Protein 4XWI (pdb70)

Secondary structure (DSSP, 8-state):
---EEEEEE-S--SSSTTGGGSEETTEEHHHHHHHHHHTSS-SEEEEEES-HHHHHHHHHTT-EEEE--TT-SSHHHHHHHHHHHHT--TT-EEEE--TT-TT--HHHHHHHHHHHHH-TT-SEEEEEEE---HHHHT-TTSPEEEE-TTSBEEEEESS--S--HHHHHH-SSSPPTT---EEEEEEEEEEHHHHHHHHHH---HHHHHHT-THHHHHHTT--EEEEE-SS-------SHHHHHHHHHHTT-/---EEEEEEE----S--SSSS-HHHHHHHHHHTSS-SEEEEEES-HHHHHHHHHTT--EEEPPTT--SHHHHHHHHHHHTT--TT-EEEEE-TT-TT--HHHHHHHHHHHHH-TT-SEEEEEEE---HHHHT-TTSPEEEE-TTSBEEEEESS-SS--HHHHHH-TTSPPTT---EEEEEEEEEEHHHHHHHHHH---HHHHHHT-TTHHHHHTT--EEEEE-SS--

Solvent-accessible surface area: 19171 Å² total; per-residue (Å²): 148,70,9,12,0,0,0,8,2,124,53,86,31,139,144,5,98,6,25,4,56,48,74,0,38,63,52,30,0,0,28,43,0,28,24,27,0,136,134,14,66,23,77,93,20,1,0,0,0,35,25,112,134,0,30,63,31,0,105,69,42,58,4,79,14,25,59,15,139,65,120,29,102,22,29,3,26,6,0,40,15,0,2,70,126,41,61,42,62,76,111,31,4,0,0,5,0,67,5,33,39,4,25,2,14,32,30,0,0,46,12,0,2,53,25,0,41,71,40,109,88,2,20,3,0,0,0,1,35,62,12,144,111,22,80,25,0,63,53,35,105,22,22,0,5,8,32,5,89,87,11,13,6,11,3,1,0,17,0,11,3,4,14,4,86,89,19,5,92,178,56,123,127,52,54,13,103,80,28,48,3,56,78,12,3,40,5,19,0,6,48,16,23,11,2,59,67,2,69,86,84,18,96,12,77,4,14,96,13,1,56,12,46,13,0,7,0,6,39,41,30,30,53,0,13,9,23,73,22,158,87,103,16,74,83,19,2,67,26,64,125,30,2,72,79,0,48,128,84,69,71,53,159,95,79,11,8,0,0,0,15,3,61,79,103,10,78,24,94,71,94,72,58,24,53,0,28,70,0,32,32,56,0,117,136,14,71,20,84,101,17,0,0,0,0,45,19,122,174,5,34,62,29,0,105,67,38,58,4,73,9,22,62,8,146,83,96,32,72,11,13,2,18,19,0,35,14,0,0,74,120,31,65,47,62,79,95,28,5,0,0,0,1,44,10,90,11,40,117,0,17,35,48,0,0,52,32,0,5,58,24,8,39,71,47,120,90,9,29,2,1,0,0,1,35,60,14,140,116,26,80,22,0,74,53,38,108,27,23,0,3,6,32,5,91,89,15,16,3,10,4,1,0,19,0,8,3,4,12,4,79,102,22,4,89,186,62,113,123,56,61,10,102,74,24,57,3,53,50,8,0,7,0,5,0,2,72,18,27,23,0,46,79,2,44,86,75,17,77,12,75,3,8,95,14,1,43,9,28,8,1,1,0,6,40,46,30,40,52,0,15,11,20,73,22,80,84,91,58

B-factor: mean 42.78, std 15.5, range [21.03, 141.09]

Sequence (479 aa):
QAFTVVIPARYASTRLPGKPLQDIAGQPMIQRVWNQARKSAASRVVVATDDERILAACQGFGAEALLTRRAEHNSGTDRLEEVASRLGLASDAIVVVNVQGDEPLIPPALIDQVAANLAAHPEAAIATLAEPIHEVSALFNPNVVKVATDIDGLALTFSRAPLPWARRDAFARDRDSLPEGVPYRRHIGIYAYRRVGFLADFVAWGPCWLENAESLEQLRALWHGVRRIHVADARENMLPGVDTPEDLERVRRVLGGTQAFTVVIPARYKPLQDIAGQPMIQRVWNQARKSAASRVVVATDDERILAACQGFGAEALLTRAEHNSGTDRLEEVASSRLGLASDAIVVNVQGDEPLIPPALIDQVAANLAAHPEAAIATLAEPIHEVSALFNPNVVKVATDIDGLALTFSRAPLPWARRDAFARDRDSLPEGVPYRRHIGIYAYRVGFLADFVAWGPCWLENAESSLEQLRALWHGVRIHVADARENM

Structure (mmCIF, N/CA/C/O backbone):
data_4XWI
#
_entry.id   4XWI
#
_cell.length_a   71.370
_cell.length_b   71.370
_cell.length_c   231.470
_cell.angle_alpha   90.000
_cell.angle_beta   90.000
_cell.angle_gamma   120.000
#
_symmetry.space_group_name_H-M   'P 31 2 1'
#
loop_
_entity.id
_entity.type
_entity.pdbx_description
1 polymer '3-deoxy-manno-octulosonate cytidylyltransferase'
2 non-polymer 'SULFATE ION'
3 non-polymer 'SODIUM ION'
4 water water
#
loop_
_atom_site.group_PDB
_atom_site.id
_atom_site.type_symbol
_atom_site.label_atom_id
_atom_site.label_alt_id
_atom_site.label_comp_id
_atom_site.label_asym_id
_atom_site.label_entity_id
_atom_site.label_seq_id
_atom_site.pdbx_PDB_ins_code
_atom_site.Cartn_x
_atom_site.Cartn_y
_atom_site.Cartn_z
_atom_site.occupancy
_atom_site.B_iso_or_equiv
_atom_site.auth_seq_id
_atom_site.auth_comp_id
_atom_site.auth_asym_id
_atom_site.auth_atom_id
_atom_site.pdbx_PDB_model_num
ATOM 1 N N . GLN A 1 11 ? 8.415 35.177 8.841 1.00 80.48 3 GLN A N 1
ATOM 2 C CA . GLN A 1 11 ? 6.999 35.408 9.111 1.00 83.23 3 GLN A CA 1
ATOM 3 C C . GLN A 1 11 ? 6.400 36.409 8.124 1.00 70.35 3 GLN A C 1
ATOM 4 O O . GLN A 1 11 ? 6.921 37.512 7.935 1.00 73.41 3 GLN A O 1
ATOM 10 N N . ALA A 1 12 ? 5.298 36.024 7.494 1.00 49.90 4 ALA A N 1
ATOM 11 C CA . ALA A 1 12 ? 4.660 36.899 6.531 1.00 44.15 4 ALA A CA 1
ATOM 12 C C . ALA A 1 12 ? 3.788 37.948 7.222 1.00 44.58 4 ALA A C 1
ATOM 13 O O . ALA A 1 12 ? 3.170 37.674 8.254 1.00 43.53 4 ALA A O 1
ATOM 15 N N . PHE A 1 13 ? 3.762 39.149 6.655 1.00 38.92 5 PHE A N 1
ATOM 16 C CA . PHE A 1 13 ? 2.803 40.166 7.069 1.00 36.50 5 PHE A CA 1
ATOM 17 C C . PHE A 1 13 ? 2.540 41.173 5.982 1.00 33.57 5 PHE A C 1
ATOM 18 O O . PHE A 1 13 ? 3.361 41.364 5.072 1.00 32.76 5 PHE A O 1
ATOM 26 N N . THR A 1 14 ? 1.386 41.828 6.076 1.00 28.21 6 THR A N 1
ATOM 27 C CA . THR A 1 14 ? 0.996 42.828 5.081 1.00 30.26 6 THR A CA 1
ATOM 28 C C . THR A 1 14 ? 1.033 44.202 5.714 1.00 30.56 6 THR A C 1
ATOM 29 O O . THR A 1 14 ? 0.603 44.361 6.852 1.00 31.08 6 THR A O 1
ATOM 33 N N . VAL A 1 15 ? 1.564 45.183 4.991 1.00 24.76 7 VAL A N 1
ATOM 34 C CA . VAL A 1 15 ? 1.526 46.566 5.443 1.00 25.84 7 VAL A CA 1
ATOM 35 C C . VAL A 1 15 ? 0.381 47.294 4.768 1.00 30.12 7 VAL A C 1
ATOM 36 O O . VAL A 1 15 ? 0.218 47.228 3.536 1.00 25.22 7 VAL A O 1
ATOM 40 N N . VAL A 1 16 ? -0.434 47.963 5.581 1.00 27.46 8 VAL A N 1
ATOM 41 C CA . VAL A 1 16 ? -1.454 48.859 5.048 1.00 26.60 8 VAL A CA 1
ATOM 42 C C . VAL A 1 16 ? -1.101 50.297 5.404 1.00 29.97 8 VAL A C 1
ATOM 43 O O . VAL A 1 16 ? -0.801 50.611 6.562 1.00 30.60 8 VAL A O 1
ATOM 47 N N . ILE A 1 17 ? -1.108 51.174 4.408 1.00 23.79 9 ILE A N 1
ATOM 48 C CA . ILE A 1 17 ? -0.793 52.582 4.655 1.00 26.32 9 ILE A CA 1
ATOM 49 C C . ILE A 1 17 ? -2.018 53.456 4.443 1.00 31.00 9 ILE A C 1
ATOM 50 O O . ILE A 1 17 ? -2.373 53.745 3.296 1.00 29.79 9 ILE A O 1
ATOM 55 N N . PRO A 1 18 ? -2.661 53.886 5.533 1.00 27.99 10 PRO A N 1
ATOM 56 C CA . PRO A 1 18 ? -3.830 54.767 5.429 1.00 25.78 10 PRO A CA 1
ATOM 57 C C . PRO A 1 18 ? -3.393 56.138 4.943 1.00 32.76 10 PRO A C 1
ATOM 58 O O . PRO A 1 18 ? -2.413 56.676 5.467 1.00 33.18 10 PRO A O 1
ATOM 62 N N . ALA A 1 19 ? -4.089 56.697 3.956 1.00 30.49 11 ALA A N 1
ATOM 63 C CA . ALA A 1 19 ? -3.729 58.011 3.441 1.00 25.67 11 ALA A CA 1
ATOM 64 C C . ALA A 1 19 ? -4.978 58.823 3.174 1.00 29.27 11 ALA A C 1
ATOM 65 O O . ALA A 1 19 ? -5.627 58.652 2.143 1.00 32.29 11 ALA A O 1
ATOM 67 N N . ARG A 1 20 ? -5.297 59.727 4.084 1.00 30.34 12 ARG A N 1
ATOM 68 C CA . ARG A 1 20 ? -6.526 60.482 4.000 1.00 32.46 12 ARG A CA 1
ATOM 69 C C . ARG A 1 20 ? -6.205 61.824 3.404 1.00 31.69 12 ARG A C 1
ATOM 70 O O . ARG A 1 20 ? -5.209 62.437 3.773 1.00 29.83 12 ARG A O 1
ATOM 78 N N . TYR A 1 21 ? -7.068 62.295 2.514 1.00 35.32 13 TYR A N 1
ATOM 79 C CA . TYR A 1 21 ? -6.827 63.541 1.794 1.00 36.29 13 TYR A CA 1
ATOM 80 C C . TYR A 1 21 ? -6.934 64.781 2.684 1.00 38.46 13 TYR A C 1
ATOM 81 O O . TYR A 1 21 ? -6.049 65.648 2.695 1.00 37.47 13 TYR A O 1
ATOM 90 N N . ALA A 1 22 ? -8.027 64.879 3.428 1.00 35.30 14 ALA A N 1
ATOM 91 C CA . ALA A 1 22 ? -8.326 66.113 4.126 1.00 42.59 14 ALA A CA 1
ATOM 92 C C . ALA A 1 22 ? -7.533 66.219 5.421 1.00 39.24 14 ALA A C 1
ATOM 93 O O . ALA A 1 22 ? -7.342 65.243 6.140 1.00 42.39 14 ALA A O 1
ATOM 95 N N . SER A 1 23 ? -7.045 67.417 5.679 1.00 40.15 15 SER A N 1
ATOM 96 C CA . SER A 1 23 ? -6.408 67.743 6.944 1.00 46.40 15 SER A CA 1
ATOM 97 C C . SER A 1 23 ? -6.581 69.227 7.159 1.00 50.61 15 SER A C 1
ATOM 98 O O . SER A 1 23 ? -6.450 70.018 6.219 1.00 49.02 15 SER A O 1
ATOM 101 N N . THR A 1 24 ? -6.897 69.597 8.395 1.00 55.23 16 THR A N 1
ATOM 102 C CA . THR A 1 24 ? -7.148 70.983 8.736 1.00 61.60 16 THR A CA 1
ATOM 103 C C . THR A 1 24 ? -5.995 71.892 8.297 1.00 53.53 16 THR A C 1
ATOM 104 O O . THR A 1 24 ? -6.212 72.882 7.595 1.00 56.15 16 THR A O 1
ATOM 108 N N . ARG A 1 25 ? -4.768 71.533 8.665 1.00 45.49 17 ARG A N 1
ATOM 109 C CA . ARG A 1 25 ? -3.639 72.437 8.449 1.00 46.14 17 ARG A CA 1
ATOM 110 C C . ARG A 1 25 ? -2.761 72.059 7.240 1.00 49.61 17 ARG A C 1
ATOM 111 O O . ARG A 1 25 ? -1.820 72.778 6.910 1.00 52.92 17 ARG A O 1
ATOM 119 N N . LEU A 1 26 ? -3.089 70.953 6.565 1.00 44.06 18 LEU A N 1
ATOM 120 C CA . LEU A 1 26 ? -2.400 70.561 5.329 1.00 43.18 18 LEU A CA 1
ATOM 121 C C . LEU A 1 26 ? -3.362 69.948 4.316 1.00 41.61 18 LEU A C 1
ATOM 122 O O . LEU A 1 26 ? -3.589 68.740 4.341 1.00 39.76 18 LEU A O 1
ATOM 127 N N . PRO A 1 27 ? -3.918 70.767 3.409 1.00 40.27 19 PRO A N 1
ATOM 128 C CA . PRO A 1 27 ? -4.852 70.254 2.400 1.00 38.69 19 PRO A CA 1
ATOM 129 C C . PRO A 1 27 ? -4.165 69.260 1.456 1.00 37.16 19 PRO A C 1
ATOM 130 O O . PRO A 1 27 ? -3.016 69.491 1.085 1.00 44.80 19 PRO A O 1
ATOM 134 N N . GLY A 1 28 ? -4.851 68.184 1.079 1.00 33.37 20 GLY A N 1
ATOM 135 C CA . GLY A 1 28 ? -4.257 67.147 0.247 1.00 35.45 20 GLY A CA 1
ATOM 136 C C . GLY A 1 28 ? -2.967 66.620 0.842 1.00 39.11 20 GLY A C 1
ATOM 137 O O . GLY A 1 28 ? -1.976 66.390 0.151 1.00 29.72 20 GLY A O 1
ATOM 138 N N . LYS A 1 29 ? -2.986 66.451 2.158 1.00 35.03 21 LYS A N 1
ATOM 139 C CA . LYS A 1 29 ? -1.805 66.113 2.939 1.00 30.49 21 LYS A CA 1
ATOM 140 C C . LYS A 1 29 ? -0.861 65.028 2.356 1.00 25.37 21 LYS A C 1
ATOM 141 O O . LYS A 1 29 ? 0.342 65.247 2.287 1.00 30.09 21 LYS A O 1
ATOM 147 N N . PRO A 1 30 ? -1.392 63.857 1.956 1.00 29.04 22 PRO A N 1
ATOM 148 C CA . PRO A 1 30 ? -0.504 62.810 1.428 1.00 29.78 22 PRO A CA 1
ATOM 149 C C . PRO A 1 30 ? 0.215 63.198 0.135 1.00 27.85 22 PRO A C 1
ATOM 150 O O . PRO A 1 30 ? 1.249 62.595 -0.188 1.00 25.70 22 PRO A O 1
ATOM 154 N N . LEU A 1 31 ? -0.306 64.195 -0.576 1.00 26.18 23 LEU A N 1
ATOM 155 C CA . LEU A 1 31 ? 0.287 64.595 -1.852 1.00 26.73 23 LEU A CA 1
ATOM 156 C C . LEU A 1 31 ? 1.225 65.797 -1.708 1.00 29.32 23 LEU A C 1
ATOM 157 O O . LEU A 1 31 ? 1.799 66.255 -2.695 1.00 24.85 23 LEU A O 1
ATOM 162 N N . GLN A 1 32 ? 1.405 66.299 -0.484 1.00 25.32 24 GLN A N 1
ATOM 163 C CA . GLN A 1 32 ? 2.360 67.381 -0.261 1.00 27.54 24 GLN A CA 1
ATOM 164 C C . GLN A 1 32 ? 3.753 66.860 -0.610 1.00 28.68 24 GLN A C 1
ATOM 165 O O . GLN A 1 32 ? 4.078 65.698 -0.330 1.00 27.82 24 GLN A O 1
ATOM 171 N N . ASP A 1 33 ? 4.557 67.720 -1.223 1.00 25.15 25 ASP A N 1
ATOM 172 C CA . ASP A 1 33 ? 5.866 67.346 -1.759 1.00 31.68 25 ASP A CA 1
ATOM 173 C C . ASP A 1 33 ? 6.946 67.275 -0.686 1.00 29.94 25 ASP A C 1
ATOM 174 O O . ASP A 1 33 ? 7.086 68.191 0.111 1.00 30.34 25 ASP A O 1
ATOM 179 N N . ILE A 1 34 ? 7.727 66.200 -0.695 1.00 26.47 26 ILE A N 1
ATOM 180 C CA . ILE A 1 34 ? 8.927 66.113 0.137 1.00 33.34 26 ILE A CA 1
ATOM 181 C C . ILE A 1 34 ? 10.153 65.798 -0.747 1.00 29.39 26 ILE A C 1
ATOM 182 O O . ILE A 1 34 ? 10.395 64.642 -1.095 1.00 30.05 26 ILE A O 1
ATOM 187 N N . ALA A 1 35 ? 10.898 66.836 -1.101 1.00 29.09 27 ALA A N 1
ATOM 188 C CA . ALA A 1 35 ? 12.128 66.708 -1.873 1.00 40.90 27 ALA A CA 1
ATOM 189 C C . ALA A 1 35 ? 11.893 65.931 -3.158 1.00 38.30 27 ALA A C 1
ATOM 190 O O . ALA A 1 35 ? 12.700 65.075 -3.521 1.00 35.52 27 ALA A O 1
ATOM 192 N N . GLY A 1 36 ? 10.768 66.201 -3.813 1.00 33.68 28 GLY A N 1
ATOM 193 C CA . GLY A 1 36 ? 10.559 65.736 -5.179 1.00 35.07 28 GLY A CA 1
ATOM 194 C C . GLY A 1 36 ? 9.557 64.603 -5.293 1.00 36.28 28 GLY A C 1
ATOM 195 O O . GLY A 1 36 ? 9.151 64.266 -6.393 1.00 35.41 28 GLY A O 1
ATOM 196 N N . GLN A 1 37 ? 9.172 64.009 -4.163 1.00 28.91 29 GLN A N 1
ATOM 197 C CA . GLN A 1 37 ? 8.152 62.957 -4.133 1.00 28.98 29 GLN A CA 1
ATOM 198 C C . GLN A 1 37 ? 7.055 63.311 -3.144 1.00 31.95 29 GLN A C 1
ATOM 199 O O . GLN A 1 37 ? 7.348 63.930 -2.129 1.00 30.91 29 GLN A O 1
ATOM 205 N N . PRO A 1 38 ? 5.795 62.921 -3.426 1.00 29.61 30 PRO A N 1
ATOM 206 C CA . PRO A 1 38 ? 4.731 63.180 -2.442 1.00 25.07 30 PRO A CA 1
ATOM 207 C C . PRO A 1 38 ? 4.968 62.407 -1.164 1.00 25.90 30 PRO A C 1
ATOM 208 O O . PRO A 1 38 ? 5.568 61.323 -1.209 1.00 27.35 30 PRO A O 1
ATOM 212 N N . MET A 1 39 ? 4.510 62.952 -0.038 1.00 24.16 31 MET A N 1
ATOM 213 C CA . MET A 1 39 ? 4.745 62.309 1.255 1.00 23.20 31 MET A CA 1
ATOM 214 C C . MET A 1 39 ? 4.348 60.823 1.238 1.00 25.05 31 MET A C 1
ATOM 215 O O . MET A 1 39 ? 5.094 59.978 1.721 1.00 29.53 31 MET A O 1
ATOM 220 N N . ILE A 1 40 ? 3.201 60.502 0.655 1.00 24.57 32 ILE A N 1
ATOM 221 C CA . ILE A 1 40 ? 2.745 59.111 0.609 1.00 24.02 32 ILE A CA 1
ATOM 222 C C . ILE A 1 40 ? 3.777 58.195 -0.085 1.00 25.90 32 ILE A C 1
ATOM 223 O O . ILE A 1 40 ? 3.942 57.039 0.320 1.00 25.15 32 ILE A O 1
ATOM 228 N N . GLN A 1 41 ? 4.461 58.700 -1.123 1.00 26.88 33 GLN A N 1
ATOM 229 C CA . GLN A 1 41 ? 5.514 57.924 -1.775 1.00 27.97 33 GLN A CA 1
ATOM 230 C C . GLN A 1 41 ? 6.703 57.681 -0.832 1.00 28.76 33 GLN A C 1
ATOM 231 O O . GLN A 1 41 ? 7.289 56.590 -0.823 1.00 23.54 33 GLN A O 1
ATOM 237 N N . ARG A 1 42 ? 7.076 58.702 -0.067 1.00 26.20 34 ARG A N 1
ATOM 238 C CA . ARG A 1 42 ? 8.120 58.532 0.944 1.00 29.04 34 ARG A CA 1
ATOM 239 C C . ARG A 1 42 ? 7.744 57.425 1.954 1.00 28.15 34 ARG A C 1
ATOM 240 O O . ARG A 1 42 ? 8.581 56.602 2.314 1.00 27.49 34 ARG A O 1
ATOM 248 N N . VAL A 1 43 ? 6.493 57.398 2.409 1.00 26.97 35 VAL A N 1
ATOM 249 C CA . VAL A 1 43 ? 6.073 56.380 3.384 1.00 29.13 35 VAL A CA 1
ATOM 250 C C . VAL A 1 43 ? 6.131 54.992 2.741 1.00 26.92 35 VAL A C 1
ATOM 251 O O . VAL A 1 43 ? 6.624 54.022 3.323 1.00 26.13 35 VAL A O 1
ATOM 255 N N . TRP A 1 44 ? 5.617 54.904 1.524 1.00 25.20 36 TRP A N 1
ATOM 256 C CA . TRP A 1 44 ? 5.614 53.651 0.781 1.00 25.31 36 TRP A CA 1
ATOM 257 C C . TRP A 1 44 ? 7.039 53.136 0.561 1.00 25.75 36 TRP A C 1
ATOM 258 O O . TRP A 1 44 ? 7.284 51.950 0.725 1.00 28.43 36 TRP A O 1
ATOM 269 N N . ASN A 1 45 ? 7.975 54.031 0.222 1.00 26.82 37 ASN A N 1
ATOM 270 C CA . ASN A 1 45 ? 9.398 53.667 0.105 1.00 26.17 37 ASN A CA 1
ATOM 271 C C . ASN A 1 45 ? 9.943 53.048 1.408 1.00 27.49 37 ASN A C 1
ATOM 272 O O . ASN A 1 45 ? 10.731 52.092 1.377 1.00 28.32 37 ASN A O 1
ATOM 277 N N . GLN A 1 46 ? 9.567 53.621 2.546 1.00 28.52 38 GLN A N 1
ATOM 278 C CA . GLN A 1 46 ? 10.029 53.075 3.823 1.00 27.21 38 GLN A CA 1
ATOM 279 C C . GLN A 1 46 ? 9.442 51.694 4.028 1.00 29.83 38 GLN A C 1
ATOM 280 O O . GLN A 1 46 ? 10.127 50.768 4.446 1.00 32.92 38 GLN A O 1
ATOM 286 N N . ALA A 1 47 ? 8.158 51.559 3.733 1.00 26.19 39 ALA A N 1
ATOM 287 C CA . ALA A 1 47 ? 7.494 50.274 3.888 1.00 30.33 39 ALA A CA 1
ATOM 288 C C . ALA A 1 47 ? 8.140 49.201 3.001 1.00 31.85 39 ALA A C 1
ATOM 289 O O . ALA A 1 47 ? 8.265 48.046 3.400 1.00 31.49 39 ALA A O 1
ATOM 291 N N . ARG A 1 48 ? 8.575 49.582 1.804 1.00 28.50 40 ARG A N 1
ATOM 292 C CA . ARG A 1 48 ? 9.164 48.605 0.888 1.00 27.44 40 ARG A CA 1
ATOM 293 C C . ARG A 1 48 ? 10.510 48.101 1.396 1.00 31.85 40 ARG A C 1
ATOM 294 O O . ARG A 1 48 ? 10.958 47.024 1.016 1.00 33.34 40 ARG A O 1
ATOM 302 N N . LYS A 1 49 ? 11.153 48.889 2.250 1.00 33.21 41 LYS A N 1
ATOM 303 C CA . LYS A 1 49 ? 12.423 48.496 2.840 1.00 37.75 41 LYS A CA 1
ATOM 304 C C . LYS A 1 49 ? 12.215 47.501 3.986 1.00 38.73 41 LYS A C 1
ATOM 305 O O . LYS A 1 49 ? 13.170 46.912 4.486 1.00 39.36 41 LYS A O 1
ATOM 311 N N . SER A 1 50 ? 10.974 47.328 4.420 1.00 33.35 42 SER A N 1
ATOM 312 C CA . SER A 1 50 ? 10.716 46.412 5.538 1.00 34.41 42 SER A CA 1
ATOM 313 C C . SER A 1 50 ? 10.597 45.005 4.998 1.00 34.65 42 SER A C 1
ATOM 314 O O . SER A 1 50 ? 10.720 44.786 3.788 1.00 31.08 42 SER A O 1
ATOM 317 N N . ALA A 1 51 ? 10.347 44.047 5.882 1.00 33.00 43 ALA A N 1
ATOM 318 C CA . ALA A 1 51 ? 10.208 42.661 5.459 1.00 38.05 43 ALA A CA 1
ATOM 319 C C . ALA A 1 51 ? 8.792 42.332 4.967 1.00 34.94 43 ALA A C 1
ATOM 320 O O . ALA A 1 51 ? 8.482 41.165 4.731 1.00 34.56 43 ALA A O 1
ATOM 322 N N . ALA A 1 52 ? 7.937 43.342 4.813 1.00 31.00 44 ALA A N 1
ATOM 323 C CA . ALA A 1 52 ? 6.532 43.098 4.425 1.00 33.96 44 ALA A CA 1
ATOM 324 C C . ALA A 1 52 ? 6.405 42.250 3.165 1.00 31.20 44 ALA A C 1
ATOM 325 O O . ALA A 1 52 ? 7.151 42.439 2.213 1.00 31.01 44 ALA A O 1
ATOM 327 N N . SER A 1 53 ? 5.448 41.325 3.175 1.00 28.61 45 SER A N 1
ATOM 328 C CA . SER A 1 53 ? 5.167 40.462 2.026 1.00 31.23 45 SER A CA 1
ATOM 329 C C . SER A 1 53 ? 4.407 41.209 0.936 1.00 29.78 45 SER A C 1
ATOM 330 O O . SER A 1 53 ? 4.371 40.784 -0.230 1.00 29.88 45 SER A O 1
ATOM 333 N N . ARG A 1 54 ? 3.778 42.306 1.344 1.00 31.71 46 ARG A N 1
ATOM 334 C CA . ARG A 1 54 ? 2.889 43.084 0.493 1.00 30.54 46 ARG A CA 1
ATOM 335 C C . ARG A 1 54 ? 2.647 44.432 1.151 1.00 33.22 46 ARG A C 1
ATOM 336 O O . ARG A 1 54 ? 2.502 44.518 2.387 1.00 30.40 46 ARG A O 1
ATOM 344 N N . VAL A 1 55 ? 2.623 45.484 0.338 1.00 26.35 47 VAL A N 1
ATOM 345 C CA . VAL A 1 55 ? 2.338 46.846 0.822 1.00 24.02 47 VAL A CA 1
ATOM 346 C C . VAL A 1 55 ? 1.166 47.419 0.027 1.00 28.07 47 VAL A C 1
ATOM 347 O O . VAL A 1 55 ? 1.217 47.438 -1.222 1.00 25.89 47 VAL A O 1
ATOM 351 N N . VAL A 1 56 ? 0.123 47.872 0.724 1.00 25.07 48 VAL A N 1
ATOM 352 C CA . VAL A 1 56 ? -1.039 48.461 0.059 1.00 25.07 48 VAL A CA 1
ATOM 353 C C . VAL A 1 56 ? -1.383 49.821 0.657 1.00 30.26 48 VAL A C 1
ATOM 354 O O . VAL A 1 56 ? -1.484 49.976 1.892 1.00 25.64 48 VAL A O 1
ATOM 358 N N . VAL A 1 57 ? -1.577 50.809 -0.214 1.00 23.39 49 VAL A N 1
ATOM 359 C CA . VAL A 1 57 ? -2.062 52.114 0.227 1.00 24.57 49 VAL A CA 1
ATOM 360 C C . VAL A 1 57 ? -3.585 52.095 0.263 1.00 28.26 49 VAL A C 1
ATOM 361 O O . VAL A 1 57 ? -4.236 51.693 -0.711 1.00 26.47 49 VAL A O 1
ATOM 365 N N . ALA A 1 58 ? -4.152 52.503 1.399 1.00 27.44 50 ALA A N 1
ATOM 366 C CA . ALA A 1 58 ? -5.594 52.607 1.561 1.00 27.02 50 ALA A CA 1
ATOM 367 C C . ALA A 1 58 ? -5.971 54.063 1.623 1.00 29.29 50 ALA A C 1
ATOM 368 O O . ALA A 1 58 ? -5.710 54.713 2.622 1.00 30.32 50 ALA A O 1
ATOM 370 N N . THR A 1 59 ? -6.603 54.593 0.588 1.00 27.87 51 THR A N 1
ATOM 371 C CA . THR A 1 59 ? -6.878 56.022 0.591 1.00 25.78 51 THR A CA 1
ATOM 372 C C . THR A 1 59 ? -8.364 56.272 0.470 1.00 29.62 51 THR A C 1
ATOM 373 O O . THR A 1 59 ? -9.121 55.367 0.129 1.00 31.01 51 THR A O 1
ATOM 377 N N . ASP A 1 60 ? -8.784 57.500 0.770 1.00 30.43 52 ASP A N 1
ATOM 378 C CA . ASP A 1 60 ? -10.198 57.874 0.685 1.00 30.79 52 ASP A CA 1
ATOM 379 C C . ASP A 1 60 ? -10.474 58.820 -0.491 1.00 30.71 52 ASP A C 1
ATOM 380 O O . ASP A 1 60 ? -11.579 59.350 -0.620 1.00 35.24 52 ASP A O 1
ATOM 385 N N . ASP A 1 61 ? -9.483 59.005 -1.365 1.00 29.50 53 ASP A N 1
ATOM 386 C CA . ASP A 1 61 ? -9.596 59.995 -2.437 1.00 29.04 53 ASP A CA 1
ATOM 387 C C . ASP A 1 61 ? -8.975 59.519 -3.753 1.00 31.14 53 ASP A C 1
ATOM 388 O O . ASP A 1 61 ? -7.825 59.077 -3.778 1.00 29.15 53 ASP A O 1
ATOM 393 N N . GLU A 1 62 ? -9.732 59.651 -4.844 1.00 29.44 54 GLU A N 1
ATOM 394 C CA . GLU A 1 62 ? -9.287 59.227 -6.180 1.00 29.60 54 GLU A CA 1
ATOM 395 C C . GLU A 1 62 ? -7.939 59.822 -6.587 1.00 30.53 54 GLU A C 1
ATOM 396 O O . GLU A 1 62 ? -7.143 59.181 -7.285 1.00 32.09 54 GLU A O 1
ATOM 402 N N . ARG A 1 63 ? -7.700 61.061 -6.179 1.00 26.92 55 ARG A N 1
ATOM 403 C CA . ARG A 1 63 ? -6.470 61.750 -6.559 1.00 31.41 55 ARG A CA 1
ATOM 404 C C . ARG A 1 63 ? -5.254 61.080 -5.941 1.00 33.55 55 ARG A C 1
ATOM 405 O O . ARG A 1 63 ? -4.192 60.988 -6.565 1.00 27.47 55 ARG A O 1
ATOM 413 N N . ILE A 1 64 ? -5.393 60.620 -4.702 1.00 29.49 56 ILE A N 1
ATOM 414 C CA . ILE A 1 64 ? -4.305 59.909 -4.069 1.00 23.81 56 ILE A CA 1
ATOM 415 C C . ILE A 1 64 ? -4.127 58.537 -4.696 1.00 23.49 56 ILE A C 1
ATOM 416 O O . ILE A 1 64 ? -3.006 58.076 -4.898 1.00 24.47 56 ILE A O 1
ATOM 421 N N . LEU A 1 65 ? -5.238 57.871 -4.982 1.00 24.67 57 LEU A N 1
ATOM 422 C CA . LEU A 1 65 ? -5.187 56.577 -5.657 1.00 25.60 57 LEU A CA 1
ATOM 423 C C . LEU A 1 65 ? -4.415 56.694 -6.991 1.00 29.94 57 LEU A C 1
ATOM 424 O O . LEU A 1 65 ? -3.522 55.892 -7.299 1.00 26.18 57 LEU A O 1
ATOM 429 N N . ALA A 1 66 ? -4.754 57.716 -7.763 1.00 30.49 58 ALA A N 1
ATOM 430 C CA . ALA A 1 66 ? -4.096 57.956 -9.045 1.00 31.62 58 ALA A CA 1
ATOM 431 C C . ALA A 1 66 ? -2.602 58.230 -8.871 1.00 29.19 58 ALA A C 1
ATOM 432 O O . ALA A 1 66 ? -1.777 57.709 -9.633 1.00 25.29 58 ALA A O 1
ATOM 434 N N . ALA A 1 67 ? -2.252 59.047 -7.873 1.00 30.33 59 ALA A N 1
ATOM 435 C CA . ALA A 1 67 ? -0.849 59.384 -7.639 1.00 26.99 59 ALA A CA 1
ATOM 436 C C . ALA A 1 67 ? -0.069 58.125 -7.289 1.00 27.69 59 ALA A C 1
ATOM 437 O O . ALA A 1 67 ? 1.002 57.892 -7.829 1.00 26.47 59 ALA A O 1
ATOM 439 N N . CYS A 1 68 ? -0.600 57.348 -6.342 1.00 24.47 60 CYS A N 1
ATOM 440 C CA . CYS A 1 68 ? 0.035 56.099 -5.928 1.00 27.45 60 CYS A CA 1
ATOM 441 C C . CYS A 1 68 ? 0.289 55.133 -7.089 1.00 26.84 60 CYS A C 1
ATOM 442 O O . CYS A 1 68 ? 1.401 54.626 -7.245 1.00 25.81 60 CYS A O 1
ATOM 445 N N . GLN A 1 69 ? -0.745 54.871 -7.884 1.00 23.90 61 GLN A N 1
ATOM 446 C CA . GLN A 1 69 ? -0.596 53.983 -9.037 1.00 25.91 61 GLN A CA 1
ATOM 447 C C . GLN A 1 69 ? 0.420 54.563 -10.005 1.00 29.90 61 GLN A C 1
ATOM 448 O O . GLN A 1 69 ? 1.170 53.818 -10.650 1.00 28.04 61 GLN A O 1
ATOM 454 N N . GLY A 1 70 ? 0.461 55.893 -10.060 1.00 27.38 62 GLY A N 1
ATOM 455 C CA . GLY A 1 70 ? 1.424 56.623 -10.867 1.00 27.38 62 GLY A CA 1
ATOM 456 C C . GLY A 1 70 ? 2.889 56.405 -10.518 1.00 34.24 62 GLY A C 1
ATOM 457 O O . GLY A 1 70 ? 3.745 56.489 -11.398 1.00 31.19 62 GLY A O 1
ATOM 458 N N . PHE A 1 71 ? 3.204 56.105 -9.256 1.00 28.05 63 PHE A N 1
ATOM 459 C CA . PHE A 1 71 ? 4.593 55.773 -8.951 1.00 31.63 63 PHE A CA 1
ATOM 460 C C . PHE A 1 71 ? 4.796 54.273 -8.630 1.00 27.53 63 PHE A C 1
ATOM 461 O O . PHE A 1 71 ? 5.857 53.874 -8.148 1.00 31.98 63 PHE A O 1
ATOM 469 N N . GLY A 1 72 ? 3.792 53.444 -8.910 1.00 30.72 64 GLY A N 1
ATOM 470 C CA . GLY A 1 72 ? 3.959 52.004 -8.800 1.00 29.45 64 GLY A CA 1
ATOM 471 C C . GLY A 1 72 ? 3.347 51.290 -7.599 1.00 28.05 64 GLY A C 1
ATOM 472 O O . GLY A 1 72 ? 3.377 50.060 -7.523 1.00 28.58 64 GLY A O 1
ATOM 473 N N . ALA A 1 73 ? 2.791 52.051 -6.652 1.00 31.03 65 ALA A N 1
ATOM 474 C CA . ALA A 1 73 ? 2.216 51.442 -5.456 1.00 25.72 65 ALA A CA 1
ATOM 475 C C . ALA A 1 73 ? 0.874 50.781 -5.726 1.00 26.49 65 ALA A C 1
ATOM 476 O O . ALA A 1 73 ? 0.027 51.286 -6.493 1.00 27.57 65 ALA A O 1
ATOM 478 N N . GLU A 1 74 ? 0.686 49.630 -5.107 1.00 25.34 66 GLU A N 1
ATOM 479 C CA . GLU A 1 74 ? -0.636 49.026 -5.046 1.00 26.41 66 GLU A CA 1
ATOM 480 C C . GLU A 1 74 ? -1.504 49.858 -4.101 1.00 29.84 66 GLU A C 1
ATOM 481 O O . GLU A 1 74 ? -1.103 50.158 -2.977 1.00 25.53 66 GLU A O 1
ATOM 487 N N . ALA A 1 75 ? -2.689 50.249 -4.556 1.00 31.45 67 ALA A N 1
ATOM 488 C CA . ALA A 1 75 ? -3.518 51.143 -3.761 1.00 26.52 67 ALA A CA 1
ATOM 489 C C . ALA A 1 75 ? -4.990 50.829 -3.953 1.00 31.77 67 ALA A C 1
ATOM 490 O O . ALA A 1 75 ? -5.393 50.322 -4.997 1.00 27.00 67 ALA A O 1
ATOM 492 N N . LEU A 1 76 ? -5.800 51.105 -2.939 1.00 26.66 68 LEU A N 1
ATOM 493 C CA . LEU A 1 76 ? -7.237 51.017 -3.139 1.00 29.51 68 LEU A CA 1
ATOM 494 C C . LEU A 1 76 ? -7.975 52.165 -2.477 1.00 33.12 68 LEU A C 1
ATOM 495 O O . LEU A 1 76 ? -7.456 52.849 -1.586 1.00 30.63 68 LEU A O 1
ATOM 500 N N . LEU A 1 77 ? -9.201 52.357 -2.930 1.00 27.08 69 LEU A N 1
ATOM 501 C CA . LEU A 1 77 ? -10.067 53.390 -2.402 1.00 27.96 69 LEU A CA 1
ATOM 502 C C . LEU A 1 77 ? -10.937 52.806 -1.291 1.00 31.39 69 LEU A C 1
ATOM 503 O O . LEU A 1 77 ? -11.631 51.807 -1.500 1.00 27.83 69 LEU A O 1
ATOM 508 N N . THR A 1 78 ? -10.887 53.410 -0.108 1.00 27.78 70 THR A N 1
ATOM 509 C CA . THR A 1 78 ? -11.712 52.967 1.020 1.00 34.01 70 THR A CA 1
ATOM 510 C C . THR A 1 78 ? -12.983 53.781 1.149 1.00 53.34 70 THR A C 1
ATOM 511 O O . THR A 1 78 ? -13.352 54.538 0.249 1.00 53.94 70 THR A O 1
ATOM 515 N N . ARG A 1 79 ? -13.636 53.627 2.302 1.00 60.83 71 ARG A N 1
ATOM 516 C CA A ARG A 1 79 ? -14.775 54.453 2.707 0.50 64.52 71 ARG A CA 1
ATOM 517 C CA B ARG A 1 79 ? -14.765 54.482 2.640 0.50 64.45 71 ARG A CA 1
ATOM 518 C C . ARG A 1 79 ? -14.271 55.701 3.420 1.00 68.43 71 ARG A C 1
ATOM 519 O O . ARG A 1 79 ? -13.400 55.603 4.285 1.00 67.47 71 ARG A O 1
ATOM 534 N N . ALA A 1 80 ? -14.823 56.862 3.083 1.00 75.13 72 ALA A N 1
ATOM 535 C CA . ALA A 1 80 ? -14.380 58.120 3.682 1.00 85.09 72 ALA A CA 1
ATOM 536 C C . ALA A 1 80 ? -14.730 58.270 5.174 1.00 95.24 72 ALA A C 1
ATOM 537 O O . ALA A 1 80 ? -14.064 59.014 5.894 1.00 98.37 72 ALA A O 1
ATOM 539 N N . GLU A 1 81 ? -15.752 57.559 5.643 1.00 97.28 73 GLU A N 1
ATOM 540 C CA . GLU A 1 81 ? -16.326 57.854 6.956 1.00 104.57 73 GLU A CA 1
ATOM 541 C C . GLU A 1 81 ? -15.952 56.884 8.092 1.00 91.90 73 GLU A C 1
ATOM 542 O O . GLU A 1 81 ? -16.671 56.797 9.085 1.00 106.21 73 GLU A O 1
ATOM 548 N N . HIS A 1 82 ? -14.828 56.183 7.977 1.00 65.08 74 HIS A N 1
ATOM 549 C CA . HIS A 1 82 ? -14.346 55.369 9.097 1.00 56.91 74 HIS A CA 1
ATOM 550 C C . HIS A 1 82 ? -14.053 56.216 10.339 1.00 63.88 74 HIS A C 1
ATOM 551 O O . HIS A 1 82 ? -13.300 57.187 10.262 1.00 69.60 74 HIS A O 1
ATOM 558 N N . ASN A 1 83 ? -14.629 55.835 11.478 1.00 62.23 75 ASN A N 1
ATOM 559 C CA . ASN A 1 83 ? -14.465 56.620 12.706 1.00 70.89 75 ASN A CA 1
ATOM 560 C C . ASN A 1 83 ? -13.131 56.363 13.402 1.00 70.75 75 ASN A C 1
ATOM 561 O O . ASN A 1 83 ? -12.811 57.035 14.382 1.00 78.37 75 ASN A O 1
ATOM 563 N N . SER A 1 84 ? -12.353 55.404 12.902 1.00 69.57 76 SER A N 1
ATOM 564 C CA . SER A 1 84 ? -11.073 55.071 13.524 1.00 68.09 76 SER A CA 1
ATOM 565 C C . SER A 1 84 ? -10.114 54.387 12.561 1.00 54.45 76 SER A C 1
ATOM 566 O O . SER A 1 84 ? -10.508 53.846 11.509 1.00 50.05 76 SER A O 1
ATOM 569 N N . GLY A 1 85 ? -8.836 54.391 12.916 1.00 48.87 77 GLY A N 1
ATOM 570 C CA . GLY A 1 85 ? -7.846 53.768 12.045 1.00 43.28 77 GLY A CA 1
ATOM 571 C C . GLY A 1 85 ? -8.010 52.254 11.968 1.00 41.37 77 GLY A C 1
ATOM 572 O O . GLY A 1 85 ? -7.768 51.646 10.934 1.00 43.49 77 GLY A O 1
ATOM 573 N N . THR A 1 86 ? -8.415 51.634 13.079 1.00 47.35 78 THR A N 1
ATOM 574 C CA . THR A 1 86 ? -8.604 50.189 13.063 1.00 40.78 78 THR A CA 1
ATOM 575 C C . THR A 1 86 ? -9.783 49.802 12.141 1.00 35.59 78 THR A C 1
ATOM 576 O O . THR A 1 86 ? -9.730 48.780 11.443 1.00 32.68 78 THR A O 1
ATOM 580 N N . ASP A 1 87 ? -10.841 50.608 12.146 1.00 42.07 79 ASP A N 1
ATOM 581 C CA . ASP A 1 87 ? -11.977 50.401 11.247 1.00 43.83 79 ASP A CA 1
ATOM 582 C C . ASP A 1 87 ? -11.513 50.364 9.794 1.00 38.94 79 ASP A C 1
ATOM 583 O O . ASP A 1 87 ? -11.896 49.484 9.031 1.00 30.53 79 ASP A O 1
ATOM 588 N N . ARG A 1 88 ? -10.656 51.304 9.424 1.00 40.13 80 ARG A N 1
ATOM 589 C CA . ARG A 1 88 ? -10.172 51.391 8.049 1.00 41.64 80 ARG A CA 1
ATOM 590 C C . ARG A 1 88 ? -9.363 50.147 7.677 1.00 40.34 80 ARG A C 1
ATOM 591 O O . ARG A 1 88 ? -9.493 49.583 6.585 1.00 34.12 80 ARG A O 1
ATOM 599 N N . LEU A 1 89 ? -8.535 49.705 8.607 1.00 34.57 81 LEU A N 1
ATOM 600 C CA . LEU A 1 89 ? -7.745 48.499 8.403 1.00 32.24 81 LEU A CA 1
ATOM 601 C C . LEU A 1 89 ? -8.613 47.271 8.214 1.00 33.19 81 LEU A C 1
ATOM 602 O O . LEU A 1 89 ? -8.286 46.379 7.426 1.00 32.49 81 LEU A O 1
ATOM 607 N N . GLU A 1 90 ? -9.701 47.197 8.978 1.00 27.53 82 GLU A N 1
ATOM 608 C CA . GLU A 1 90 ? -10.590 46.052 8.838 1.00 28.14 82 GLU A CA 1
ATOM 609 C C . GLU A 1 90 ? -11.178 45.988 7.427 1.00 27.99 82 GLU A C 1
ATOM 610 O O . GLU A 1 90 ? -11.339 44.901 6.873 1.00 30.12 82 GLU A O 1
ATOM 616 N N . GLU A 1 91 ? -11.555 47.133 6.871 1.00 29.55 83 GLU A N 1
ATOM 617 C CA . GLU A 1 91 ? -12.127 47.131 5.521 1.00 29.65 83 GLU A CA 1
ATOM 618 C C . GLU A 1 91 ? -11.106 46.594 4.514 1.00 28.09 83 GLU A C 1
ATOM 619 O O . GLU A 1 91 ? -11.434 45.763 3.661 1.00 31.08 83 GLU A O 1
ATOM 625 N N . VAL A 1 92 ? -9.870 47.059 4.623 1.00 27.35 84 VAL A N 1
ATOM 626 C CA . VAL A 1 92 ? -8.809 46.603 3.732 1.00 27.91 84 VAL A CA 1
ATOM 627 C C . VAL A 1 92 ? -8.538 45.111 3.896 1.00 28.19 84 VAL A C 1
ATOM 628 O O . VAL A 1 92 ? -8.487 44.381 2.923 1.00 27.50 84 VAL A O 1
ATOM 632 N N . ALA A 1 93 ? -8.394 44.645 5.133 1.00 26.24 85 ALA A N 1
ATOM 633 C CA . ALA A 1 93 ? -8.071 43.248 5.378 1.00 23.05 85 ALA A CA 1
ATOM 634 C C . ALA A 1 93 ? -9.165 42.364 4.826 1.00 29.47 85 ALA A C 1
ATOM 635 O O . ALA A 1 93 ? -8.895 41.290 4.287 1.00 30.38 85 ALA A O 1
ATOM 637 N N . SER A 1 94 ? -10.407 42.824 4.948 1.00 27.18 86 SER A N 1
ATOM 638 C CA . SER A 1 94 ? -11.539 42.027 4.494 1.00 27.10 86 SER A CA 1
ATOM 639 C C . SER A 1 94 ? -11.563 41.975 2.963 1.00 27.88 86 SER A C 1
ATOM 640 O O . SER A 1 94 ? -11.771 40.921 2.362 1.00 32.41 86 SER A O 1
ATOM 643 N N . ARG A 1 95 ? -11.315 43.110 2.337 1.00 27.62 87 ARG A N 1
ATOM 644 C CA . ARG A 1 95 ? -11.313 43.153 0.879 1.00 28.98 87 ARG A CA 1
ATOM 645 C C . ARG A 1 95 ? -10.172 42.327 0.289 1.00 32.99 87 ARG A C 1
ATOM 646 O O . ARG A 1 95 ? -10.373 41.620 -0.706 1.00 35.81 87 ARG A O 1
ATOM 654 N N . LEU A 1 96 ? -8.996 42.371 0.913 1.00 27.30 88 LEU A N 1
ATOM 655 C CA . LEU A 1 96 ? -7.874 41.534 0.476 1.00 30.82 88 LEU A CA 1
ATOM 656 C C . LEU A 1 96 ? -8.066 40.054 0.779 1.00 34.52 88 LEU A C 1
ATOM 657 O O . LEU A 1 96 ? -7.337 39.207 0.267 1.00 39.27 88 LEU A O 1
ATOM 662 N N . GLY A 1 97 ? -9.027 39.731 1.635 1.00 32.47 89 GLY A N 1
ATOM 663 C CA . GLY A 1 97 ? -9.286 38.341 1.947 1.00 34.34 89 GLY A CA 1
ATOM 664 C C . GLY A 1 97 ? -8.228 37.689 2.835 1.00 37.40 89 GLY A C 1
ATOM 665 O O . GLY A 1 97 ? -8.015 36.481 2.756 1.00 38.03 89 GLY A O 1
ATOM 666 N N . LEU A 1 98 ? -7.567 38.476 3.678 1.00 34.87 90 LEU A N 1
ATOM 667 C CA . LEU A 1 98 ? -6.537 37.929 4.573 1.00 33.57 90 LEU A CA 1
ATOM 668 C C . LEU A 1 98 ? -7.122 36.959 5.597 1.00 34.33 90 LEU A C 1
ATOM 669 O O . LEU A 1 98 ? -8.231 37.158 6.088 1.00 32.13 90 LEU A O 1
ATOM 674 N N . ALA A 1 99 ? -6.372 35.905 5.909 1.00 36.48 91 ALA A N 1
ATOM 675 C CA . ALA A 1 99 ? -6.806 34.916 6.887 1.00 37.39 91 ALA A CA 1
ATOM 676 C C . ALA A 1 99 ? -6.807 35.538 8.292 1.00 37.54 91 ALA A C 1
ATOM 677 O O . ALA A 1 99 ? -6.072 36.494 8.569 1.00 34.22 91 ALA A O 1
ATOM 679 N N . SER A 1 100 ? -7.632 34.994 9.176 1.00 37.20 92 SER A N 1
ATOM 680 C CA . SER A 1 100 ? -7.836 35.604 10.481 1.00 37.23 92 SER A CA 1
ATOM 681 C C . SER A 1 100 ? -6.583 35.529 11.355 1.00 36.00 92 SER A C 1
ATOM 682 O O . SER A 1 100 ? -6.421 36.327 12.280 1.00 36.24 92 SER A O 1
ATOM 685 N N . ASP A 1 101 ? -5.689 34.592 11.056 1.00 33.55 93 ASP A N 1
ATOM 686 C CA . ASP A 1 101 ? -4.425 34.516 11.790 1.00 36.66 93 ASP A CA 1
ATOM 687 C C . ASP A 1 101 ? -3.270 35.237 11.090 1.00 38.96 93 ASP A C 1
ATOM 688 O O . ASP A 1 101 ? -2.140 35.221 11.584 1.00 34.35 93 ASP A O 1
ATOM 693 N N . ALA A 1 102 ? -3.543 35.856 9.939 1.00 35.22 94 ALA A N 1
ATOM 694 C CA . ALA A 1 102 ? -2.548 36.700 9.283 1.00 34.08 94 ALA A CA 1
ATOM 695 C C . ALA A 1 102 ? -2.280 37.958 10.101 1.00 29.92 94 ALA A C 1
ATOM 696 O O . ALA A 1 102 ? -3.104 38.378 10.915 1.00 32.33 94 ALA A O 1
ATOM 698 N N . ILE A 1 103 ? -1.122 38.558 9.851 1.00 31.56 95 ILE A N 1
ATOM 699 C CA . ILE A 1 103 ? -0.692 39.773 10.534 1.00 31.64 95 ILE A CA 1
ATOM 700 C C . ILE A 1 103 ? -0.689 40.961 9.583 1.00 32.07 95 ILE A C 1
ATOM 701 O O . ILE A 1 103 ? -0.145 40.889 8.467 1.00 31.90 95 ILE A O 1
ATOM 706 N N . VAL A 1 104 ? -1.326 42.046 10.007 1.00 30.97 96 VAL A N 1
ATOM 707 C CA A VAL A 1 104 ? -1.318 43.292 9.248 0.51 28.34 96 VAL A CA 1
ATOM 708 C CA B VAL A 1 104 ? -1.310 43.279 9.235 0.49 28.38 96 VAL A CA 1
ATOM 709 C C . VAL A 1 104 ? -0.686 44.388 10.087 1.00 31.64 96 VAL A C 1
ATOM 710 O O . VAL A 1 104 ? -0.955 44.494 11.302 1.00 28.66 96 VAL A O 1
ATOM 717 N N . VAL A 1 105 ? 0.169 45.192 9.454 1.00 27.89 97 VAL A N 1
ATOM 718 C CA . VAL A 1 105 ? 0.846 46.282 10.147 1.00 24.06 97 VAL A CA 1
ATOM 719 C C . VAL A 1 105 ? 0.333 47.580 9.569 1.00 32.11 97 VAL A C 1
ATOM 720 O O . VAL A 1 105 ? 0.301 47.777 8.353 1.00 28.34 97 VAL A O 1
ATOM 724 N N . ASN A 1 106 ? -0.092 48.460 10.456 1.00 27.19 98 ASN A N 1
ATOM 725 C CA . ASN A 1 106 ? -0.602 49.753 10.058 1.00 28.09 98 ASN A CA 1
ATOM 726 C C . ASN A 1 106 ? 0.526 50.786 10.075 1.00 32.82 98 ASN A C 1
ATOM 727 O O . ASN A 1 106 ? 1.097 51.083 11.128 1.00 37.08 98 ASN A O 1
ATOM 732 N N . VAL A 1 107 ? 0.864 51.316 8.904 1.00 31.09 99 VAL A N 1
ATOM 733 C CA . VAL A 1 107 ? 1.886 52.355 8.808 1.00 33.16 99 VAL A CA 1
ATOM 734 C C . VAL A 1 107 ? 1.227 53.630 8.283 1.00 36.70 99 VAL A C 1
ATOM 735 O O . VAL A 1 107 ? 0.801 53.691 7.139 1.00 35.11 99 VAL A O 1
ATOM 739 N N . GLN A 1 108 ? 1.151 54.646 9.129 1.00 31.98 100 GLN A N 1
ATOM 740 C CA . GLN A 1 108 ? 0.427 55.870 8.816 1.00 30.83 100 GLN A CA 1
ATOM 741 C C . GLN A 1 108 ? 1.042 56.637 7.661 1.00 28.27 100 GLN A C 1
ATOM 742 O O . GLN A 1 108 ? 2.270 56.751 7.563 1.00 30.05 100 GLN A O 1
ATOM 748 N N . GLY A 1 109 ? 0.179 57.184 6.801 1.00 24.61 101 GLY A N 1
ATOM 749 C CA . GLY A 1 109 ? 0.631 57.860 5.591 1.00 24.95 101 GLY A CA 1
ATOM 750 C C . GLY A 1 109 ? 1.272 59.205 5.876 1.00 29.07 101 GLY A C 1
ATOM 751 O O . GLY A 1 109 ? 1.681 59.908 4.953 1.00 28.11 101 GLY A O 1
ATOM 752 N N . ASP A 1 110 ? 1.361 59.587 7.156 1.00 28.06 102 ASP A N 1
ATOM 753 C CA . ASP A 1 110 ? 2.018 60.854 7.450 1.00 29.33 102 ASP A CA 1
ATOM 754 C C . ASP A 1 110 ? 3.257 60.633 8.318 1.00 32.50 102 ASP A C 1
ATOM 755 O O . ASP A 1 110 ? 3.663 61.515 9.069 1.00 31.63 102 ASP A O 1
ATOM 760 N N . GLU A 1 111 ? 3.868 59.462 8.182 1.00 27.69 103 GLU A N 1
ATOM 761 C CA . GLU A 1 111 ? 5.125 59.146 8.862 1.00 32.28 103 GLU A CA 1
ATOM 762 C C . GLU A 1 111 ? 6.243 58.861 7.861 1.00 29.66 103 GLU A C 1
ATOM 763 O O . GLU A 1 111 ? 6.759 57.744 7.812 1.00 30.97 103 GLU A O 1
ATOM 769 N N . PRO A 1 112 ? 6.635 59.866 7.070 1.00 28.51 104 PRO A N 1
ATOM 770 C CA . PRO A 1 112 ? 7.626 59.572 6.018 1.00 29.07 104 PRO A CA 1
ATOM 771 C C . PRO A 1 112 ? 9.009 59.142 6.543 1.00 34.62 104 PRO A C 1
ATOM 772 O O . PRO A 1 112 ? 9.782 58.588 5.778 1.00 32.10 104 PRO A O 1
ATOM 776 N N . LEU A 1 113 ? 9.322 59.387 7.813 1.00 33.55 105 LEU A N 1
ATOM 777 C CA . LEU A 1 113 ? 10.649 59.026 8.315 1.00 36.50 105 LEU A CA 1
ATOM 778 C C . LEU A 1 113 ? 10.660 57.707 9.097 1.00 34.28 105 LEU A C 1
ATOM 779 O O . LEU A 1 113 ? 11.658 57.375 9.743 1.00 35.34 105 LEU A O 1
ATOM 784 N N . ILE A 1 114 ? 9.564 56.952 9.037 1.00 30.15 106 ILE A N 1
ATOM 785 C CA . ILE A 1 114 ? 9.475 55.716 9.801 1.00 27.41 106 ILE A CA 1
ATOM 786 C C . ILE A 1 114 ? 10.610 54.754 9.422 1.00 31.09 106 ILE A C 1
ATOM 787 O O . ILE A 1 114 ? 10.853 54.501 8.253 1.00 31.40 106 ILE A O 1
ATOM 792 N N . PRO A 1 115 ? 11.352 54.254 10.422 1.00 28.68 107 PRO A N 1
ATOM 793 C CA . PRO A 1 115 ? 12.426 53.301 10.115 1.00 33.11 107 PRO A CA 1
ATOM 794 C C . PRO A 1 115 ? 11.835 51.936 9.815 1.00 34.20 107 PRO A C 1
ATOM 795 O O . PRO A 1 115 ? 10.962 51.502 10.564 1.00 36.16 107 PRO A O 1
ATOM 799 N N . PRO A 1 116 ? 12.281 51.278 8.731 1.00 34.06 108 PRO A N 1
ATOM 800 C CA . PRO A 1 116 ? 11.739 49.964 8.361 1.00 34.32 108 PRO A CA 1
ATOM 801 C C . PRO A 1 116 ? 11.878 48.937 9.486 1.00 35.38 108 PRO A C 1
ATOM 802 O O . PRO A 1 116 ? 11.036 48.053 9.616 1.00 35.17 108 PRO A O 1
ATOM 806 N N . ALA A 1 117 ? 12.951 49.047 10.265 1.00 33.14 109 ALA A N 1
ATOM 807 C CA . ALA A 1 117 ? 13.192 48.131 11.382 1.00 36.19 109 ALA A CA 1
ATOM 808 C C . ALA A 1 117 ? 12.035 48.122 12.383 1.00 37.18 109 ALA A C 1
ATOM 809 O O . ALA A 1 117 ? 11.752 47.088 12.984 1.00 37.58 109 ALA A O 1
ATOM 811 N N . LEU A 1 118 ? 11.354 49.257 12.551 1.00 35.28 110 LEU A N 1
ATOM 812 C CA . LEU A 1 118 ? 10.234 49.326 13.499 1.00 34.25 110 LEU A CA 1
ATOM 813 C C . LEU A 1 118 ? 9.013 48.578 12.966 1.00 32.87 110 LEU A C 1
ATOM 814 O O . LEU A 1 118 ? 8.244 48.007 13.729 1.00 27.84 110 LEU A O 1
ATOM 819 N N . ILE A 1 119 ? 8.828 48.593 11.643 1.00 30.27 111 ILE A N 1
ATOM 820 C CA . ILE A 1 119 ? 7.757 47.825 11.025 1.00 26.82 111 ILE A CA 1
ATOM 821 C C . ILE A 1 119 ? 8.009 46.338 11.243 1.00 27.31 111 ILE A C 1
ATOM 822 O O . ILE A 1 119 ? 7.105 45.588 11.605 1.00 30.01 111 ILE A O 1
ATOM 827 N N . ASP A 1 120 ? 9.241 45.910 10.993 1.00 29.22 112 ASP A N 1
ATOM 828 C CA . ASP A 1 120 ? 9.613 44.516 11.190 1.00 29.91 112 ASP A CA 1
ATOM 829 C C . ASP A 1 120 ? 9.435 44.138 12.655 1.00 33.47 112 ASP A C 1
ATOM 830 O O . ASP A 1 120 ? 9.017 43.034 12.989 1.00 31.33 112 ASP A O 1
ATOM 835 N N . GLN A 1 121 ? 9.777 45.072 13.523 1.00 28.88 113 GLN A N 1
ATOM 836 C CA . GLN A 1 121 ? 9.778 44.787 14.959 1.00 33.38 113 GLN A CA 1
ATOM 837 C C . GLN A 1 121 ? 8.395 44.447 15.481 1.00 34.82 113 GLN A C 1
ATOM 838 O O . GLN A 1 121 ? 8.236 43.466 16.210 1.00 35.03 113 GLN A O 1
ATOM 844 N N . VAL A 1 122 ? 7.390 45.240 15.123 1.00 31.53 114 VAL A N 1
ATOM 845 C CA . VAL A 1 122 ? 6.057 44.955 15.653 1.00 30.48 114 VAL A CA 1
ATOM 846 C C . VAL A 1 122 ? 5.527 43.646 15.088 1.00 32.70 114 VAL A C 1
ATOM 847 O O . VAL A 1 122 ? 4.854 42.902 15.797 1.00 30.91 114 VAL A O 1
ATOM 851 N N . ALA A 1 123 ? 5.828 43.352 13.818 1.00 31.33 115 ALA A N 1
ATOM 852 C CA . ALA A 1 123 ? 5.354 42.102 13.225 1.00 32.13 115 ALA A CA 1
ATOM 853 C C . ALA A 1 123 ? 6.028 40.909 13.884 1.00 35.49 115 ALA A C 1
ATOM 854 O O . ALA A 1 123 ? 5.374 39.899 14.170 1.00 34.52 115 ALA A O 1
ATOM 856 N N . ALA A 1 124 ? 7.337 41.020 14.112 1.00 33.91 116 ALA A N 1
ATOM 857 C CA . ALA A 1 124 ? 8.072 39.964 14.795 1.00 35.76 116 ALA A CA 1
ATOM 858 C C . ALA A 1 124 ? 7.536 39.760 16.208 1.00 36.55 116 ALA A C 1
ATOM 859 O O . ALA A 1 124 ? 7.358 38.631 16.654 1.00 35.24 116 ALA A O 1
ATOM 861 N N . ASN A 1 125 ? 7.286 40.855 16.915 1.00 37.11 117 ASN A N 1
ATOM 862 C CA . ASN A 1 125 ? 6.864 40.744 18.311 1.00 38.26 117 ASN A CA 1
ATOM 863 C C . ASN A 1 125 ? 5.490 40.080 18.428 1.00 37.49 117 ASN A C 1
ATOM 864 O O . ASN A 1 125 ? 5.264 39.271 19.340 1.00 36.29 117 ASN A O 1
ATOM 869 N N . LEU A 1 126 ? 4.570 40.432 17.526 1.00 34.43 118 LEU A N 1
ATOM 870 C CA . LEU A 1 126 ? 3.222 39.875 17.595 1.00 35.54 118 LEU A CA 1
ATOM 871 C C . LEU A 1 126 ? 3.306 38.368 17.405 1.00 40.36 118 LEU A C 1
ATOM 872 O O . LEU A 1 126 ? 2.717 37.597 18.179 1.00 38.30 118 LEU A O 1
ATOM 877 N N . ALA A 1 127 ? 4.078 37.956 16.399 1.00 36.47 119 ALA A N 1
ATOM 878 C CA . ALA A 1 127 ? 4.298 36.541 16.132 1.00 41.33 119 ALA A CA 1
ATOM 879 C C . ALA A 1 127 ? 4.827 35.813 17.361 1.00 43.21 119 ALA A C 1
ATOM 880 O O . ALA A 1 127 ? 4.440 34.679 17.616 1.00 44.74 119 ALA A O 1
ATOM 882 N N . ALA A 1 128 ? 5.702 36.472 18.119 1.00 41.06 120 ALA A N 1
ATOM 883 C CA . ALA A 1 128 ? 6.357 35.842 19.263 1.00 45.18 120 ALA A CA 1
ATOM 884 C C . ALA A 1 128 ? 5.481 35.828 20.509 1.00 47.85 120 ALA A C 1
ATOM 885 O O . ALA A 1 128 ? 5.818 35.170 21.488 1.00 51.87 120 ALA A O 1
ATOM 887 N N . HIS A 1 129 ? 4.367 36.552 20.480 1.00 41.50 121 HIS A N 1
ATOM 888 C CA . HIS A 1 129 ? 3.481 36.641 21.647 1.00 36.17 121 HIS A CA 1
ATOM 889 C C . HIS A 1 129 ? 2.048 36.23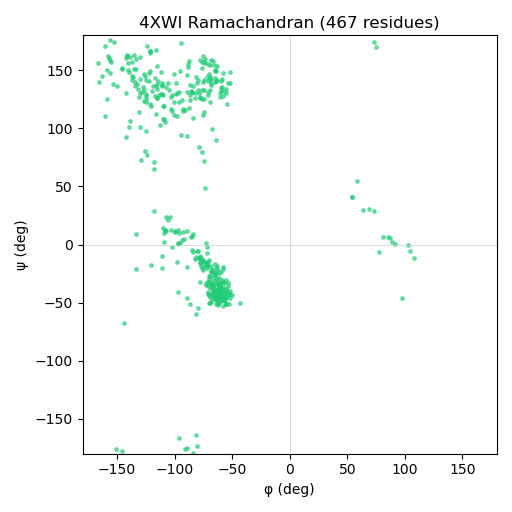1 21.337 1.00 35.65 121 HIS A C 1
ATOM 890 O O . HIS A 1 129 ? 1.161 37.080 21.207 1.00 37.27 121 HIS A O 1
ATOM 897 N N . PRO A 1 130 ? 1.814 34.915 21.237 1.00 41.59 122 PRO A N 1
ATOM 898 C CA . PRO A 1 130 ? 0.491 34.374 20.903 1.00 39.61 122 PRO A CA 1
ATOM 899 C C . PRO A 1 130 ? -0.585 34.811 21.882 1.00 36.66 122 PRO A C 1
ATOM 900 O O . PRO A 1 130 ? -1.764 34.761 21.553 1.00 36.65 122 PRO A O 1
ATOM 904 N N . GLU A 1 131 ? -0.178 35.242 23.072 1.00 37.43 123 GLU A N 1
ATOM 905 C CA . GLU A 1 131 ? -1.130 35.638 24.098 1.00 42.49 123 GLU A CA 1
ATOM 906 C C . GLU A 1 131 ? -1.703 37.023 23.796 1.00 41.76 123 GLU A C 1
ATOM 907 O O . GLU A 1 131 ? -2.686 37.437 24.406 1.00 37.68 123 GLU A O 1
ATOM 913 N N . ALA A 1 132 ? -1.104 37.727 22.833 1.00 35.99 124 ALA A N 1
ATOM 914 C CA . ALA A 1 132 ? -1.551 39.072 22.482 1.00 32.53 124 ALA A CA 1
ATOM 915 C C . ALA A 1 132 ? -2.164 39.086 21.082 1.00 27.75 124 ALA A C 1
ATOM 916 O O . ALA A 1 132 ? -1.753 38.311 20.217 1.00 29.08 124 ALA A O 1
ATOM 918 N N . ALA A 1 133 ? -3.139 39.963 20.866 1.00 28.90 125 ALA A N 1
ATOM 919 C CA . ALA A 1 133 ? -3.739 40.129 19.528 1.00 29.35 125 ALA A CA 1
ATOM 920 C C . ALA A 1 133 ? -3.143 41.319 18.788 1.00 31.42 125 ALA A C 1
ATOM 921 O O . ALA A 1 133 ? -3.333 41.469 17.571 1.00 32.32 125 ALA A O 1
ATOM 923 N N . ILE A 1 134 ? -2.444 42.173 19.532 1.00 27.30 126 ILE A N 1
ATOM 924 C CA . ILE A 1 134 ? -1.829 43.387 18.991 1.00 28.14 126 ILE A CA 1
ATOM 925 C C . ILE A 1 134 ? -0.424 43.556 19.544 1.00 31.81 126 ILE A C 1
ATOM 926 O O . ILE A 1 134 ? -0.184 43.282 20.729 1.00 32.98 126 ILE A O 1
ATOM 931 N N . ALA A 1 135 ? 0.506 44.010 18.711 1.00 29.64 127 ALA A N 1
ATOM 932 C CA . ALA A 1 135 ? 1.826 44.411 19.198 1.00 32.01 127 ALA A CA 1
ATOM 933 C C . ALA A 1 135 ? 2.131 45.843 18.772 1.00 33.28 127 ALA A C 1
ATOM 934 O O . ALA A 1 135 ? 1.782 46.270 17.666 1.00 34.09 127 ALA A O 1
ATOM 936 N N . THR A 1 136 ? 2.776 46.599 19.649 1.00 29.39 128 THR A N 1
ATOM 937 C CA . THR A 1 136 ? 3.039 47.997 19.347 1.00 30.07 128 THR A CA 1
ATOM 938 C C . THR A 1 136 ? 4.326 48.436 20.070 1.00 31.91 128 THR A C 1
ATOM 939 O O . THR A 1 136 ? 5.016 47.610 20.659 1.00 32.76 128 THR A O 1
ATOM 943 N N . LEU A 1 137 ? 4.683 49.711 19.974 1.00 30.85 129 LEU A N 1
ATOM 944 C CA . LEU A 1 137 ? 6.005 50.153 20.410 1.00 34.77 129 LEU A CA 1
ATOM 945 C C . LEU A 1 137 ? 5.936 51.341 21.331 1.00 38.90 129 LEU A C 1
ATOM 946 O O . LEU A 1 137 ? 4.934 52.059 21.360 1.00 37.23 129 LEU A O 1
ATOM 951 N N . ALA A 1 138 ? 7.029 51.558 22.062 1.00 33.91 130 ALA A N 1
ATOM 952 C CA . ALA A 1 138 ? 7.144 52.708 22.931 1.00 36.12 130 ALA A CA 1
ATOM 953 C C . ALA A 1 138 ? 8.547 53.275 22.888 1.00 38.58 130 ALA A C 1
ATOM 954 O O . ALA A 1 138 ? 9.476 52.607 22.455 1.00 42.80 130 ALA A O 1
ATOM 956 N N . GLU A 1 139 ? 8.688 54.517 23.339 1.00 38.68 131 GLU A N 1
ATOM 957 C CA . GLU A 1 139 ? 9.985 55.169 23.428 1.00 41.22 131 GLU A CA 1
ATOM 958 C C . GLU A 1 139 ? 10.102 55.878 24.772 1.00 43.55 131 GLU A C 1
ATOM 959 O O . GLU A 1 139 ? 9.088 56.291 25.343 1.00 41.21 131 GLU A O 1
ATOM 965 N N . PRO A 1 140 ? 11.336 56.011 25.285 1.00 46.27 132 PRO A N 1
ATOM 966 C CA . PRO A 1 140 ? 11.569 56.738 26.539 1.00 48.81 132 PRO A CA 1
ATOM 967 C C . PRO A 1 140 ? 11.098 58.186 26.474 1.00 50.01 132 PRO A C 1
ATOM 968 O O . PRO A 1 140 ? 11.236 58.831 25.439 1.00 45.87 132 PRO A O 1
ATOM 972 N N . ILE A 1 141 ? 10.549 58.680 27.578 1.00 46.53 133 ILE A N 1
ATOM 973 C CA . ILE A 1 141 ? 10.189 60.086 27.715 1.00 52.55 133 ILE A CA 1
ATOM 974 C C . ILE A 1 141 ? 11.325 60.806 28.426 1.00 59.90 133 ILE A C 1
ATOM 975 O O . ILE A 1 141 ? 11.799 60.341 29.461 1.00 64.44 133 ILE A O 1
ATOM 980 N N . HIS A 1 142 ? 11.760 61.939 27.886 1.00 56.87 134 HIS A N 1
ATOM 981 C CA . HIS A 1 142 ? 12.879 62.671 28.474 1.00 58.60 134 HIS A CA 1
ATOM 982 C C . HIS A 1 142 ? 12.465 63.998 29.095 1.00 63.77 134 HIS A C 1
ATOM 983 O O . HIS A 1 142 ? 13.187 64.555 29.921 1.00 71.14 134 HIS A O 1
ATOM 990 N N . GLU A 1 143 ? 11.310 64.516 28.697 1.00 62.78 135 GLU A N 1
ATOM 991 C CA . GLU A 1 143 ? 10.864 65.805 29.210 1.00 67.32 135 GLU A CA 1
ATOM 992 C C . GLU A 1 143 ? 9.673 65.648 30.134 1.00 61.70 135 GLU A C 1
ATOM 993 O O . GLU A 1 143 ? 8.682 65.017 29.774 1.00 59.21 135 GLU A O 1
ATOM 999 N N . VAL A 1 144 ? 9.773 66.243 31.318 1.00 57.40 136 VAL A N 1
ATOM 1000 C CA . VAL A 1 144 ? 8.709 66.170 32.308 1.00 62.41 136 VAL A CA 1
ATOM 1001 C C . VAL A 1 144 ? 7.435 66.835 31.778 1.00 65.29 136 VAL A C 1
ATOM 1002 O O . VAL A 1 144 ? 6.324 66.394 32.080 1.00 63.48 136 VAL A O 1
ATOM 1006 N N . SER A 1 145 ? 7.604 67.876 30.966 1.00 63.83 137 SER A N 1
ATOM 1007 C CA . SER A 1 145 ? 6.480 68.618 30.404 1.00 62.57 137 SER A CA 1
ATOM 1008 C C . SER A 1 145 ? 5.670 67.760 29.440 1.00 59.96 137 SER A C 1
ATOM 1009 O O . SER A 1 145 ? 4.491 68.018 29.208 1.00 56.50 137 SER A O 1
ATOM 1012 N N . ALA A 1 146 ? 6.330 66.757 28.870 1.00 56.07 138 ALA A N 1
ATOM 1013 C CA . ALA A 1 146 ? 5.709 65.838 27.931 1.00 57.66 138 ALA A CA 1
ATOM 1014 C C . ALA A 1 146 ? 4.878 64.825 28.703 1.00 55.82 138 ALA A C 1
ATOM 1015 O O . ALA A 1 146 ? 3.839 64.353 28.243 1.00 48.61 138 ALA A O 1
ATOM 1017 N N . LEU A 1 147 ? 5.346 64.504 29.903 1.00 53.62 139 LEU A N 1
ATOM 1018 C CA . LEU A 1 147 ? 4.633 63.590 30.768 1.00 48.29 139 LEU A CA 1
ATOM 1019 C C . LEU A 1 147 ? 3.278 64.174 31.174 1.00 46.83 139 LEU A C 1
ATOM 1020 O O . LEU A 1 147 ? 2.274 63.464 31.253 1.00 45.77 139 LEU A O 1
ATOM 1025 N N . PHE A 1 148 ? 3.269 65.477 31.435 1.00 45.64 140 PHE A N 1
ATOM 1026 C CA . PHE A 1 148 ? 2.068 66.182 31.874 1.00 45.35 140 PHE A CA 1
ATOM 1027 C C . PHE A 1 148 ? 1.302 66.776 30.690 1.00 49.42 140 PHE A C 1
ATOM 1028 O O . PHE A 1 148 ? 0.376 67.573 30.857 1.00 48.01 140 PHE A O 1
ATOM 1036 N N . ASN A 1 149 ? 1.714 66.380 29.494 1.00 43.09 141 ASN A N 1
ATOM 1037 C CA . ASN A 1 149 ? 1.064 66.803 28.265 1.00 47.51 141 ASN A CA 1
ATOM 1038 C C . ASN A 1 149 ? 0.088 65.731 27.795 1.00 43.62 141 ASN A C 1
ATOM 1039 O O . ASN A 1 149 ? 0.497 64.659 27.341 1.00 46.81 141 ASN A O 1
ATOM 1044 N N . PRO A 1 150 ? -1.213 66.035 27.869 1.00 45.69 142 PRO A N 1
ATOM 1045 C CA . PRO A 1 150 ? -2.266 65.069 27.526 1.00 46.55 142 PRO A CA 1
ATOM 1046 C C . PRO A 1 150 ? -2.205 64.639 26.051 1.00 45.46 142 PRO A C 1
ATOM 1047 O O . PRO A 1 150 ? -2.783 63.614 25.697 1.00 40.73 142 PRO A O 1
ATOM 1051 N N . ASN A 1 151 ? -1.518 65.416 25.215 1.00 43.70 143 ASN A N 1
ATOM 1052 C CA . ASN A 1 151 ? -1.318 65.056 23.812 1.00 46.33 143 ASN A CA 1
ATOM 1053 C C . ASN A 1 151 ? -0.277 63.963 23.627 1.00 46.50 143 ASN A C 1
ATOM 1054 O O . ASN A 1 151 ? -0.176 63.362 22.558 1.00 46.98 143 ASN A O 1
ATOM 1059 N N . VAL A 1 152 ? 0.500 63.708 24.669 1.00 40.19 144 VAL A N 1
ATOM 1060 C CA . VAL A 1 152 ? 1.465 62.620 24.651 1.00 40.91 144 VAL A CA 1
ATOM 1061 C C . VAL A 1 152 ? 0.849 61.390 25.320 1.00 43.55 144 VAL A C 1
ATOM 1062 O O . VAL A 1 152 ? 0.436 61.447 26.481 1.00 41.62 144 VAL A O 1
ATOM 1066 N N . VAL A 1 153 ? 0.787 60.276 24.607 1.00 34.40 145 VAL A N 1
ATOM 1067 C CA . VAL A 1 153 ? 0.174 59.084 25.174 1.00 35.36 145 VAL A CA 1
ATOM 1068 C C . VAL A 1 153 ? 1.176 58.256 25.965 1.00 37.15 145 VAL A C 1
ATOM 1069 O O . VAL A 1 153 ? 2.169 57.778 25.417 1.00 39.10 145 VAL A O 1
ATOM 1073 N N . LYS A 1 154 ? 0.932 58.102 27.269 1.00 33.13 146 LYS A N 1
ATOM 1074 C CA . LYS A 1 154 ? 1.812 57.294 28.093 1.00 31.43 146 LYS A CA 1
ATOM 1075 C C . LYS A 1 154 ? 1.360 55.839 28.088 1.00 33.79 146 LYS A C 1
ATOM 1076 O O . LYS A 1 154 ? 0.178 55.542 27.919 1.00 35.32 146 LYS A O 1
ATOM 1082 N N . VAL A 1 155 ? 2.306 54.930 28.287 1.00 35.52 147 VAL A N 1
ATOM 1083 C CA . VAL A 1 155 ? 1.982 53.513 28.390 1.00 30.09 147 VAL A CA 1
ATOM 1084 C C . VAL A 1 155 ? 2.785 52.901 29.527 1.00 34.24 147 VAL A C 1
ATOM 1085 O O . VAL A 1 155 ? 3.921 53.305 29.781 1.00 36.56 147 VAL A O 1
ATOM 1089 N N . ALA A 1 156 ? 2.183 51.940 30.219 1.00 36.49 148 ALA A N 1
ATOM 1090 C CA . ALA A 1 156 ? 2.884 51.147 31.220 1.00 35.38 148 ALA A CA 1
ATOM 1091 C C . ALA A 1 156 ? 2.620 49.672 30.959 1.00 33.06 148 ALA A C 1
ATOM 1092 O O . ALA A 1 156 ? 1.509 49.293 30.575 1.00 32.56 148 ALA A O 1
ATOM 1094 N N . THR A 1 157 ? 3.637 48.840 31.165 1.00 32.95 149 THR A N 1
ATOM 1095 C CA . THR A 1 157 ? 3.538 47.416 30.843 1.00 34.35 149 THR A CA 1
ATOM 1096 C C . THR A 1 157 ? 3.850 46.519 32.041 1.00 33.93 149 THR A C 1
ATOM 1097 O O . THR A 1 157 ? 4.326 46.992 33.085 1.00 33.09 149 THR A O 1
ATOM 1101 N N . ASP A 1 158 ? 3.602 45.220 31.895 1.00 32.49 150 ASP A N 1
ATOM 1102 C CA . ASP A 1 158 ? 4.101 44.282 32.900 1.00 35.33 150 ASP A CA 1
ATOM 1103 C C . ASP A 1 158 ? 5.505 43.816 32.503 1.00 36.07 150 ASP A C 1
ATOM 1104 O O . ASP A 1 158 ? 6.068 44.284 31.515 1.00 37.74 150 ASP A O 1
ATOM 1109 N N . ILE A 1 159 ? 6.047 42.875 33.265 1.00 34.40 151 ILE A N 1
ATOM 1110 C CA . ILE A 1 159 ? 7.419 42.411 33.098 1.00 33.61 151 ILE A CA 1
ATOM 1111 C C . ILE A 1 159 ? 7.633 41.733 31.739 1.00 37.80 151 ILE A C 1
ATOM 1112 O O . ILE A 1 159 ? 8.750 41.666 31.249 1.00 38.87 151 ILE A O 1
ATOM 1117 N N . ASP A 1 160 ? 6.556 41.239 31.137 1.00 38.75 152 ASP A N 1
ATOM 1118 C CA . ASP A 1 160 ? 6.637 40.535 29.865 1.00 43.12 152 ASP A CA 1
ATOM 1119 C C . ASP A 1 160 ? 6.312 41.464 28.694 1.00 42.10 152 ASP A C 1
ATOM 1120 O O . ASP A 1 160 ? 6.317 41.048 27.535 1.00 42.93 152 ASP A O 1
ATOM 1125 N N . GLY A 1 161 ? 6.033 42.727 28.997 1.00 39.37 153 GLY A N 1
ATOM 1126 C CA . GLY A 1 161 ? 5.712 43.693 27.961 1.00 40.95 153 GLY A CA 1
ATOM 1127 C C . GLY A 1 161 ? 4.241 43.847 27.611 1.00 39.01 153 GLY A C 1
ATOM 1128 O O . GLY A 1 161 ? 3.903 44.651 26.748 1.00 40.50 153 GLY A O 1
ATOM 1129 N N . LEU A 1 162 ? 3.354 43.099 28.267 1.00 32.77 154 LEU A N 1
ATOM 1130 C CA . LEU A 1 162 ? 1.927 43.310 28.034 1.00 28.84 154 LEU A CA 1
ATOM 1131 C C . LEU A 1 162 ? 1.502 44.633 28.660 1.00 34.44 154 LEU A C 1
ATOM 1132 O O . LEU A 1 162 ? 1.831 44.911 29.819 1.00 32.52 154 LEU A O 1
ATOM 1137 N N . ALA A 1 163 ? 0.792 45.454 27.889 1.00 28.30 155 ALA A N 1
ATOM 1138 C CA . ALA A 1 163 ? 0.310 46.739 28.372 1.00 28.85 155 ALA A CA 1
ATOM 1139 C C . ALA A 1 163 ? -0.561 46.584 29.631 1.00 31.57 155 ALA A C 1
ATOM 1140 O O . ALA A 1 163 ? -1.450 45.733 29.657 1.00 30.15 155 ALA A O 1
ATOM 1142 N N . LEU A 1 164 ? -0.298 47.393 30.663 1.00 28.67 156 LEU A N 1
ATOM 1143 C CA . LEU A 1 164 ? -1.237 47.522 31.777 1.00 27.82 156 LEU A CA 1
ATOM 1144 C C . LEU A 1 164 ? -2.353 48.468 31.339 1.00 28.10 156 LEU A C 1
ATOM 1145 O O . LEU A 1 164 ? -3.538 48.124 31.401 1.00 32.28 156 LEU A O 1
ATOM 1150 N N . THR A 1 165 ? -1.971 49.663 30.901 1.00 30.32 157 THR A N 1
ATOM 1151 C CA . THR A 1 165 ? -2.909 50.548 30.218 1.00 33.12 157 THR A CA 1
ATOM 1152 C C . THR A 1 165 ? -2.166 51.596 29.402 1.00 31.65 157 THR A C 1
ATOM 1153 O O . THR A 1 165 ? -0.942 51.697 29.473 1.00 32.36 157 THR A O 1
ATOM 1157 N N . PHE A 1 166 ? -2.921 52.335 28.591 1.00 29.71 158 PHE A N 1
ATOM 1158 C CA . PHE A 1 166 ? -2.444 53.530 27.912 1.00 30.98 158 PHE A CA 1
ATOM 1159 C C . PHE A 1 166 ? -3.225 54.700 28.476 1.00 31.76 158 PHE A C 1
ATOM 1160 O O . PHE A 1 166 ? -4.427 54.585 28.664 1.00 30.15 158 PHE A O 1
ATOM 1168 N N . SER A 1 167 ? -2.577 55.838 28.682 1.00 31.77 159 SER A N 1
ATOM 1169 C CA . SER A 1 167 ? -3.294 56.995 29.202 1.00 31.33 159 SER A CA 1
ATOM 1170 C C . SER A 1 167 ? -2.619 58.312 28.849 1.00 33.88 159 SER A C 1
ATOM 1171 O O . SER A 1 167 ? -1.399 58.386 28.733 1.00 40.17 159 SER A O 1
ATOM 1174 N N . ARG A 1 168 ? -3.428 59.348 28.658 1.00 33.55 160 ARG A N 1
ATOM 1175 C CA . ARG A 1 168 ? -2.913 60.702 28.504 1.00 33.76 160 ARG A CA 1
ATOM 1176 C C . ARG A 1 168 ? -2.465 61.284 29.843 1.00 40.87 160 ARG A C 1
ATOM 1177 O O . ARG A 1 168 ? -1.769 62.306 29.880 1.00 43.10 160 ARG A O 1
ATOM 1185 N N . ALA A 1 169 ? -2.853 60.624 30.933 1.00 38.02 161 ALA A N 1
ATOM 1186 C CA . ALA A 1 169 ? -2.473 61.055 32.283 1.00 37.88 161 ALA A CA 1
ATOM 1187 C C . ALA A 1 169 ? -0.998 60.745 32.559 1.00 38.71 161 ALA A C 1
ATOM 1188 O O . ALA A 1 169 ? -0.436 59.847 31.937 1.00 39.08 161 ALA A O 1
ATOM 1190 N N . PRO A 1 170 ? -0.369 61.482 33.496 1.00 41.19 162 PRO A N 1
ATOM 1191 C CA . PRO A 1 170 ? 1.015 61.235 33.934 1.00 41.09 162 PRO A CA 1
ATOM 1192 C C . PRO A 1 170 ? 1.202 59.871 34.620 1.00 46.27 162 PRO A C 1
ATOM 1193 O O . PRO A 1 170 ? 1.119 59.777 35.846 1.00 50.63 162 PRO A O 1
ATOM 1197 N N . LEU A 1 171 ? 1.511 58.855 33.830 1.00 42.39 163 LEU A N 1
ATOM 1198 C CA . LEU A 1 171 ? 1.519 57.465 34.261 1.00 39.33 163 LEU A CA 1
ATOM 1199 C C . LEU A 1 171 ? 2.869 56.788 34.004 1.00 37.65 163 LEU A C 1
ATOM 1200 O O . LEU A 1 171 ? 3.387 56.850 32.879 1.00 36.70 163 LEU A O 1
ATOM 1205 N N . PRO A 1 172 ? 3.445 56.126 35.023 1.00 36.81 164 PRO A N 1
ATOM 1206 C CA . PRO A 1 172 ? 2.975 55.998 36.412 1.00 33.48 164 PRO A CA 1
ATOM 1207 C C . PRO A 1 172 ? 3.223 57.262 37.192 1.00 36.96 164 PRO A C 1
ATOM 1208 O O . PRO A 1 172 ? 4.128 58.015 36.837 1.00 41.36 164 PRO A O 1
ATOM 1212 N N . TRP A 1 173 ? 2.462 57.479 38.260 1.00 35.47 165 TRP A N 1
ATOM 1213 C CA . TRP A 1 173 ? 2.686 58.636 39.105 1.00 36.09 165 TRP A CA 1
ATOM 1214 C C . TRP A 1 173 ? 3.885 58.397 40.014 1.00 38.95 165 TRP A C 1
ATOM 1215 O O . TRP A 1 173 ? 3.938 57.396 40.714 1.00 41.83 165 TRP A O 1
ATOM 1226 N N . ALA A 1 174 ? 4.853 59.306 39.991 1.00 39.84 166 ALA A N 1
ATOM 1227 C CA . ALA A 1 174 ? 5.967 59.240 40.930 1.00 46.53 166 ALA A CA 1
ATOM 1228 C C . ALA A 1 174 ? 5.613 60.016 42.199 1.00 48.29 166 ALA A C 1
ATOM 1229 O O . ALA A 1 174 ? 5.842 61.229 42.292 1.00 50.33 166 ALA A O 1
ATOM 1231 N N . ARG A 1 175 ? 5.072 59.296 43.182 1.00 45.68 167 ARG A N 1
ATOM 1232 C CA A ARG A 1 175 ? 4.532 59.922 44.388 0.56 49.56 167 ARG A CA 1
ATOM 1233 C CA B ARG A 1 175 ? 4.543 59.904 44.408 0.44 49.58 167 ARG A CA 1
ATOM 1234 C C . ARG A 1 175 ? 5.515 60.861 45.083 1.00 53.77 167 ARG A C 1
ATOM 1235 O O . ARG A 1 175 ? 5.265 62.061 45.181 1.00 52.67 167 ARG A O 1
ATOM 1250 N N . ASP A 1 176 ? 6.627 60.323 45.563 1.00 55.44 168 ASP A N 1
ATOM 1251 C CA . ASP A 1 176 ? 7.568 61.138 46.333 1.00 57.25 168 ASP A CA 1
ATOM 1252 C C . ASP A 1 176 ? 8.224 62.206 45.465 1.00 56.08 168 ASP A C 1
ATOM 1253 O O . ASP A 1 176 ? 8.354 63.356 45.879 1.00 58.37 168 ASP A O 1
ATOM 1258 N N . ALA A 1 177 ? 8.603 61.825 44.247 1.00 62.14 169 ALA A N 1
ATOM 1259 C CA . ALA A 1 177 ? 9.296 62.734 43.345 1.00 55.63 169 ALA A CA 1
ATOM 1260 C C . ALA A 1 177 ? 8.434 63.948 42.971 1.00 57.19 169 ALA A C 1
ATOM 1261 O O . ALA A 1 177 ? 8.885 65.087 43.080 1.00 60.94 169 ALA A O 1
ATOM 1263 N N . PHE A 1 178 ? 7.198 63.707 42.540 1.00 55.30 170 PHE A N 1
ATOM 1264 C CA . PHE A 1 178 ? 6.320 64.797 42.111 1.00 58.57 170 PHE A CA 1
ATOM 1265 C C . PHE A 1 178 ? 5.846 65.671 43.269 1.00 66.89 170 PHE A C 1
ATOM 1266 O O . PHE A 1 178 ? 5.544 66.848 43.079 1.00 75.65 170 PHE A O 1
ATOM 1274 N N . ALA A 1 179 ? 5.781 65.100 44.465 1.00 62.82 171 ALA A N 1
ATOM 1275 C CA . ALA A 1 179 ? 5.428 65.874 45.648 1.00 67.55 171 ALA A CA 1
ATOM 1276 C C . ALA A 1 179 ? 6.551 66.851 45.992 1.00 70.49 171 ALA A C 1
ATOM 1277 O O . ALA A 1 179 ? 6.321 67.912 46.580 1.00 71.82 171 ALA A O 1
ATOM 1279 N N . ARG A 1 180 ? 7.767 66.479 45.609 1.00 68.33 172 ARG A N 1
ATOM 1280 C CA . ARG A 1 180 ? 8.956 67.274 45.890 1.00 68.98 172 ARG A CA 1
ATOM 1281 C C . ARG A 1 180 ? 9.225 68.294 44.785 1.00 71.78 172 ARG A C 1
ATOM 1282 O O . ARG A 1 180 ? 9.502 69.458 45.066 1.00 73.28 172 ARG A O 1
ATOM 1290 N N . ASP A 1 181 ? 9.140 67.851 43.532 1.00 68.66 173 ASP A N 1
ATOM 1291 C CA . ASP A 1 181 ? 9.450 68.702 42.385 1.00 73.97 173 ASP A CA 1
ATOM 1292 C C . ASP A 1 181 ? 8.807 68.183 41.093 1.00 68.00 173 ASP A C 1
ATOM 1293 O O . ASP A 1 181 ? 9.009 67.031 40.714 1.00 63.60 173 ASP A O 1
ATOM 1298 N N . ARG A 1 182 ? 8.039 69.034 40.415 1.00 74.31 174 ARG A N 1
ATOM 1299 C CA . ARG A 1 182 ? 7.442 68.653 39.129 1.00 77.17 174 ARG A CA 1
ATOM 1300 C C . ARG A 1 182 ? 8.104 69.351 37.948 1.00 77.52 174 ARG A C 1
ATOM 1301 O O . ARG A 1 182 ? 7.494 69.488 36.887 1.00 82.96 174 ARG A O 1
ATOM 1309 N N . ASP A 1 183 ? 9.346 69.784 38.129 1.00 75.36 175 ASP A N 1
ATOM 1310 C CA . ASP A 1 183 ? 10.087 70.453 37.061 1.00 77.71 175 ASP A CA 1
ATOM 1311 C C . ASP A 1 183 ? 11.200 69.560 36.540 1.00 73.52 175 ASP A C 1
ATOM 1312 O O . ASP A 1 183 ? 11.978 69.954 35.674 1.00 79.36 175 ASP A O 1
ATOM 1317 N N . SER A 1 184 ? 11.271 68.355 37.083 1.00 68.00 176 SER A N 1
ATOM 1318 C CA . SER A 1 184 ? 12.329 67.423 36.740 1.00 66.50 176 SER A CA 1
ATOM 1319 C C . SER A 1 184 ? 11.751 66.020 36.619 1.00 69.23 176 SER A C 1
ATOM 1320 O O . SER A 1 184 ? 10.779 65.678 37.291 1.00 68.82 176 SER A O 1
ATOM 1322 N N . LEU A 1 185 ? 12.344 65.214 35.748 1.00 60.41 177 LEU A N 1
ATOM 1323 C CA . LEU A 1 185 ? 11.929 63.832 35.579 1.00 59.94 177 LEU A CA 1
ATOM 1324 C C . LEU A 1 185 ? 12.497 62.982 36.710 1.00 60.63 177 LEU A C 1
ATOM 1325 O O . LEU A 1 185 ? 13.686 63.062 37.009 1.00 56.99 177 LEU A O 1
ATOM 1330 N N . PRO A 1 186 ? 11.645 62.175 37.354 1.00 56.72 178 PRO A N 1
ATOM 1331 C CA . PRO A 1 186 ? 12.080 61.278 38.429 1.00 60.47 178 PRO A CA 1
ATOM 1332 C C . PRO A 1 186 ? 13.223 60.377 37.976 1.00 58.77 178 PRO A C 1
ATOM 1333 O O . PRO A 1 186 ? 13.057 59.628 37.015 1.00 56.55 178 PRO A O 1
ATOM 1337 N N . GLU A 1 187 ? 14.364 60.457 38.648 1.00 53.96 179 GLU A N 1
ATOM 1338 C CA . GLU A 1 187 ? 15.535 59.673 38.261 1.00 60.66 179 GLU A CA 1
ATOM 1339 C C . GLU A 1 187 ? 15.241 58.174 38.274 1.00 60.24 179 GLU A C 1
ATOM 1340 O O . GLU A 1 187 ? 14.609 57.659 39.195 1.00 58.30 179 GLU A O 1
ATOM 1342 N N . GLY A 1 188 ? 15.684 57.479 37.230 1.00 62.56 180 GLY A N 1
ATOM 1343 C CA . GLY A 1 188 ? 15.595 56.030 37.189 1.00 60.42 180 GLY A CA 1
ATOM 1344 C C . GLY A 1 188 ? 14.246 55.405 36.869 1.00 59.70 180 GLY A C 1
ATOM 1345 O O . GLY A 1 188 ? 14.156 54.186 36.719 1.00 65.06 180 GLY A O 1
ATOM 1346 N N . VAL A 1 189 ? 13.198 56.219 36.768 1.00 52.91 181 VAL A N 1
ATOM 1347 C CA . VAL A 1 189 ? 11.864 55.708 36.436 1.00 42.63 181 VAL A CA 1
ATOM 1348 C C . VAL A 1 189 ? 11.656 55.728 34.920 1.00 43.60 181 VAL A C 1
ATOM 1349 O O . VAL A 1 189 ? 11.648 56.790 34.300 1.00 46.16 181 VAL A O 1
ATOM 1353 N N . PRO A 1 190 ? 11.502 54.547 34.314 1.00 40.45 182 PRO A N 1
ATOM 1354 C CA . PRO A 1 190 ? 11.450 54.461 32.848 1.00 40.99 182 PRO A CA 1
ATOM 1355 C C . PRO A 1 190 ? 10.098 54.849 32.265 1.00 40.49 182 PRO A C 1
ATOM 1356 O O . PRO A 1 190 ? 9.279 53.973 31.976 1.00 44.06 182 PRO A O 1
ATOM 1360 N N . TYR A 1 191 ? 9.875 56.146 32.068 1.00 40.68 183 TYR A N 1
ATOM 1361 C CA . TYR A 1 191 ? 8.639 56.613 31.443 1.00 37.48 183 TYR A CA 1
ATOM 1362 C C . TYR A 1 191 ? 8.629 56.253 29.975 1.00 36.72 183 TYR A C 1
ATOM 1363 O O . TYR A 1 191 ? 9.655 56.354 29.321 1.00 38.98 183 TYR A O 1
ATOM 1372 N N . ARG A 1 192 ? 7.467 55.843 29.470 1.00 40.21 184 ARG A N 1
ATOM 1373 C CA . ARG A 1 192 ? 7.336 55.416 28.088 1.00 40.50 184 ARG A CA 1
ATOM 1374 C C . ARG A 1 192 ? 6.211 56.168 27.378 1.00 43.10 184 ARG A C 1
ATOM 1375 O O . ARG A 1 192 ? 5.107 56.333 27.908 1.00 40.68 184 ARG A O 1
ATOM 1383 N N . ARG A 1 193 ? 6.525 56.643 26.177 1.00 38.03 185 ARG A N 1
ATOM 1384 C CA . ARG A 1 193 ? 5.553 57.255 25.304 1.00 37.26 185 ARG A CA 1
ATOM 1385 C C . ARG A 1 193 ? 5.224 56.257 24.197 1.00 35.57 185 ARG A C 1
ATOM 1386 O O . ARG A 1 193 ? 6.138 55.676 23.611 1.00 39.92 185 ARG A O 1
ATOM 1394 N N . HIS A 1 194 ? 3.934 56.075 23.921 1.00 34.23 186 HIS A N 1
ATOM 1395 C CA . HIS A 1 194 ? 3.455 55.087 22.962 1.00 33.18 186 HIS A CA 1
ATOM 1396 C C . HIS A 1 194 ? 3.716 55.561 21.543 1.00 40.98 186 HIS A C 1
ATOM 1397 O O . HIS A 1 194 ? 3.443 56.713 21.223 1.00 38.69 186 HIS A O 1
ATOM 1404 N N . ILE A 1 195 ? 4.264 54.679 20.714 1.00 35.22 187 ILE A N 1
ATOM 1405 C CA . ILE A 1 195 ? 4.436 54.953 19.289 1.00 40.55 187 ILE A CA 1
ATOM 1406 C C . ILE A 1 195 ? 3.355 54.199 18.537 1.00 36.92 187 ILE A C 1
ATOM 1407 O O . ILE A 1 195 ? 3.317 52.968 18.573 1.00 38.68 187 ILE A O 1
ATOM 1412 N N . GLY A 1 196 ? 2.474 54.928 17.864 1.00 40.43 188 GLY A N 1
ATOM 1413 C CA . GLY A 1 196 ? 1.318 54.315 17.227 1.00 35.90 188 GLY A CA 1
ATOM 1414 C C . GLY A 1 196 ? 1.558 53.511 15.951 1.00 40.65 188 GLY A C 1
ATOM 1415 O O . GLY A 1 196 ? 0.863 53.702 14.948 1.00 42.35 188 GLY A O 1
ATOM 1416 N N . ILE A 1 197 ? 2.546 52.623 15.979 1.00 34.23 189 ILE A N 1
ATOM 1417 C CA . ILE A 1 197 ? 2.695 51.616 14.936 1.00 33.11 189 ILE A CA 1
ATOM 1418 C C . ILE A 1 197 ? 2.176 50.341 15.537 1.00 34.37 189 ILE A C 1
ATOM 1419 O O . ILE A 1 197 ? 2.598 49.976 16.644 1.00 32.02 189 ILE A O 1
ATOM 1424 N N . TYR A 1 198 ? 1.262 49.671 14.842 1.00 27.96 190 TYR A N 1
ATOM 1425 C CA . TYR A 1 198 ? 0.679 48.443 15.371 1.00 33.78 190 TYR A CA 1
ATOM 1426 C C . TYR A 1 198 ? 0.803 47.273 14.406 1.00 32.36 190 TYR A C 1
ATOM 1427 O O . TYR A 1 198 ? 0.679 47.443 13.205 1.00 29.94 190 TYR A O 1
ATOM 1436 N N . ALA A 1 199 ? 0.994 46.083 14.956 1.00 30.75 191 ALA A N 1
ATOM 1437 C CA . ALA A 1 199 ? 0.703 44.855 14.248 1.00 31.33 191 ALA A CA 1
ATOM 1438 C C . ALA A 1 199 ? -0.557 44.270 14.872 1.00 35.96 191 ALA A C 1
ATOM 1439 O O . ALA A 1 199 ? -0.703 44.225 16.113 1.00 32.06 191 ALA A O 1
ATOM 1441 N N . TYR A 1 200 ? -1.451 43.819 14.007 1.00 29.39 192 TYR A N 1
ATOM 1442 C CA . TYR A 1 200 ? -2.715 43.211 14.395 1.00 29.08 192 TYR A CA 1
ATOM 1443 C C . TYR A 1 200 ? -2.860 41.815 13.843 1.00 29.81 192 TYR A C 1
ATOM 1444 O O . TYR A 1 200 ? -2.504 41.571 12.694 1.00 29.35 192 TYR A O 1
ATOM 1453 N N . ARG A 1 201 ? -3.420 40.895 14.615 1.00 27.52 193 ARG A N 1
ATOM 1454 C CA A ARG A 1 201 ? -3.953 39.697 13.982 0.55 32.05 193 ARG A CA 1
ATOM 1455 C CA B ARG A 1 201 ? -3.982 39.681 14.029 0.45 32.20 193 ARG A CA 1
ATOM 1456 C C . ARG A 1 201 ? -5.280 40.086 13.334 1.00 30.63 193 ARG A C 1
ATOM 1457 O O . ARG A 1 201 ? -6.084 40.825 13.908 1.00 30.81 193 ARG A O 1
ATOM 1472 N N . VAL A 1 202 ? -5.484 39.625 12.114 1.00 34.38 194 VAL A N 1
ATOM 1473 C CA . VAL A 1 202 ? -6.646 40.029 11.329 1.00 32.24 194 VAL A CA 1
ATOM 1474 C C . VAL A 1 202 ? -7.964 39.723 12.044 1.00 29.96 194 VAL A C 1
ATOM 1475 O O . VAL A 1 202 ? -8.861 40.556 12.067 1.00 29.72 194 VAL A O 1
ATOM 1479 N N . GLY A 1 203 ? -8.057 38.550 12.663 1.00 30.14 195 GLY A N 1
ATOM 1480 C CA . GLY A 1 203 ? -9.240 38.172 13.424 1.00 33.29 195 GLY A CA 1
ATOM 1481 C C . GLY A 1 203 ? -9.623 39.170 14.516 1.00 39.60 195 GLY A C 1
ATOM 1482 O O . GLY A 1 203 ? -10.806 39.324 14.834 1.00 34.13 195 GLY A O 1
ATOM 1483 N N . PHE A 1 204 ? -8.638 39.862 15.085 1.00 32.55 196 PHE A N 1
ATOM 1484 C CA . PHE A 1 204 ? -8.943 40.909 16.066 1.00 34.48 196 PHE A CA 1
ATOM 1485 C C . PHE A 1 204 ? -9.758 42.034 15.431 1.00 34.79 196 PHE A C 1
ATOM 1486 O O . PHE A 1 204 ? -10.628 42.624 16.071 1.00 30.60 196 PHE A O 1
ATOM 1494 N N . LEU A 1 205 ? -9.469 42.341 14.170 1.00 31.17 197 LEU A N 1
ATOM 1495 C CA . LEU A 1 205 ? -10.136 43.448 13.495 1.00 27.29 197 LEU A CA 1
ATOM 1496 C C . LEU A 1 205 ? -11.639 43.202 13.449 1.00 28.88 197 LEU A C 1
ATOM 1497 O O . LEU A 1 205 ? -12.423 44.127 13.642 1.00 34.71 197 LEU A O 1
ATOM 1502 N N . ALA A 1 206 ? -12.037 41.954 13.214 1.00 30.08 198 ALA A N 1
ATOM 1503 C CA . ALA A 1 206 ? -13.451 41.588 13.249 1.00 32.68 198 ALA A CA 1
ATOM 1504 C C . ALA A 1 206 ? -14.050 41.778 14.658 1.00 35.29 198 ALA A C 1
ATOM 1505 O O . ALA A 1 206 ? -15.189 42.231 14.800 1.00 34.08 198 ALA A O 1
ATOM 1507 N N . ASP A 1 207 ? -13.298 41.428 15.696 1.00 32.02 199 ASP A N 1
ATOM 1508 C CA . ASP A 1 207 ? -13.796 41.630 17.055 1.00 31.91 199 ASP A CA 1
ATOM 1509 C C . ASP A 1 207 ? -13.979 43.117 17.332 1.00 33.72 199 ASP A C 1
ATOM 1510 O O . ASP A 1 207 ? -14.988 43.543 17.907 1.00 34.56 199 ASP A O 1
ATOM 1515 N N . PHE A 1 208 ? -12.989 43.897 16.917 1.00 32.16 200 PHE A N 1
ATOM 1516 C CA . PHE A 1 208 ? -12.984 45.334 17.137 1.00 31.63 200 PHE A CA 1
ATOM 1517 C C . PHE A 1 208 ? -14.254 45.943 16.567 1.00 32.53 200 PHE A C 1
ATOM 1518 O O . PHE A 1 208 ? -14.948 46.708 17.233 1.00 33.48 200 PHE A O 1
ATOM 1526 N N . VAL A 1 209 ? -14.552 45.609 15.315 1.00 28.82 201 VAL A N 1
ATOM 1527 C CA . VAL A 1 209 ? -15.712 46.173 14.666 1.00 31.45 201 VAL A CA 1
ATOM 1528 C C . VAL A 1 209 ? -17.019 45.702 15.299 1.00 36.03 201 VAL A C 1
ATOM 1529 O O . VAL A 1 209 ? -17.963 46.484 15.443 1.00 38.71 201 VAL A O 1
ATOM 1533 N N . ALA A 1 210 ? -17.076 44.439 15.707 1.00 36.65 202 ALA A N 1
ATOM 1534 C CA . ALA A 1 210 ? -18.281 43.901 16.330 1.00 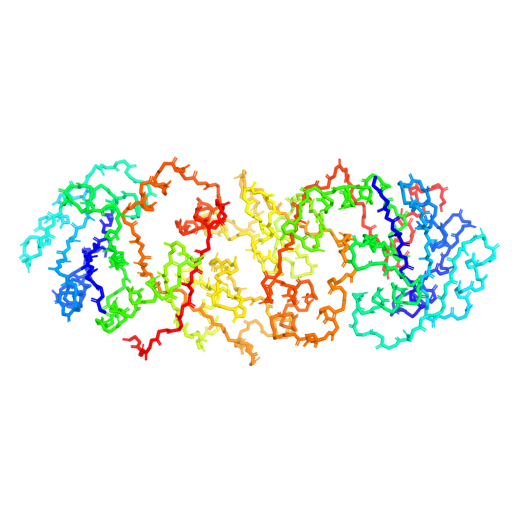38.80 202 ALA A CA 1
ATOM 1535 C C . ALA A 1 210 ? -18.576 44.562 17.685 1.00 40.73 202 ALA A C 1
ATOM 1536 O O . ALA A 1 210 ? -19.732 44.815 18.025 1.00 39.06 202 ALA A O 1
ATOM 1538 N N . TRP A 1 211 ? -17.532 44.831 18.456 1.00 35.57 203 TRP A N 1
ATOM 1539 C CA . TRP A 1 211 ? -17.706 45.456 19.771 1.00 33.99 203 TRP A CA 1
ATOM 1540 C C . TRP A 1 211 ? -18.258 46.866 19.679 1.00 38.81 203 TRP A C 1
ATOM 1541 O O . TRP A 1 211 ? -19.162 47.219 20.429 1.00 43.28 203 TRP A O 1
ATOM 1552 N N . GLY A 1 212 ? -17.719 47.669 18.761 1.00 35.40 204 GLY A N 1
ATOM 1553 C CA . GLY A 1 212 ? -18.011 49.093 18.742 1.00 38.86 204 GLY A CA 1
ATOM 1554 C C . GLY A 1 212 ? -17.317 49.839 19.883 1.00 34.60 204 GLY A C 1
ATOM 1555 O O . GLY A 1 212 ? -16.673 49.215 20.726 1.00 33.37 204 GLY A O 1
ATOM 1556 N N . PRO A 1 213 ? -17.418 51.181 19.895 1.00 35.90 205 PRO A N 1
ATOM 1557 C CA . PRO A 1 213 ? -16.750 52.039 20.890 1.00 33.66 205 PRO A CA 1
ATOM 1558 C C . PRO A 1 213 ? -17.145 51.696 22.318 1.00 36.57 205 PRO A C 1
ATOM 1559 O O . PRO A 1 213 ? -18.276 51.265 22.537 1.00 38.96 205 PRO A O 1
ATOM 1563 N N . CYS A 1 214 ? -16.226 51.869 23.268 1.00 38.74 206 CYS A N 1
ATOM 1564 C CA . CYS A 1 214 ? -16.536 51.677 24.682 1.00 34.70 206 CYS A CA 1
ATOM 1565 C C . CYS A 1 214 ? -16.258 52.969 25.445 1.00 36.62 206 CYS A C 1
ATOM 1566 O O . CYS A 1 214 ? -15.596 53.866 24.927 1.00 32.80 206 CYS A O 1
ATOM 1569 N N . TRP A 1 215 ? -16.738 53.073 26.687 1.00 32.57 207 TRP A N 1
ATOM 1570 C CA . TRP A 1 215 ? -16.653 54.359 27.356 1.00 32.11 207 TRP A CA 1
ATOM 1571 C C . TRP A 1 215 ? -15.192 54.742 27.668 1.00 37.68 207 TRP A C 1
ATOM 1572 O O . TRP A 1 215 ? -14.824 55.925 27.623 1.00 40.98 207 TRP A O 1
ATOM 1583 N N . LEU A 1 216 ? -14.365 53.750 27.973 1.00 36.38 208 LEU A N 1
ATOM 1584 C CA . LEU A 1 216 ? -12.972 54.013 28.341 1.00 35.30 208 LEU A CA 1
ATOM 1585 C C . LEU A 1 216 ? -12.241 54.617 27.154 1.00 33.00 208 LEU A C 1
ATOM 1586 O O . LEU A 1 216 ? -11.527 55.612 27.269 1.00 31.08 208 LEU A O 1
ATOM 1591 N N . GLU A 1 217 ? -12.422 53.983 26.007 1.00 29.56 209 GLU A N 1
ATOM 1592 C CA . GLU A 1 217 ? -11.869 54.477 24.758 1.00 30.34 209 GLU A CA 1
ATOM 1593 C C . GLU A 1 217 ? -12.355 55.884 24.441 1.00 33.49 209 GLU A C 1
ATOM 1594 O O . GLU A 1 217 ? -11.568 56.740 24.040 1.00 35.95 209 GLU A O 1
ATOM 1600 N N . ASN A 1 218 ? -13.646 56.134 24.635 1.00 35.38 210 ASN A N 1
ATOM 1601 C CA . ASN A 1 218 ? -14.201 57.462 24.357 1.00 35.61 210 ASN A CA 1
ATOM 1602 C C . ASN A 1 218 ? -13.633 58.540 25.277 1.00 39.54 210 ASN A C 1
ATOM 1603 O O . ASN A 1 218 ? -13.329 59.648 24.827 1.00 34.42 210 ASN A O 1
ATOM 1608 N N . ALA A 1 219 ? -13.487 58.215 26.564 1.00 36.19 211 ALA A N 1
ATOM 1609 C CA . ALA A 1 219 ? -12.982 59.181 27.526 1.00 41.12 211 ALA A CA 1
ATOM 1610 C C . ALA A 1 219 ? -11.562 59.627 27.194 1.00 40.55 211 ALA A C 1
ATOM 1611 O O . ALA A 1 219 ? -11.290 60.827 27.125 1.00 37.59 211 ALA A O 1
ATOM 1613 N N . GLU A 1 220 ? -10.664 58.665 26.996 1.00 33.28 212 GLU A N 1
ATOM 1614 C CA . GLU A 1 220 ? -9.270 58.962 26.674 1.00 39.56 212 GLU A CA 1
ATOM 1615 C C . GLU A 1 220 ? -9.092 59.380 25.216 1.00 38.39 212 GLU A C 1
ATOM 1616 O O . GLU A 1 220 ? -8.081 59.975 24.843 1.00 38.23 212 GLU A O 1
ATOM 1622 N N . SER A 1 221 ? -10.080 59.044 24.404 1.00 37.08 213 SER A N 1
ATOM 1623 C CA . SER A 1 221 ? -9.965 59.204 22.967 1.00 38.03 213 SER A CA 1
ATOM 1624 C C . SER A 1 221 ? -8.761 58.393 22.480 1.00 37.25 213 SER A C 1
ATOM 1625 O O . SER A 1 221 ? -7.855 58.915 21.824 1.00 37.43 213 SER A O 1
ATOM 1628 N N . LEU A 1 222 ? -8.768 57.109 22.828 1.00 33.18 214 LEU A N 1
ATOM 1629 C CA . LEU A 1 222 ? -7.710 56.167 22.470 1.00 34.69 214 LEU A CA 1
ATOM 1630 C C . LEU A 1 222 ? -8.342 54.841 22.057 1.00 35.87 214 LEU A C 1
ATOM 1631 O O . LEU A 1 222 ? -8.818 54.097 22.908 1.00 31.69 214 LEU A O 1
ATOM 1636 N N . GLU A 1 223 ? -8.342 54.538 20.754 1.00 31.47 215 GLU A N 1
ATOM 1637 C CA . GLU A 1 223 ? -9.030 53.353 20.242 1.00 28.29 215 GLU A CA 1
ATOM 1638 C C . GLU A 1 223 ? -8.387 52.062 20.741 1.00 28.60 215 GLU A C 1
ATOM 1639 O O . GLU A 1 223 ? -9.040 51.029 20.802 1.00 31.13 215 GLU A O 1
ATOM 1645 N N . GLN A 1 224 ? -7.111 52.104 21.104 1.00 29.80 216 GLN A N 1
ATOM 1646 C CA . GLN A 1 224 ? -6.455 50.880 21.555 1.00 31.35 216 GLN A CA 1
ATOM 1647 C C . GLN A 1 224 ? -6.971 50.418 22.928 1.00 31.26 216 GLN A C 1
ATOM 1648 O O . GLN A 1 224 ? -6.737 49.279 23.320 1.00 27.84 216 GLN A O 1
ATOM 1654 N N . LEU A 1 225 ? -7.694 51.286 23.637 1.00 26.77 217 LEU A N 1
ATOM 1655 C CA . LEU A 1 225 ? -8.271 50.912 24.929 1.00 26.97 217 LEU A CA 1
ATOM 1656 C C . LEU A 1 225 ? -9.501 50.033 24.738 1.00 30.50 217 LEU A C 1
ATOM 1657 O O . LEU A 1 225 ? -9.951 49.393 25.679 1.00 29.76 217 LEU A O 1
ATOM 1662 N N . ARG A 1 226 ? -10.040 49.970 23.518 1.00 27.68 218 ARG A N 1
ATOM 1663 C CA . ARG A 1 226 ? -11.182 49.091 23.296 1.00 26.63 218 ARG A CA 1
ATOM 1664 C C . ARG A 1 226 ? -10.738 47.650 23.501 1.00 28.15 218 ARG A C 1
ATOM 1665 O O . ARG A 1 226 ? -11.426 46.865 24.139 1.00 28.79 218 ARG A O 1
ATOM 1673 N N . ALA A 1 227 ? -9.592 47.303 22.921 1.00 27.57 219 ALA A N 1
ATOM 1674 C CA . ALA A 1 227 ? -8.976 45.994 23.130 1.00 26.31 219 ALA A CA 1
ATOM 1675 C C . ALA A 1 227 ? -8.768 45.712 24.622 1.00 30.61 219 ALA A C 1
ATOM 1676 O O . ALA A 1 227 ? -9.146 44.652 25.127 1.00 29.12 219 ALA A O 1
ATOM 1678 N N . LEU A 1 228 ? -8.142 46.649 25.325 1.00 26.32 220 LEU A N 1
ATOM 1679 C CA . LEU A 1 228 ? -7.853 46.428 26.751 1.00 26.76 220 LEU A CA 1
ATOM 1680 C C . LEU A 1 228 ? -9.122 46.249 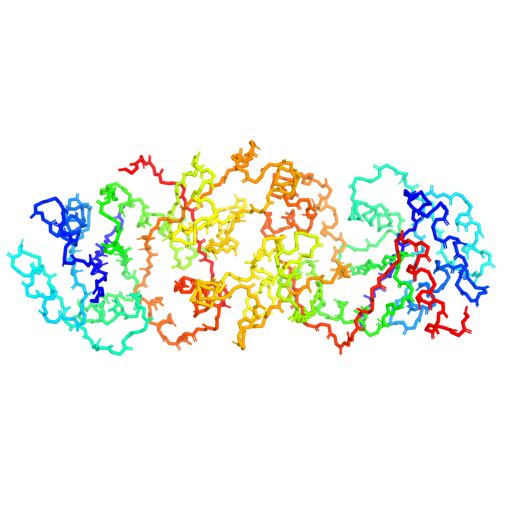27.554 1.00 31.52 220 LEU A C 1
ATOM 1681 O O . LEU A 1 228 ? -9.201 45.391 28.434 1.00 31.11 220 LEU A O 1
ATOM 1686 N N . TRP A 1 229 ? -10.113 47.072 27.273 1.00 29.88 221 TRP A N 1
ATOM 1687 C CA . TRP A 1 229 ? -11.371 46.983 27.998 1.00 31.17 221 TRP A CA 1
ATOM 1688 C C . TRP A 1 229 ? -12.007 45.605 27.817 1.00 36.18 221 TRP A C 1
ATOM 1689 O O . TRP A 1 229 ? -12.576 45.042 28.756 1.00 29.37 221 TRP A O 1
ATOM 1700 N N . HIS A 1 230 ? -11.897 45.048 26.613 1.00 29.34 222 HIS A N 1
ATOM 1701 C CA . HIS A 1 230 ? -12.503 43.748 26.334 1.00 27.95 222 HIS A CA 1
ATOM 1702 C C . HIS A 1 230 ? -11.600 42.594 26.730 1.00 35.70 222 HIS A C 1
ATOM 1703 O O . HIS A 1 230 ? -11.919 41.435 26.484 1.00 35.95 222 HIS A O 1
ATOM 1710 N N . GLY A 1 231 ? -10.481 42.908 27.373 1.00 33.85 223 GLY A N 1
ATOM 1711 C CA . GLY A 1 231 ? -9.631 41.879 27.945 1.00 33.27 223 GLY A CA 1
ATOM 1712 C C . GLY A 1 231 ? -8.618 41.264 27.004 1.00 34.45 223 GLY A C 1
ATOM 1713 O O . GLY A 1 231 ? -7.956 40.287 27.362 1.00 37.26 223 GLY A O 1
ATOM 1714 N N . VAL A 1 232 ? -8.513 41.822 25.796 1.00 29.71 224 VAL A N 1
ATOM 1715 C CA . VAL A 1 232 ? -7.487 41.433 24.836 1.00 32.72 224 VAL A CA 1
ATOM 1716 C C . VAL A 1 232 ? -6.140 42.019 25.274 1.00 33.68 224 VAL A C 1
ATOM 1717 O O . VAL A 1 232 ? -6.097 43.139 25.771 1.00 35.61 224 VAL A O 1
ATOM 1721 N N . ARG A 1 233 ? -5.049 41.274 25.109 1.00 27.60 225 ARG A N 1
ATOM 1722 C CA A ARG A 1 233 ? -3.736 41.763 25.534 0.74 30.51 225 ARG A CA 1
ATOM 1723 C CA B ARG A 1 233 ? -3.724 41.737 25.522 0.26 31.15 225 ARG A CA 1
ATOM 1724 C C . ARG A 1 233 ? -2.982 42.416 24.374 1.00 36.85 225 ARG A C 1
ATOM 1725 O O . ARG A 1 233 ? -3.148 42.038 23.205 1.00 38.68 225 ARG A O 1
ATOM 1740 N N . ILE A 1 234 ? -2.164 43.414 24.704 1.00 32.36 226 ILE A N 1
ATOM 1741 C CA . ILE A 1 234 ? -1.372 44.158 23.713 1.00 33.02 226 ILE A CA 1
ATOM 1742 C C . ILE A 1 234 ? 0.079 44.077 24.146 1.00 35.10 226 ILE A C 1
ATOM 1743 O O . ILE A 1 234 ? 0.419 44.458 25.278 1.00 29.95 226 ILE A O 1
ATOM 1748 N N . HIS A 1 235 ? 0.942 43.565 23.276 1.00 30.45 227 HIS A N 1
ATOM 1749 C CA . HIS A 1 235 ? 2.358 43.545 23.612 1.00 33.71 227 HIS A CA 1
ATOM 1750 C C . HIS A 1 235 ? 3.011 44.863 23.213 1.00 35.62 227 HIS A C 1
ATOM 1751 O O . HIS A 1 235 ? 2.759 45.402 22.135 1.00 28.93 227 HIS A O 1
ATOM 1758 N N . VAL A 1 236 ? 3.863 45.367 24.090 1.00 30.00 228 VAL A N 1
ATOM 1759 C CA . VAL A 1 236 ? 4.554 46.632 23.888 1.00 31.40 228 VAL A CA 1
ATOM 1760 C C . VAL A 1 236 ? 6.050 46.416 24.073 1.00 38.89 228 VAL A C 1
ATOM 1761 O O . VAL A 1 236 ? 6.470 45.756 25.034 1.00 38.05 228 VAL A O 1
ATOM 1765 N N . ALA A 1 237 ? 6.847 46.976 23.168 1.00 36.50 229 ALA A N 1
ATOM 1766 C CA . ALA A 1 237 ? 8.299 46.901 23.265 1.00 39.04 229 ALA A CA 1
ATOM 1767 C C . ALA A 1 237 ? 8.907 48.274 23.019 1.00 39.26 229 ALA A C 1
ATOM 1768 O O . ALA A 1 237 ? 8.329 49.099 22.303 1.00 41.44 229 ALA A O 1
ATOM 1770 N N . ASP A 1 238 ? 10.065 48.517 23.625 1.00 37.91 230 ASP A N 1
ATOM 1771 C CA . ASP A 1 238 ? 10.852 49.694 23.306 1.00 37.14 230 ASP A CA 1
ATOM 1772 C C . ASP A 1 238 ? 11.248 49.650 21.824 1.00 37.06 230 ASP A C 1
ATOM 1773 O O . ASP A 1 238 ? 11.756 48.634 21.345 1.00 42.06 230 ASP A O 1
ATOM 1778 N N . ALA A 1 239 ? 11.023 50.755 21.122 1.00 44.69 231 ALA A N 1
ATOM 1779 C CA . ALA A 1 239 ? 11.396 50.863 19.713 1.00 42.29 231 ALA A CA 1
ATOM 1780 C C . ALA A 1 239 ? 12.883 50.555 19.544 1.00 52.22 231 ALA A C 1
ATOM 1781 O O . ALA A 1 239 ? 13.719 51.036 20.317 1.00 48.10 231 ALA A O 1
ATOM 1783 N N . ARG A 1 240 ? 13.203 49.730 18.549 1.00 46.76 232 ARG A N 1
ATOM 1784 C CA . ARG A 1 240 ? 14.571 49.270 18.334 1.00 49.69 232 ARG A CA 1
ATOM 1785 C C . ARG A 1 240 ? 15.485 50.422 17.906 1.00 45.48 232 ARG A C 1
ATOM 1786 O O . ARG A 1 240 ? 16.697 50.339 18.050 1.00 45.71 232 ARG A O 1
ATOM 1794 N N . GLU A 1 241 ? 14.899 51.486 17.366 1.00 41.42 233 GLU A N 1
ATOM 1795 C CA . GLU A 1 241 ? 15.634 52.708 17.082 1.00 48.22 233 GLU A CA 1
ATOM 1796 C C . GLU A 1 241 ? 14.683 53.897 17.127 1.00 47.09 233 GLU A C 1
ATOM 1797 O O . GLU A 1 241 ? 13.473 53.720 17.259 1.00 43.86 233 GLU A O 1
ATOM 1803 N N . ASN A 1 242 ? 15.235 55.102 17.005 1.00 45.56 234 ASN A N 1
ATOM 1804 C CA . ASN A 1 242 ? 14.468 56.330 17.188 1.00 44.47 234 ASN A CA 1
ATOM 1805 C C . ASN A 1 242 ? 13.432 56.567 16.095 1.00 44.06 234 ASN A C 1
ATOM 1806 O O . ASN A 1 242 ? 13.695 56.355 14.908 1.00 44.78 234 ASN A O 1
ATOM 1811 N N . MET A 1 243 ? 12.262 57.035 16.517 1.00 39.01 235 MET A N 1
ATOM 1812 C CA . MET A 1 243 ? 11.153 5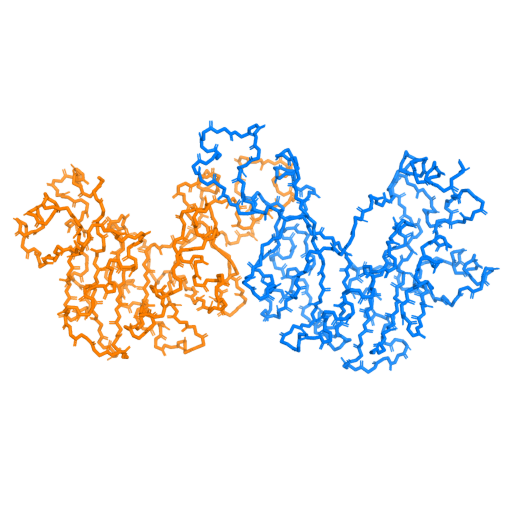7.354 15.626 1.00 39.70 235 MET A CA 1
ATOM 1813 C C . MET A 1 243 ? 10.980 58.874 15.592 1.00 39.54 235 MET A C 1
ATOM 1814 O O . MET A 1 243 ? 10.544 59.468 16.573 1.00 39.18 235 MET A O 1
ATOM 1819 N N . LEU A 1 244 ? 11.339 59.509 14.480 1.00 36.59 236 LEU A N 1
ATOM 1820 C CA . LEU A 1 244 ? 11.226 60.965 14.392 1.00 38.09 236 LEU A CA 1
ATOM 1821 C C . LEU A 1 244 ? 9.758 61.354 14.237 1.00 34.82 236 LEU A C 1
ATOM 1822 O O . LEU A 1 244 ? 8.939 60.531 13.838 1.00 36.56 236 LEU A O 1
ATOM 1827 N N . PRO A 1 245 ? 9.404 62.593 14.611 1.00 35.75 237 PRO A N 1
ATOM 1828 C CA . PRO A 1 245 ? 7.982 62.956 14.566 1.00 36.50 237 PRO A CA 1
ATOM 1829 C C . PRO A 1 245 ? 7.422 62.942 13.133 1.00 36.50 237 PRO A C 1
ATOM 1830 O O . PRO A 1 245 ? 8.162 63.209 12.203 1.00 31.58 237 PRO A O 1
ATOM 1834 N N . GLY A 1 246 ? 6.140 62.624 12.984 1.00 34.75 238 GLY A N 1
ATOM 1835 C CA . GLY A 1 246 ? 5.473 62.645 11.693 1.00 37.02 238 GLY A CA 1
ATOM 1836 C C . GLY A 1 246 ? 5.027 64.040 11.289 1.00 38.45 238 GLY A C 1
ATOM 1837 O O . GLY A 1 246 ? 5.464 65.048 11.858 1.00 33.18 238 GLY A O 1
ATOM 1838 N N . VAL A 1 247 ? 4.130 64.101 10.312 1.00 32.63 239 VAL A N 1
ATOM 1839 C CA . VAL A 1 247 ? 3.805 65.359 9.651 1.00 25.15 239 VAL A CA 1
ATOM 1840 C C . VAL A 1 247 ? 2.344 65.749 9.880 1.00 31.78 239 VAL A C 1
ATOM 1841 O O . VAL A 1 247 ? 1.440 64.967 9.606 1.00 30.42 239 VAL A O 1
ATOM 1845 N N . ASP A 1 248 ? 2.123 66.970 10.352 1.00 31.09 240 ASP A N 1
ATOM 1846 C CA . ASP A 1 248 ? 0.786 67.515 10.518 1.00 30.37 240 ASP A CA 1
ATOM 1847 C C . ASP A 1 248 ? 0.662 68.923 9.971 1.00 28.52 240 ASP A C 1
ATOM 1848 O O . ASP A 1 248 ? -0.438 69.417 9.772 1.00 36.42 240 ASP A O 1
ATOM 1853 N N . THR A 1 249 ? 1.791 69.604 9.830 1.00 29.94 241 THR A N 1
ATOM 1854 C CA . THR A 1 249 ? 1.780 71.032 9.520 1.00 31.45 241 THR A CA 1
ATOM 1855 C C . THR A 1 249 ? 2.800 71.345 8.430 1.00 32.21 241 THR A C 1
ATOM 1856 O O . THR A 1 249 ? 3.697 70.531 8.175 1.00 27.82 241 THR A O 1
ATOM 1860 N N . PRO A 1 250 ? 2.682 72.525 7.794 1.00 31.10 242 PRO A N 1
ATOM 1861 C CA . PRO A 1 250 ? 3.719 72.954 6.844 1.00 28.89 242 PRO A CA 1
ATOM 1862 C C . PRO A 1 250 ? 5.126 72.930 7.436 1.00 31.19 242 PRO A C 1
ATOM 1863 O O . PRO A 1 250 ? 6.091 72.621 6.730 1.00 28.86 242 PRO A O 1
ATOM 1867 N N . GLU A 1 251 ? 5.232 73.216 8.736 1.00 32.31 243 GLU A N 1
ATOM 1868 C CA . GLU A 1 251 ? 6.533 73.297 9.379 1.00 32.20 243 GLU A CA 1
ATOM 1869 C C . GLU A 1 251 ? 7.119 71.901 9.543 1.00 30.85 243 GLU A C 1
ATOM 1870 O O . GLU A 1 251 ? 8.324 71.733 9.414 1.00 31.66 243 GLU A O 1
ATOM 1876 N N . ASP A 1 252 ? 6.273 70.903 9.802 1.00 29.70 244 ASP A N 1
ATOM 1877 C CA . ASP A 1 252 ? 6.727 69.501 9.831 1.00 28.53 244 ASP A CA 1
ATOM 1878 C C . ASP A 1 252 ? 7.275 69.061 8.484 1.00 28.49 244 ASP A C 1
ATOM 1879 O O . ASP A 1 252 ? 8.275 68.340 8.418 1.00 29.51 244 ASP A O 1
ATOM 1884 N N . LEU A 1 253 ? 6.591 69.452 7.407 1.00 28.97 245 LEU A N 1
ATOM 1885 C CA . LEU A 1 253 ? 7.087 69.155 6.052 1.00 26.82 245 LEU A CA 1
ATOM 1886 C C . LEU A 1 253 ? 8.486 69.723 5.861 1.00 27.00 245 LEU A C 1
ATOM 1887 O O . LEU A 1 253 ? 9.381 69.038 5.356 1.00 27.81 245 LEU A O 1
ATOM 1892 N N . GLU A 1 254 ? 8.683 70.972 6.272 1.00 28.45 246 GLU A N 1
ATOM 1893 C CA . GLU A 1 254 ? 9.989 71.607 6.141 1.00 30.27 246 GLU A CA 1
ATOM 1894 C C . GLU A 1 254 ? 11.064 70.817 6.891 1.00 32.09 246 GLU A C 1
ATOM 1895 O O . GLU A 1 254 ? 12.170 70.602 6.383 1.00 31.92 246 GLU A O 1
ATOM 1901 N N . ARG A 1 255 ? 10.745 70.421 8.115 1.00 31.75 247 ARG A N 1
ATOM 1902 C CA . ARG A 1 255 ? 11.654 69.621 8.928 1.00 34.65 247 ARG A CA 1
ATOM 1903 C C . ARG A 1 255 ? 12.054 68.320 8.214 1.00 31.53 247 ARG A C 1
ATOM 1904 O O . ARG A 1 255 ? 13.240 67.971 8.137 1.00 32.04 247 ARG A O 1
ATOM 1912 N N . VAL A 1 256 ? 11.069 67.610 7.681 1.00 30.21 248 VAL A N 1
ATOM 1913 C CA . VAL A 1 256 ? 11.330 66.329 7.054 1.00 29.50 248 VAL A CA 1
ATOM 1914 C C . VAL A 1 256 ? 12.113 66.538 5.742 1.00 30.59 248 VAL A C 1
ATOM 1915 O O . VAL A 1 256 ? 13.014 65.765 5.420 1.00 30.47 248 VAL A O 1
ATOM 1919 N N . ARG A 1 257 ? 11.794 67.601 5.013 1.00 28.69 249 ARG A N 1
ATOM 1920 C CA . ARG A 1 257 ? 12.551 67.941 3.791 1.00 30.00 249 ARG A CA 1
ATOM 1921 C C . ARG A 1 257 ? 14.055 68.107 4.062 1.00 40.19 249 ARG A C 1
ATOM 1922 O O . ARG A 1 257 ? 14.894 67.631 3.283 1.00 33.67 249 ARG A O 1
ATOM 1930 N N . ARG A 1 258 ? 14.401 68.788 5.157 1.00 33.38 250 ARG A N 1
ATOM 1931 C CA . ARG A 1 258 ? 15.807 68.983 5.513 1.00 38.86 250 ARG A CA 1
ATOM 1932 C C . ARG A 1 258 ? 16.518 67.641 5.715 1.00 37.77 250 ARG A C 1
ATOM 1933 O O . ARG A 1 258 ? 17.657 67.464 5.284 1.00 39.69 250 ARG A O 1
ATOM 1941 N N . VAL A 1 259 ? 15.848 66.712 6.390 1.00 37.91 251 VAL A N 1
ATOM 1942 C CA . VAL A 1 259 ? 16.402 65.382 6.620 1.00 37.92 251 VAL A CA 1
ATOM 1943 C C . VAL A 1 259 ? 16.695 64.714 5.278 1.00 44.10 251 VAL A C 1
ATOM 1944 O O . VAL A 1 259 ? 17.708 64.042 5.120 1.00 42.14 251 VAL A O 1
ATOM 1948 N N . LEU A 1 260 ? 15.820 64.917 4.298 1.00 40.50 252 LEU A N 1
ATOM 1949 C CA . LEU A 1 260 ? 15.948 64.179 3.043 1.00 43.40 252 LEU A CA 1
ATOM 1950 C C . LEU A 1 26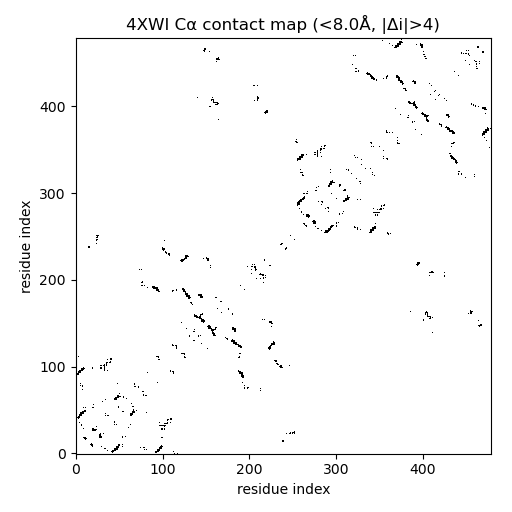0 ? 16.682 64.969 1.979 1.00 47.66 252 LEU A C 1
ATOM 1951 O O . LEU A 1 260 ? 16.715 64.561 0.826 1.00 53.92 252 LEU A O 1
ATOM 1956 N N . GLY A 1 261 ? 17.276 66.096 2.363 1.00 44.39 253 GLY A N 1
ATOM 1957 C CA . GLY A 1 261 ? 18.085 66.869 1.440 1.00 45.06 253 GLY A CA 1
ATOM 1958 C C . GLY A 1 261 ? 17.378 67.928 0.607 1.00 45.98 253 GLY A C 1
ATOM 1959 O O . GLY A 1 261 ? 18.007 68.575 -0.222 1.00 50.45 253 GLY A O 1
ATOM 1960 N N . GLY A 1 262 ? 16.078 68.108 0.818 1.00 49.48 254 GLY A N 1
ATOM 1961 C CA . GLY A 1 262 ? 15.334 69.164 0.147 1.00 53.23 254 GLY A CA 1
ATOM 1962 C C . GLY A 1 262 ? 15.062 70.393 1.009 1.00 54.85 254 GLY A C 1
ATOM 1963 O O . GLY A 1 262 ? 14.046 71.085 0.830 1.00 46.76 254 GLY A O 1
ATOM 1965 N N . THR B 1 10 ? -18.932 31.448 52.285 1.00 79.40 2 THR B N 1
ATOM 1966 C CA . THR B 1 10 ? -18.944 30.033 52.630 1.00 80.38 2 THR B CA 1
ATOM 1967 C C . THR B 1 10 ? -17.568 29.573 53.109 1.00 81.76 2 THR B C 1
ATOM 1968 O O . THR B 1 10 ? -17.472 28.709 53.975 1.00 88.09 2 THR B O 1
ATOM 1970 N N . GLN B 1 11 ? -16.503 30.150 52.558 1.00 76.16 3 GLN B N 1
ATOM 1971 C CA . GLN B 1 11 ? -15.151 29.785 52.982 1.00 79.32 3 GLN B CA 1
ATOM 1972 C C . GLN B 1 11 ? -14.656 30.646 54.144 1.00 74.62 3 GLN B C 1
ATOM 1973 O O . GLN B 1 11 ? -14.985 31.827 54.234 1.00 83.96 3 GLN B O 1
ATOM 1979 N N . ALA B 1 12 ? -13.862 30.050 55.028 1.00 58.97 4 ALA B N 1
ATOM 1980 C CA . ALA B 1 12 ? -13.313 30.776 56.171 1.00 53.00 4 ALA B CA 1
ATOM 1981 C C . ALA B 1 12 ? -12.135 31.653 55.761 1.00 47.67 4 ALA B C 1
ATOM 1982 O O . ALA B 1 12 ? -11.505 31.426 54.723 1.00 48.04 4 ALA B O 1
ATOM 1984 N N . PHE B 1 13 ? -11.834 32.656 56.578 1.00 38.34 5 PHE B N 1
ATOM 1985 C CA . PHE B 1 13 ? -10.689 33.515 56.313 1.00 35.25 5 PHE B CA 1
ATOM 1986 C C . PHE B 1 13 ? -10.185 34.183 57.579 1.00 35.07 5 PHE B C 1
ATOM 1987 O O . PHE B 1 13 ? -10.899 34.315 58.564 1.00 35.79 5 PHE B O 1
ATOM 1995 N N . THR B 1 14 ? -8.937 34.607 57.514 1.00 36.04 6 THR B N 1
ATOM 1996 C CA . THR B 1 14 ? -8.268 35.288 58.601 1.00 35.65 6 THR B CA 1
ATOM 1997 C C . THR B 1 14 ? -8.065 36.723 58.172 1.00 37.57 6 THR B C 1
ATOM 1998 O O . THR B 1 14 ? -7.688 36.970 57.022 1.00 32.54 6 THR B O 1
ATOM 2002 N N . VAL B 1 15 ? -8.327 37.669 59.069 1.00 31.55 7 VAL B N 1
ATOM 2003 C CA . VAL B 1 15 ? -8.017 39.060 58.775 1.00 28.02 7 VAL B CA 1
ATOM 2004 C C . VAL B 1 15 ? -6.688 39.410 59.408 1.00 32.99 7 VAL B C 1
ATOM 2005 O O . VAL B 1 15 ? -6.447 39.116 60.587 1.00 30.95 7 VAL B O 1
ATOM 2009 N N . VAL B 1 16 ? -5.803 40.014 58.623 1.00 30.63 8 VAL B N 1
ATOM 2010 C CA . VAL B 1 16 ? -4.591 40.592 59.193 1.00 30.36 8 VAL B CA 1
ATOM 2011 C C . VAL B 1 16 ? -4.599 42.087 58.876 1.00 32.61 8 VAL B C 1
ATOM 2012 O O . VAL B 1 16 ? -4.832 42.497 57.738 1.00 30.22 8 VAL B O 1
ATOM 2016 N N . ILE B 1 17 ? -4.334 42.897 59.891 1.00 29.71 9 ILE B N 1
ATOM 2017 C CA . ILE B 1 17 ? -4.253 44.339 59.718 1.00 31.33 9 ILE B CA 1
ATOM 2018 C C . ILE B 1 17 ? -2.811 44.808 59.834 1.00 33.63 9 ILE B C 1
ATOM 2019 O O . ILE B 1 17 ? -2.257 44.871 60.940 1.00 32.18 9 ILE B O 1
ATOM 2024 N N . PRO B 1 18 ? -2.191 45.156 58.698 1.00 33.31 10 PRO B N 1
ATOM 2025 C CA . PRO B 1 18 ? -0.819 45.662 58.784 1.00 34.03 10 PRO B CA 1
ATOM 2026 C C . PRO B 1 18 ? -0.811 47.106 59.246 1.00 36.09 10 PRO B C 1
ATOM 2027 O O . PRO B 1 18 ? -1.521 47.917 58.679 1.00 41.15 10 PRO B O 1
ATOM 2031 N N . ALA B 1 19 ? -0.049 47.424 60.288 1.00 39.08 11 ALA B N 1
ATOM 2032 C CA . ALA B 1 19 ? 0.072 48.810 60.732 1.00 54.88 11 ALA B CA 1
ATOM 2033 C C . ALA B 1 19 ? 1.539 49.250 60.818 1.00 69.85 11 ALA B C 1
ATOM 2034 O O . ALA B 1 19 ? 2.346 48.639 61.530 1.00 70.87 11 ALA B O 1
ATOM 2036 N N . ARG B 1 20 ? 1.880 50.319 60.104 1.00 77.02 12 ARG B N 1
ATOM 2037 C CA . ARG B 1 20 ? 3.251 50.830 60.098 1.00 83.45 12 ARG B CA 1
ATOM 2038 C C . ARG B 1 20 ? 3.399 52.115 60.922 1.00 83.25 12 ARG B C 1
ATOM 2039 O O . ARG B 1 20 ? 2.542 53.000 60.868 1.00 87.58 12 ARG B O 1
ATOM 2041 N N . TYR B 1 21 ? 4.493 52.214 61.675 1.00 78.06 13 TYR B N 1
ATOM 2042 C CA . TYR B 1 21 ? 4.765 53.403 62.482 1.00 73.00 13 TYR B CA 1
ATOM 2043 C C . TYR B 1 21 ? 5.232 54.570 61.616 1.00 73.45 13 TYR B C 1
ATOM 2044 O O . TYR B 1 21 ? 4.651 55.655 61.656 1.00 75.85 13 TYR B O 1
ATOM 2046 N N . LYS B 1 29 ? 0.920 57.313 62.404 1.00 93.65 21 LYS B N 1
ATOM 2047 C CA . LYS B 1 29 ? -0.342 57.323 61.665 1.00 95.98 21 LYS B CA 1
ATOM 2048 C C . LYS B 1 29 ? -1.425 56.440 62.309 1.00 96.90 21 LYS B C 1
ATOM 2049 O O . LYS B 1 29 ? -2.569 56.878 62.441 1.00 96.68 21 LYS B O 1
ATOM 2051 N N . PRO B 1 30 ? -1.084 55.196 62.708 1.00 97.02 22 PRO B N 1
ATOM 2052 C CA . PRO B 1 30 ? -2.150 54.414 63.353 1.00 95.60 22 PRO B CA 1
ATOM 2053 C C . PRO B 1 30 ? -2.397 54.800 64.815 1.00 94.22 22 PRO B C 1
ATOM 2054 O O . PRO B 1 30 ? -3.387 54.354 65.397 1.00 91.63 22 PRO B O 1
ATOM 2058 N N . LEU B 1 31 ? -1.521 55.629 65.383 1.00 98.17 23 LEU B N 1
ATOM 2059 C CA . LEU B 1 31 ? -1.612 56.025 66.791 1.00 101.05 23 LEU B CA 1
ATOM 2060 C C . LEU B 1 31 ? -1.635 57.549 66.998 1.00 117.37 23 LEU B C 1
ATOM 2061 O O . LEU B 1 31 ? -0.618 58.143 67.361 1.00 120.39 23 LEU B O 1
ATOM 2066 N N . GLN B 1 32 ? -2.799 58.170 66.816 1.00 122.86 24 GLN B N 1
ATOM 2067 C CA . GLN B 1 32 ? -4.016 57.421 66.557 1.00 120.71 24 GLN B CA 1
ATOM 2068 C C . GLN B 1 32 ? -4.962 58.139 65.560 1.00 115.16 24 GLN B C 1
ATOM 2069 O O . GLN B 1 32 ? -5.118 57.630 64.450 1.00 116.73 24 GLN B O 1
ATOM 2071 N N . ASP B 1 33 ? -5.584 59.284 65.877 1.00 111.29 25 ASP B N 1
ATOM 2072 C CA . ASP B 1 33 ? -5.568 59.984 67.161 1.00 105.38 25 ASP B CA 1
ATOM 2073 C C . ASP B 1 33 ? -6.992 60.394 67.523 1.00 107.50 25 ASP B C 1
ATOM 2074 O O . ASP B 1 33 ? -7.214 61.125 68.488 1.00 109.60 25 ASP B O 1
ATOM 2076 N N . ILE B 1 34 ? -7.954 59.900 66.746 1.00 105.57 26 ILE B N 1
ATOM 2077 C CA . ILE B 1 34 ? -9.342 60.346 66.840 1.00 112.19 26 ILE B CA 1
ATOM 2078 C C . ILE B 1 34 ? -10.290 59.174 66.562 1.00 102.51 26 ILE B C 1
ATOM 2079 O O . ILE B 1 34 ? -9.926 58.262 65.820 1.00 100.39 26 ILE B O 1
ATOM 2081 N N . ALA B 1 35 ? -11.500 59.186 67.131 1.00 101.86 27 ALA B N 1
ATOM 2082 C CA . ALA B 1 35 ? -12.025 60.288 67.946 1.00 106.20 27 ALA B CA 1
ATOM 2083 C C . ALA B 1 35 ? -11.613 60.155 69.406 1.00 110.85 27 ALA B C 1
ATOM 2084 O O . ALA B 1 35 ? -11.105 61.100 70.006 1.00 115.85 27 ALA B O 1
ATOM 2086 N N . GLY B 1 36 ? -11.853 58.980 69.973 1.00 108.93 28 GLY B N 1
ATOM 2087 C CA . GLY B 1 36 ? -11.364 58.655 71.299 1.00 111.27 28 GLY B CA 1
ATOM 2088 C C . GLY B 1 36 ? -10.469 57.434 71.227 1.00 104.65 28 GLY B C 1
ATOM 2089 O O . GLY B 1 36 ? -9.688 57.158 72.137 1.00 107.33 28 GLY B O 1
ATOM 2090 N N . GLN B 1 37 ? -10.585 56.706 70.121 1.00 97.82 29 GLN B N 1
ATOM 2091 C CA . GLN B 1 37 ? -9.814 55.488 69.900 1.00 84.02 29 GLN B CA 1
ATOM 2092 C C . GLN B 1 37 ? -8.853 55.643 68.720 1.00 78.04 29 GLN B C 1
ATOM 2093 O O . GLN B 1 37 ? -9.096 56.440 67.813 1.00 78.44 29 GLN B O 1
ATOM 2099 N N . PRO B 1 38 ? -7.752 54.878 68.733 1.00 72.68 30 PRO B N 1
ATOM 2100 C CA . PRO B 1 38 ? -6.850 54.754 67.588 1.00 68.56 30 PRO B CA 1
ATOM 2101 C C . PRO B 1 38 ? -7.538 54.392 66.282 1.00 66.68 30 PRO B C 1
ATOM 2102 O O . PRO B 1 38 ? -8.550 53.688 66.291 1.00 61.37 30 PRO B O 1
ATOM 2106 N N . MET B 1 39 ? -6.989 54.868 65.168 1.00 53.99 31 MET B N 1
ATOM 2107 C CA . MET B 1 39 ? -7.512 54.491 63.865 1.00 51.82 31 MET B CA 1
ATOM 2108 C C . MET B 1 39 ? -7.456 52.974 63.738 1.00 46.01 31 MET B C 1
ATOM 2109 O O . MET B 1 39 ? -8.391 52.337 63.256 1.00 46.10 31 MET B O 1
ATOM 2114 N N . ILE B 1 40 ? -6.348 52.410 64.201 1.00 44.33 32 ILE B N 1
ATOM 2115 C CA . ILE B 1 40 ? -6.120 50.977 64.151 1.00 47.20 32 ILE B CA 1
ATOM 2116 C C . ILE B 1 40 ? -7.193 50.232 64.974 1.00 43.87 32 ILE B C 1
ATOM 2117 O O . ILE B 1 40 ? -7.672 49.170 64.565 1.00 43.43 32 ILE B O 1
ATOM 2122 N N . GLN B 1 41 ? -7.606 50.805 66.101 1.00 40.81 33 GLN B N 1
ATOM 2123 C CA . GLN B 1 41 ? -8.681 50.208 66.899 1.00 36.83 33 GLN B CA 1
ATOM 2124 C C . GLN B 1 41 ? -10.031 50.240 66.176 1.00 40.86 33 GLN B C 1
ATOM 2125 O O . GLN B 1 41 ? -10.830 49.303 66.279 1.00 38.31 33 GLN B O 1
ATOM 2131 N N . ARG B 1 42 ? -10.282 51.309 65.424 1.00 46.26 34 ARG B N 1
ATOM 2132 C CA . ARG B 1 42 ? -11.506 51.400 64.642 1.00 47.14 34 ARG B CA 1
ATOM 2133 C C . ARG B 1 42 ? -11.513 50.309 63.571 1.00 45.39 34 ARG B C 1
ATOM 2134 O O . ARG B 1 42 ? -12.521 49.640 63.348 1.00 38.93 34 ARG B O 1
ATOM 2142 N N . VAL B 1 43 ? -10.377 50.126 62.916 1.00 38.05 35 VAL B N 1
ATOM 2143 C CA . VAL B 1 43 ? -10.261 49.086 61.908 1.00 41.55 35 VAL B CA 1
ATOM 2144 C C . VAL B 1 43 ? -10.502 47.715 62.538 1.00 39.68 35 VAL B C 1
ATOM 2145 O O . VAL B 1 43 ? -11.301 46.914 62.041 1.00 36.26 35 VAL B O 1
ATOM 2149 N N . TRP B 1 44 ? -9.799 47.453 63.637 1.00 38.51 36 TRP B N 1
ATOM 2150 C CA . TRP B 1 44 ? -9.953 46.205 64.380 1.00 33.55 36 TRP B CA 1
ATOM 2151 C C . TRP B 1 44 ? -11.403 45.966 64.799 1.00 36.23 36 TRP B C 1
ATOM 2152 O O . TRP B 1 44 ? -11.930 44.864 64.624 1.00 38.63 36 TRP B O 1
ATOM 2163 N N . ASN B 1 45 ? -12.055 47.002 65.325 1.00 35.36 37 ASN B N 1
ATOM 2164 C CA . ASN B 1 45 ? -13.477 46.898 65.652 1.00 40.28 37 ASN B CA 1
ATOM 2165 C C . ASN B 1 45 ? -14.331 46.439 64.474 1.00 46.29 37 ASN B C 1
ATOM 2166 O O . ASN B 1 45 ? -15.237 45.611 64.628 1.00 42.75 37 ASN B O 1
ATOM 2171 N N . GLN B 1 46 ? -14.053 46.986 63.296 1.00 43.53 38 GLN B N 1
ATOM 2172 C CA . GLN B 1 46 ? -14.806 46.589 62.122 1.00 40.13 38 GLN B CA 1
ATOM 2173 C C . GLN B 1 46 ? -14.480 45.139 61.795 1.00 39.23 38 GLN B C 1
ATOM 2174 O O . GLN B 1 46 ? -15.378 44.329 61.543 1.00 42.00 38 GLN B O 1
ATOM 2180 N N . ALA B 1 47 ? -13.194 44.813 61.800 1.00 34.50 39 ALA B N 1
ATOM 2181 C CA . ALA B 1 47 ? -12.775 43.486 61.380 1.00 35.59 39 ALA B CA 1
ATOM 2182 C C . ALA B 1 47 ? -13.340 42.388 62.286 1.00 40.82 39 ALA B C 1
ATOM 2183 O O . ALA B 1 47 ? -13.785 41.352 61.799 1.00 41.70 39 ALA B O 1
ATOM 2185 N N . ARG B 1 48 ? -13.338 42.596 63.602 1.00 40.37 40 ARG B N 1
ATOM 2186 C CA . ARG B 1 48 ? -13.767 41.502 64.471 1.00 43.94 40 ARG B CA 1
ATOM 2187 C C . ARG B 1 48 ? -15.279 41.274 64.391 1.00 49.34 40 ARG B C 1
ATOM 2188 O O . ARG B 1 48 ? -15.772 40.204 64.761 1.00 49.51 40 ARG B O 1
ATOM 2196 N N . LYS B 1 49 ? -16.007 42.264 63.881 1.00 47.49 41 LYS B N 1
ATOM 2197 C CA . LYS B 1 49 ? -17.433 42.105 63.637 1.00 47.45 41 LYS B CA 1
ATOM 2198 C C . LYS B 1 49 ? -17.718 41.424 62.284 1.00 44.12 41 LYS B C 1
ATOM 2199 O O . LYS B 1 49 ? -18.859 41.104 61.980 1.00 48.68 41 LYS B O 1
ATOM 2205 N N . SER B 1 50 ? -16.693 41.198 61.472 1.00 46.39 42 SER B N 1
ATOM 2206 C CA . SER B 1 50 ? -16.895 40.480 60.208 1.00 42.34 42 SER B CA 1
ATOM 2207 C C . SER B 1 50 ? -16.951 38.977 60.482 1.00 49.78 42 SER B C 1
ATOM 2208 O O . SER B 1 50 ? -16.922 38.551 61.636 1.00 42.81 42 SER B O 1
ATOM 2211 N N . ALA B 1 51 ? -16.993 38.172 59.428 1.00 40.22 43 ALA B N 1
ATOM 2212 C CA . ALA B 1 51 ? -17.049 36.716 59.581 1.00 45.39 43 ALA B CA 1
ATOM 2213 C C . ALA B 1 51 ? -15.660 36.088 59.749 1.00 36.46 43 ALA B C 1
ATOM 2214 O O . ALA B 1 51 ? -15.523 34.867 59.745 1.00 39.94 43 ALA B O 1
ATOM 2216 N N . ALA B 1 52 ? -14.640 36.923 59.886 1.00 35.52 44 ALA B N 1
ATOM 2217 C CA . ALA B 1 52 ? -13.272 36.450 60.061 1.00 33.88 44 ALA B CA 1
ATOM 2218 C C . ALA B 1 52 ? -13.181 35.445 61.188 1.00 35.16 44 ALA B C 1
ATOM 2219 O O . ALA B 1 52 ? -13.813 35.616 62.222 1.00 35.86 44 ALA B O 1
ATOM 2221 N N . SER B 1 53 ? -12.408 34.383 60.990 1.00 33.58 45 SER B N 1
ATOM 2222 C CA . SER B 1 53 ? -12.247 33.394 62.046 1.00 36.81 45 SER B CA 1
ATOM 2223 C C . SER B 1 53 ? -11.310 33.936 63.132 1.00 34.51 45 SER B C 1
ATOM 2224 O O . SER B 1 53 ? -11.342 33.487 64.282 1.00 39.55 45 SER B O 1
ATOM 2227 N N . ARG B 1 54 ? -10.495 34.912 62.750 1.00 32.31 46 ARG B N 1
ATOM 2228 C CA . ARG B 1 54 ? -9.460 35.471 63.605 1.00 36.84 46 ARG B CA 1
ATOM 2229 C C . ARG B 1 54 ? -9.020 36.808 63.038 1.00 40.37 46 ARG B C 1
ATOM 2230 O O . ARG B 1 54 ? -9.000 36.994 61.819 1.00 32.16 46 ARG B O 1
ATOM 2238 N N . VAL B 1 55 ? -8.696 37.750 63.921 1.00 26.50 47 VAL B N 1
ATOM 2239 C CA . VAL B 1 55 ? -8.175 39.048 63.496 1.00 27.52 47 VAL B CA 1
ATOM 2240 C C . VAL B 1 55 ? -6.848 39.295 64.187 1.00 29.25 47 VAL B C 1
ATOM 2241 O O . VAL B 1 55 ? -6.770 39.208 65.414 1.00 29.20 47 VAL B O 1
ATOM 2245 N N . VAL B 1 56 ? -5.818 39.620 63.424 1.00 27.32 48 VAL B N 1
ATOM 2246 C CA . VAL B 1 56 ? -4.511 39.872 64.009 1.00 28.31 48 VAL B CA 1
ATOM 2247 C C . VAL B 1 56 ? -3.921 41.172 63.470 1.00 35.62 48 VAL B C 1
ATOM 2248 O O . VAL B 1 56 ? -3.941 41.434 62.257 1.00 29.51 48 VAL B O 1
ATOM 2252 N N . VAL B 1 57 ? -3.395 42.000 64.364 1.00 27.29 49 VAL B N 1
ATOM 2253 C CA . VAL B 1 57 ? -2.616 43.171 63.941 1.00 28.97 49 VAL B CA 1
ATOM 2254 C C . VAL B 1 57 ? -1.159 42.789 63.691 1.00 31.63 49 VAL B C 1
ATOM 2255 O O . VAL B 1 57 ? -0.530 42.118 64.521 1.00 29.31 49 VAL B O 1
ATOM 2259 N N . ALA B 1 58 ? -0.620 43.206 62.545 1.00 29.67 50 ALA B N 1
ATOM 2260 C CA . ALA B 1 58 ? 0.789 42.989 62.246 1.00 34.20 50 ALA B CA 1
ATOM 2261 C C . ALA B 1 58 ? 1.536 44.311 62.276 1.00 36.35 50 ALA B C 1
ATOM 2262 O O . ALA B 1 58 ? 1.255 45.212 61.490 1.00 36.21 50 ALA B O 1
ATOM 2264 N N . THR B 1 59 ? 2.519 44.430 63.154 1.00 31.39 51 THR B N 1
ATOM 2265 C CA . THR B 1 59 ? 3.266 45.675 63.231 1.00 32.88 51 THR B CA 1
ATOM 2266 C C . THR B 1 59 ? 4.734 45.375 63.446 1.00 34.59 51 THR B C 1
ATOM 2267 O O . THR B 1 59 ? 5.080 44.297 63.933 1.00 37.61 51 THR B O 1
ATOM 2271 N N . ASP B 1 60 ? 5.598 46.313 63.071 1.00 32.07 52 ASP B N 1
ATOM 2272 C CA . ASP B 1 60 ? 7.019 46.188 63.386 1.00 41.17 52 ASP B CA 1
ATOM 2273 C C . ASP B 1 60 ? 7.434 47.177 64.478 1.00 40.58 52 ASP B C 1
ATOM 2274 O O . ASP B 1 60 ? 8.621 47.376 64.738 1.00 42.63 52 ASP B O 1
ATOM 2279 N N . ASP B 1 61 ? 6.448 47.790 65.123 1.00 35.28 53 ASP B N 1
ATOM 2280 C CA . ASP B 1 61 ? 6.733 48.820 66.110 1.00 39.47 53 ASP B CA 1
ATOM 2281 C C . ASP B 1 61 ? 6.164 48.440 67.478 1.00 39.21 53 ASP B C 1
ATOM 2282 O O . ASP B 1 61 ? 4.958 48.232 67.625 1.00 33.58 53 ASP B O 1
ATOM 2287 N N . GLU B 1 62 ? 7.037 48.356 68.474 1.00 40.87 54 GLU B N 1
ATOM 2288 C CA . GLU B 1 62 ? 6.636 47.896 69.796 1.00 41.10 54 GLU B CA 1
ATOM 2289 C C . GLU B 1 62 ? 5.607 48.812 70.461 1.00 43.31 54 GLU B C 1
ATOM 2290 O O . GLU B 1 62 ? 4.782 48.351 71.250 1.00 43.25 54 GLU B O 1
ATOM 2296 N N . ARG B 1 63 ? 5.642 50.101 70.136 1.00 45.77 55 ARG B N 1
ATOM 2297 C CA . ARG B 1 63 ? 4.632 51.031 70.630 1.00 47.18 55 ARG B CA 1
ATOM 2298 C C . ARG B 1 63 ? 3.246 50.695 70.063 1.00 43.78 55 ARG B C 1
ATOM 2299 O O . ARG B 1 63 ? 2.239 50.757 70.771 1.00 39.98 55 ARG B O 1
ATOM 2307 N N . ILE B 1 64 ? 3.194 50.333 68.787 1.00 38.52 56 ILE B N 1
ATOM 2308 C CA . ILE B 1 64 ? 1.926 49.965 68.176 1.00 34.89 56 ILE B CA 1
ATOM 2309 C C . ILE B 1 64 ? 1.470 48.631 68.749 1.00 33.40 56 ILE B C 1
ATOM 2310 O O . ILE B 1 64 ? 0.293 48.464 69.079 1.00 34.01 56 ILE B O 1
ATOM 2315 N N . LEU B 1 65 ? 2.394 47.682 68.874 1.00 30.80 57 LEU B N 1
ATOM 2316 C CA . LEU B 1 65 ? 2.065 46.400 69.495 1.00 30.69 57 LEU B CA 1
ATOM 2317 C C . LEU B 1 65 ? 1.455 46.606 70.876 1.00 36.36 57 LEU B C 1
ATOM 2318 O O . LEU B 1 65 ? 0.447 45.976 71.221 1.00 29.35 57 LEU B O 1
ATOM 2323 N N . ALA B 1 66 ? 2.066 47.484 71.668 1.00 34.42 58 ALA B N 1
ATOM 2324 C CA . ALA B 1 66 ? 1.605 47.698 73.041 1.00 36.42 58 ALA B CA 1
ATOM 2325 C C . ALA B 1 66 ? 0.219 48.341 73.032 1.00 35.55 58 ALA B C 1
ATOM 2326 O O . ALA B 1 66 ? -0.650 47.973 73.818 1.00 37.71 58 ALA B O 1
ATOM 2328 N N . ALA B 1 67 ? 0.019 49.291 72.124 1.00 36.87 59 ALA B N 1
ATOM 2329 C CA . ALA B 1 67 ? -1.260 49.988 72.014 1.00 36.20 59 ALA B CA 1
ATOM 2330 C C . ALA B 1 67 ? -2.395 49.030 71.636 1.00 34.85 59 ALA B C 1
ATOM 2331 O O . ALA B 1 67 ? -3.491 49.104 72.186 1.00 35.19 59 ALA B O 1
ATOM 2333 N N . CYS B 1 68 ? -2.132 48.125 70.701 1.00 35.65 60 CYS B N 1
ATOM 2334 C CA . CYS B 1 68 ? -3.161 47.189 70.266 1.00 32.58 60 CYS B CA 1
ATOM 2335 C C . CYS B 1 68 ? -3.493 46.181 71.359 1.00 33.28 60 CYS B C 1
ATOM 2336 O O . CYS B 1 68 ? -4.670 45.898 71.624 1.00 34.91 60 CYS B O 1
ATOM 2339 N N . GLN B 1 69 ? -2.469 45.628 72.004 1.00 31.38 61 GLN B N 1
ATOM 2340 C CA . GLN B 1 69 ? -2.731 44.713 73.126 1.00 31.06 61 GLN B CA 1
ATOM 2341 C C . GLN B 1 69 ? -3.485 45.481 74.205 1.00 33.12 61 GLN B C 1
ATOM 2342 O O . GLN B 1 69 ? -4.363 44.934 74.885 1.00 32.06 61 GLN B O 1
ATOM 2348 N N . GLY B 1 70 ? -3.158 46.765 74.323 1.00 33.25 62 GLY B N 1
ATOM 2349 C CA . GLY B 1 70 ? -3.817 47.656 75.262 1.00 34.17 62 GLY B CA 1
ATOM 2350 C C . GLY B 1 70 ? -5.311 47.861 75.071 1.00 37.91 62 GLY B C 1
ATOM 2351 O O . GLY B 1 70 ? -6.001 48.217 76.027 1.00 38.95 62 GLY B O 1
ATOM 2352 N N . PHE B 1 71 ? -5.828 47.662 73.858 1.00 37.60 63 PHE B N 1
ATOM 2353 C CA . PHE B 1 71 ? -7.283 47.690 73.709 1.00 38.31 63 PHE B CA 1
ATOM 2354 C C . PHE B 1 71 ? -7.880 46.310 73.403 1.00 34.81 63 PHE B C 1
ATOM 2355 O O . PHE B 1 71 ? -9.050 46.207 73.049 1.00 38.03 63 PHE B O 1
ATOM 2363 N N . GLY B 1 72 ? -7.097 45.251 73.599 1.00 37.66 64 GLY B N 1
ATOM 2364 C CA . GLY B 1 72 ? -7.619 43.891 73.534 1.00 33.30 64 GLY B CA 1
ATOM 2365 C C . GLY B 1 72 ? -7.325 43.099 72.257 1.00 30.61 64 GLY B C 1
ATOM 2366 O O . GLY B 1 72 ? -7.714 41.935 72.160 1.00 30.13 64 GLY B O 1
ATOM 2367 N N . ALA B 1 73 ? -6.630 43.705 71.294 1.00 28.85 65 ALA B N 1
ATOM 2368 C CA . ALA B 1 73 ? -6.357 43.033 70.013 1.00 28.53 65 ALA B CA 1
ATOM 2369 C C . ALA B 1 73 ? -5.202 42.052 70.095 1.00 32.69 65 ALA B C 1
ATOM 2370 O O . ALA B 1 73 ? -4.183 42.344 70.718 1.00 30.32 65 ALA B O 1
ATOM 2372 N N . GLU B 1 74 ? -5.331 40.917 69.416 1.00 30.43 66 GLU B N 1
ATOM 2373 C CA . GLU B 1 74 ? -4.158 40.081 69.190 1.00 32.51 66 GLU B CA 1
ATOM 2374 C C . GLU B 1 74 ? -3.217 40.768 68.218 1.00 32.99 66 GLU B C 1
ATOM 2375 O O . GLU B 1 74 ? -3.600 41.106 67.081 1.00 28.48 66 GLU B O 1
ATOM 2381 N N . ALA B 1 75 ? -1.975 40.980 68.644 1.00 26.46 67 ALA B N 1
ATOM 2382 C CA . ALA B 1 75 ? -1.019 41.683 67.796 1.00 28.07 67 ALA B CA 1
ATOM 2383 C C . ALA B 1 75 ? 0.320 40.959 67.739 1.00 32.56 67 ALA B C 1
ATOM 2384 O O . ALA B 1 75 ? 0.805 40.459 68.747 1.00 27.13 67 ALA B O 1
ATOM 2386 N N . LEU B 1 76 ? 0.915 40.890 66.552 1.00 27.64 68 LEU B N 1
ATOM 2387 C CA . LEU B 1 76 ? 2.201 40.227 66.377 1.00 31.06 68 LEU B CA 1
ATOM 2388 C C . LEU B 1 76 ? 3.243 41.248 65.953 1.00 37.65 68 LEU B C 1
ATOM 2389 O O . LEU B 1 76 ? 2.976 42.124 65.110 1.00 36.79 68 LEU B O 1
ATOM 2394 N N . LEU B 1 77 ? 4.435 41.132 66.525 1.00 27.84 69 LEU B N 1
ATOM 2395 C CA . LEU B 1 77 ? 5.548 42.000 66.159 1.00 30.02 69 LEU B CA 1
ATOM 2396 C C . LEU B 1 77 ? 6.358 41.309 65.070 1.00 37.26 69 LEU B C 1
ATOM 2397 O O . LEU B 1 77 ? 6.909 40.228 65.285 1.00 31.31 69 LEU B O 1
ATOM 2402 N N . THR B 1 78 ? 6.396 41.915 63.883 1.00 33.52 70 THR B N 1
ATOM 2403 C CA . THR B 1 78 ? 7.073 41.327 62.737 1.00 34.42 70 THR B CA 1
ATOM 2404 C C . THR B 1 78 ? 8.497 41.851 62.627 1.00 41.89 70 THR B C 1
ATOM 2405 O O . THR B 1 78 ? 8.879 42.759 63.361 1.00 43.08 70 THR B O 1
ATOM 2409 N N . ARG B 1 79 ? 9.287 41.299 61.712 1.00 39.40 71 ARG B N 1
ATOM 2410 C CA . ARG B 1 79 ? 10.631 41.835 61.481 1.00 47.29 71 ARG B CA 1
ATOM 2411 C C . ARG B 1 79 ? 10.530 43.279 60.974 1.00 44.14 71 ARG B C 1
ATOM 2412 O O . ARG B 1 79 ? 9.528 43.657 60.380 1.00 45.70 71 ARG B O 1
ATOM 2420 N N . ALA B 1 80 ? 11.556 44.086 61.212 1.00 50.96 72 ALA B N 1
ATOM 2421 C CA . ALA B 1 80 ? 11.533 45.491 60.789 1.00 63.10 72 ALA B CA 1
ATOM 2422 C C . ALA B 1 80 ? 11.808 45.720 59.286 1.00 62.70 72 ALA B C 1
ATOM 2423 O O . ALA B 1 80 ? 11.534 46.800 58.760 1.00 63.60 72 ALA B O 1
ATOM 2425 N N . GLU B 1 81 ? 12.338 44.720 58.591 1.00 57.74 73 GLU B N 1
ATOM 2426 C CA . GLU B 1 81 ? 12.836 44.957 57.238 1.00 55.10 73 GLU B CA 1
ATOM 2427 C C . GLU B 1 81 ? 11.777 44.877 56.137 1.00 61.53 73 GLU B C 1
ATOM 2428 O O . GLU B 1 81 ? 12.083 45.151 54.977 1.00 70.05 73 GLU B O 1
ATOM 2430 N N . HIS B 1 82 ? 10.545 44.509 56.474 1.00 54.29 74 HIS B N 1
ATOM 2431 C CA . HIS B 1 82 ? 9.517 44.341 55.441 1.00 59.30 74 HIS B CA 1
ATOM 2432 C C . HIS B 1 82 ? 9.277 45.649 54.672 1.00 64.25 74 HIS B C 1
ATOM 2433 O O . HIS B 1 82 ? 9.286 46.731 55.263 1.00 68.14 74 HIS B O 1
ATOM 2440 N N . ASN B 1 83 ? 9.082 45.547 53.355 1.00 58.85 75 ASN B N 1
ATOM 2441 C CA . ASN B 1 83 ? 8.934 46.731 52.519 1.00 59.11 75 ASN B CA 1
ATOM 2442 C C . ASN B 1 83 ? 7.497 46.929 52.029 1.00 60.12 75 ASN B C 1
ATOM 2443 O O . ASN B 1 83 ? 7.255 47.730 51.131 1.00 65.34 75 ASN B O 1
ATOM 2445 N N . SER B 1 84 ? 6.552 46.194 52.606 1.00 52.86 76 SER B N 1
ATOM 2446 C CA . SER B 1 84 ? 5.133 46.385 52.303 1.00 52.18 76 SER B CA 1
ATOM 2447 C C . SER B 1 84 ? 4.270 45.665 53.324 1.00 50.63 76 SER B C 1
ATOM 2448 O O . SER B 1 84 ? 4.718 44.711 53.949 1.00 52.15 76 SER B O 1
ATOM 2451 N N . GLY B 1 85 ? 3.028 46.122 53.475 1.00 44.19 77 GLY B N 1
ATOM 2452 C CA . GLY B 1 85 ? 2.060 45.472 54.327 1.00 47.82 77 GLY B CA 1
ATOM 2453 C C . GLY B 1 85 ? 1.882 44.017 53.952 1.00 46.15 77 GLY B C 1
ATOM 2454 O O . GLY B 1 85 ? 1.736 43.164 54.815 1.00 40.45 77 GLY B O 1
ATOM 2455 N N . THR B 1 86 ? 1.903 43.719 52.659 1.00 42.21 78 THR B N 1
ATOM 2456 C CA . THR B 1 86 ? 1.685 42.345 52.223 1.00 43.47 78 THR B CA 1
ATOM 2457 C C . THR B 1 86 ? 2.867 41.443 52.654 1.00 43.99 78 THR B C 1
ATOM 2458 O O . THR B 1 86 ? 2.673 40.282 53.017 1.00 42.07 78 THR B O 1
ATOM 2462 N N . ASP B 1 87 ? 4.078 41.986 52.647 1.00 43.47 79 ASP B N 1
ATOM 2463 C CA . ASP B 1 87 ? 5.249 41.257 53.135 1.00 43.66 79 ASP B CA 1
ATOM 2464 C C . ASP B 1 87 ? 5.128 40.956 54.627 1.00 49.80 79 ASP B C 1
ATOM 2465 O O . ASP B 1 87 ? 5.321 39.820 55.071 1.00 50.81 79 ASP B O 1
ATOM 2470 N N . ARG B 1 88 ? 4.841 42.008 55.387 1.00 48.67 80 ARG B N 1
ATOM 2471 C CA . ARG B 1 88 ? 4.584 41.940 56.818 1.00 47.48 80 ARG B CA 1
ATOM 2472 C C . ARG B 1 88 ? 3.493 40.920 57.085 1.00 44.69 80 ARG B C 1
ATOM 2473 O O . ARG B 1 88 ? 3.560 40.121 58.017 1.00 41.55 80 ARG B O 1
ATOM 2481 N N . LEU B 1 89 ? 2.492 40.929 56.221 1.00 40.54 81 LEU B N 1
ATOM 2482 C CA . LEU B 1 89 ? 1.339 40.068 56.385 1.00 43.21 81 LEU B CA 1
ATOM 2483 C C . LEU B 1 89 ? 1.697 38.601 56.160 1.00 40.10 81 LEU B C 1
ATOM 2484 O O . LEU B 1 89 ? 1.148 37.713 56.821 1.00 45.14 81 LEU B O 1
ATOM 2489 N N . GLU B 1 90 ? 2.631 38.354 55.246 1.00 36.80 82 GLU B N 1
ATOM 2490 C CA . GLU B 1 90 ? 3.096 36.988 54.961 1.00 40.91 82 GLU B CA 1
ATOM 2491 C C . GLU B 1 90 ? 3.851 36.347 56.132 1.00 37.09 82 GLU B C 1
ATOM 2492 O O . GLU B 1 90 ? 3.781 35.135 56.330 1.00 31.92 82 GLU B O 1
ATOM 2498 N N . GLU B 1 91 ? 4.629 37.151 56.847 1.00 35.00 83 GLU B N 1
ATOM 2499 C CA . GLU B 1 91 ? 5.280 36.662 58.068 1.00 32.53 83 GLU B CA 1
ATOM 2500 C C . GLU B 1 91 ? 4.209 36.192 59.046 1.00 28.76 83 GLU B C 1
ATOM 2501 O O . GLU B 1 91 ? 4.326 35.124 59.642 1.00 36.94 83 GLU B O 1
ATOM 2507 N N . VAL B 1 92 ? 3.156 36.981 59.206 1.00 28.13 84 VAL B N 1
ATOM 2508 C CA . VAL B 1 92 ? 2.111 36.628 60.150 1.00 31.90 84 VAL B CA 1
ATOM 2509 C C . VAL B 1 92 ? 1.390 35.354 59.733 1.00 34.51 84 VAL B C 1
ATOM 2510 O O . VAL B 1 92 ? 1.150 34.484 60.565 1.00 31.21 84 VAL B O 1
ATOM 2514 N N . ALA B 1 93 ? 1.041 35.221 58.453 1.00 30.82 85 ALA B N 1
ATOM 2515 C CA . ALA B 1 93 ? 0.317 34.022 58.019 1.00 28.74 85 ALA B CA 1
ATOM 2516 C C . ALA B 1 93 ? 1.155 32.787 58.287 1.00 34.13 85 ALA B C 1
ATOM 2517 O O . ALA B 1 93 ? 0.638 31.728 58.694 1.00 35.53 85 ALA B O 1
ATOM 2519 N N . SER B 1 94 ? 2.459 32.930 58.066 1.00 29.68 86 SER B N 1
ATOM 2520 C CA A SER B 1 94 ? 3.394 31.847 58.311 0.56 35.71 86 SER B CA 1
ATOM 2521 C CA B SER B 1 94 ? 3.397 31.845 58.308 0.44 35.81 86 SER B CA 1
ATOM 2522 C C . SER B 1 94 ? 3.448 31.505 59.797 1.00 37.15 86 SER B C 1
ATOM 2523 O O . SER B 1 94 ? 3.463 30.332 60.179 1.00 37.85 86 SER B O 1
ATOM 2528 N N . ARG B 1 95 ? 3.464 32.534 60.638 1.00 30.98 87 ARG B N 1
ATOM 2529 C CA . ARG B 1 95 ? 3.539 32.313 62.082 1.00 34.35 87 ARG B CA 1
ATOM 2530 C C . ARG B 1 95 ? 2.247 31.717 62.626 1.00 36.37 87 ARG B C 1
ATOM 2531 O O . ARG B 1 95 ? 2.270 30.976 63.611 1.00 36.12 87 ARG B O 1
ATOM 2539 N N . LEU B 1 96 ? 1.123 32.031 61.986 1.00 33.44 88 LEU B N 1
ATOM 2540 C CA . LEU B 1 96 ? -0.163 31.518 62.446 1.00 34.92 88 LEU B CA 1
ATOM 2541 C C . LEU B 1 96 ? -0.385 30.093 61.979 1.00 34.97 88 LEU B C 1
ATOM 2542 O O . LEU B 1 96 ? -1.372 29.469 62.339 1.00 40.54 88 LEU B O 1
ATOM 2547 N N . GLY B 1 97 ? 0.529 29.587 61.157 1.00 34.98 89 GLY B N 1
ATOM 2548 C CA . GLY B 1 97 ? 0.446 28.222 60.683 1.00 39.79 89 GLY B CA 1
ATOM 2549 C C . GLY B 1 97 ? -0.698 27.952 59.720 1.00 43.37 89 GLY B C 1
ATOM 2550 O O . GLY B 1 97 ? -1.220 26.841 59.669 1.00 45.87 89 GLY B O 1
ATOM 2551 N N . LEU B 1 98 ? -1.087 28.962 58.949 1.00 40.47 90 LEU B N 1
ATOM 2552 C CA . LEU B 1 98 ? -2.181 28.815 57.986 1.00 39.30 90 LEU B CA 1
ATOM 2553 C C . LEU B 1 98 ? -1.783 27.957 56.788 1.00 41.37 90 LEU B C 1
ATOM 2554 O O . LEU B 1 98 ? -0.647 28.015 56.331 1.00 41.44 90 LEU B O 1
ATOM 2559 N N . ALA B 1 99 ? -2.729 27.172 56.278 1.00 40.57 91 ALA B N 1
ATOM 2560 C CA . ALA B 1 99 ? -2.497 26.347 55.096 1.00 42.98 91 ALA B CA 1
ATOM 2561 C C . ALA B 1 99 ? -2.277 27.234 53.881 1.00 42.16 91 ALA B C 1
ATOM 2562 O O . ALA B 1 99 ? -2.759 28.364 53.843 1.00 40.72 91 ALA B O 1
ATOM 2564 N N . SER B 1 100 ? -1.568 26.713 52.882 1.00 41.19 92 SER B N 1
ATOM 2565 C CA . SER B 1 100 ? -1.197 27.517 51.723 1.00 43.03 92 SER B CA 1
ATOM 2566 C C . SER B 1 100 ? -2.432 27.951 50.929 1.00 40.31 92 SER B C 1
ATOM 2567 O O . SER B 1 100 ? -2.419 28.997 50.273 1.00 38.32 92 SER B O 1
ATOM 2570 N N . ASP B 1 101 ? -3.511 27.172 51.015 1.00 40.97 93 ASP B N 1
ATOM 2571 C CA . ASP B 1 101 ? -4.748 27.524 50.306 1.00 46.54 93 ASP B CA 1
ATOM 2572 C C . ASP B 1 101 ? -5.727 28.316 51.177 1.00 43.71 93 ASP B C 1
ATOM 2573 O O . ASP B 1 101 ? -6.845 28.613 50.746 1.00 42.20 93 ASP B O 1
ATOM 2578 N N . ALA B 1 102 ? -5.309 28.642 52.399 1.00 38.0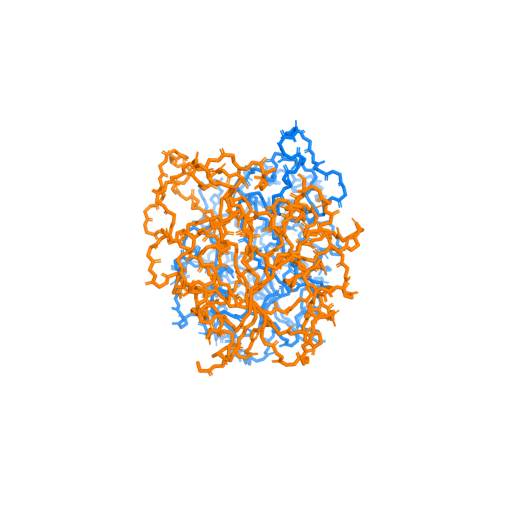4 94 ALA B N 1
ATOM 2579 C CA . ALA B 1 102 ? -6.122 29.442 53.317 1.00 33.28 94 ALA B CA 1
ATOM 2580 C C . ALA B 1 102 ? -6.259 30.875 52.807 1.00 35.05 94 ALA B C 1
ATOM 2581 O O . ALA B 1 102 ? -5.322 31.426 52.236 1.00 35.38 94 ALA B O 1
ATOM 2583 N N . ILE B 1 103 ? -7.434 31.469 52.997 1.00 34.70 95 ILE B N 1
ATOM 2584 C CA . ILE B 1 103 ? -7.661 32.846 52.582 1.00 34.31 95 ILE B CA 1
ATOM 2585 C C . ILE B 1 103 ? -7.292 33.812 53.688 1.00 34.06 95 ILE B C 1
ATOM 2586 O O . ILE B 1 103 ? -7.697 33.636 54.860 1.00 30.25 95 ILE B O 1
ATOM 2591 N N . VAL B 1 104 ? -6.523 34.829 53.318 1.00 32.62 96 VAL B N 1
ATOM 2592 C CA . VAL B 1 104 ? -6.224 35.930 54.217 1.00 36.22 96 VAL B CA 1
ATOM 2593 C C . VAL B 1 104 ? -6.808 37.202 53.644 1.00 37.15 96 VAL B C 1
ATOM 2594 O O . VAL B 1 104 ? -6.734 37.440 52.431 1.00 32.76 96 VAL B O 1
ATOM 2598 N N . VAL B 1 105 ? -7.426 38.002 54.502 1.00 30.77 97 VAL B N 1
ATOM 2599 C CA . VAL B 1 105 ? -7.882 39.325 54.101 1.00 30.57 97 VAL B CA 1
ATOM 2600 C C . VAL B 1 105 ? -7.018 40.388 54.770 1.00 32.26 97 VAL B C 1
ATOM 2601 O O . VAL B 1 105 ? -6.945 40.478 56.002 1.00 33.80 97 VAL B O 1
ATOM 2605 N N . ASN B 1 106 ? -6.352 41.174 53.943 1.00 32.25 98 ASN B N 1
ATOM 2606 C CA . ASN B 1 106 ? -5.610 42.351 54.375 1.00 29.29 98 ASN B CA 1
ATOM 2607 C C . ASN B 1 106 ? -6.575 43.524 54.473 1.00 33.99 98 ASN B C 1
ATOM 2608 O O . ASN B 1 106 ? -7.048 44.018 53.456 1.00 33.89 98 ASN B O 1
ATOM 2613 N N . VAL B 1 107 ? -6.886 43.958 55.696 1.00 31.51 99 VAL B N 1
ATOM 2614 C CA . VAL B 1 107 ? -7.601 45.218 55.876 1.00 33.87 99 VAL B CA 1
ATOM 2615 C C . VAL B 1 107 ? -6.572 46.238 56.295 1.00 36.40 99 VAL B C 1
ATOM 2616 O O . VAL B 1 107 ? -5.994 46.114 57.365 1.00 38.76 99 VAL B O 1
ATOM 2620 N N . GLN B 1 108 ? -6.326 47.240 55.467 1.00 37.83 100 GLN B N 1
ATOM 2621 C CA . GLN B 1 108 ? -5.274 48.191 55.792 1.00 43.78 100 GLN B CA 1
ATOM 2622 C C . GLN B 1 108 ? -5.698 49.049 56.979 1.00 46.44 100 GLN B C 1
ATOM 2623 O O . GLN B 1 108 ? -6.875 49.361 57.147 1.00 43.27 100 GLN B O 1
ATOM 2629 N N . GLY B 1 109 ? -4.726 49.429 57.797 1.00 49.58 101 GLY B N 1
ATOM 2630 C CA . GLY B 1 109 ? -5.007 50.159 59.021 1.00 48.00 101 GLY B CA 1
ATOM 2631 C C . GLY B 1 109 ? -5.443 51.586 58.765 1.00 51.86 101 GLY B C 1
ATOM 2632 O O . GLY B 1 109 ? -5.763 52.310 59.704 1.00 51.45 101 GLY B O 1
ATOM 2633 N N . ASP B 1 110 ? -5.465 51.992 57.493 1.00 46.60 102 ASP B N 1
ATOM 2634 C CA . ASP B 1 110 ? -5.886 53.339 57.134 1.00 45.65 102 ASP B CA 1
ATOM 2635 C C . ASP B 1 110 ? -7.301 53.328 56.569 1.00 47.82 102 ASP B C 1
ATOM 2636 O O . ASP B 1 110 ? -7.753 54.309 55.994 1.00 48.85 102 ASP B O 1
ATOM 2641 N N . GLU B 1 111 ? -8.003 52.212 56.726 1.00 49.40 103 GLU B N 1
ATOM 2642 C CA . GLU B 1 111 ? -9.378 52.135 56.243 1.00 49.75 103 GLU B CA 1
ATOM 2643 C C . GLU B 1 111 ? -10.370 51.885 57.389 1.00 53.52 103 GLU B C 1
ATOM 2644 O O . GLU B 1 111 ? -10.939 50.798 57.479 1.00 53.06 103 GLU B O 1
ATOM 2650 N N . PRO B 1 112 ? -10.590 52.894 58.258 1.00 49.90 104 PRO B N 1
ATOM 2651 C CA . PRO B 1 112 ? -11.473 52.716 59.417 1.00 53.33 104 PRO B CA 1
ATOM 2652 C C . PRO B 1 112 ? -12.948 52.645 59.046 1.00 58.80 104 PRO B C 1
ATOM 2653 O O . PRO B 1 112 ? -13.759 52.192 59.844 1.00 67.25 104 PRO B O 1
ATOM 2657 N N . LEU B 1 113 ? -13.293 53.090 57.848 1.00 60.73 105 LEU B N 1
ATOM 2658 C CA . LEU B 1 113 ? -14.690 53.163 57.448 1.00 66.12 105 LEU B CA 1
ATOM 2659 C C . LEU B 1 113 ? -15.176 51.902 56.745 1.00 62.40 105 LEU B C 1
ATOM 2660 O O . LEU B 1 113 ? -16.303 51.863 56.257 1.00 68.33 105 LEU B O 1
ATOM 2665 N N . ILE B 1 114 ? -14.332 50.880 56.669 1.00 53.07 106 ILE B N 1
ATOM 2666 C CA . ILE B 1 114 ? -14.745 49.651 56.007 1.00 49.97 106 ILE B CA 1
ATOM 2667 C C . ILE B 1 114 ? -15.716 48.875 56.900 1.00 54.29 106 ILE B C 1
ATOM 2668 O O . ILE B 1 114 ? -15.341 48.397 57.971 1.00 48.64 106 ILE B O 1
ATOM 2673 N N . PRO B 1 115 ? -16.976 48.750 56.457 1.00 54.07 107 PRO B N 1
ATOM 2674 C CA . PRO B 1 115 ? -17.921 47.922 57.204 1.00 54.25 107 PRO B CA 1
ATOM 2675 C C . PRO B 1 115 ? -17.578 46.448 57.048 1.00 54.68 107 PRO B C 1
ATOM 2676 O O . PRO B 1 115 ? -16.949 46.072 56.058 1.00 51.88 107 PRO B O 1
ATOM 2680 N N . PRO B 1 116 ? -17.978 45.617 58.017 1.00 52.47 108 PRO B N 1
ATOM 2681 C CA . PRO B 1 116 ? -17.640 44.193 57.975 1.00 46.67 108 PRO B CA 1
ATOM 2682 C C . PRO B 1 116 ? -18.154 43.478 56.728 1.00 43.55 108 PRO B C 1
ATOM 2683 O O . PRO B 1 116 ? -17.523 42.516 56.305 1.00 47.51 108 PRO B O 1
ATOM 2687 N N . ALA B 1 117 ? -19.277 43.924 56.172 1.00 46.20 109 ALA B N 1
ATOM 2688 C CA . ALA B 1 117 ? -19.837 43.313 54.969 1.00 51.14 109 ALA B CA 1
ATOM 2689 C C . ALA B 1 117 ? -18.856 43.377 53.800 1.00 51.52 109 ALA B C 1
ATOM 2690 O O . ALA B 1 117 ? -18.844 42.489 52.946 1.00 49.23 109 ALA B O 1
ATOM 2692 N N . LEU B 1 118 ? -18.050 44.434 53.753 1.00 49.98 110 LEU B N 1
ATOM 2693 C CA . LEU B 1 118 ? -17.069 44.573 52.680 1.00 52.34 110 LEU B CA 1
ATOM 2694 C C . LEU B 1 118 ? -15.966 43.552 52.872 1.00 48.52 110 LEU B C 1
ATOM 2695 O O . LEU B 1 118 ? -15.416 43.018 51.907 1.00 43.03 110 LEU B O 1
ATOM 2700 N N . ILE B 1 119 ? -15.639 43.289 54.135 1.00 38.78 111 ILE B N 1
ATOM 2701 C CA . ILE B 1 119 ? -14.601 42.329 54.438 1.00 36.32 111 ILE B CA 1
ATOM 2702 C C . ILE B 1 119 ? -15.057 40.947 54.008 1.00 43.13 111 ILE B C 1
ATOM 2703 O O . ILE B 1 119 ? -14.280 40.199 53.408 1.00 39.43 111 ILE B O 1
ATOM 2708 N N . ASP B 1 120 ? -16.308 40.610 54.327 1.00 38.66 112 ASP B N 1
ATOM 2709 C CA . ASP B 1 120 ? -16.892 39.342 53.907 1.00 42.69 112 ASP B CA 1
ATOM 2710 C C . ASP B 1 120 ? -16.908 39.280 52.376 1.00 42.80 112 ASP B C 1
ATOM 2711 O O . ASP B 1 120 ? -16.591 38.260 51.774 1.00 46.11 112 ASP B O 1
ATOM 2716 N N . GLN B 1 121 ? -17.279 40.396 51.769 1.00 41.57 113 GLN B N 1
ATOM 2717 C CA . GLN B 1 121 ? -17.428 40.477 50.306 1.00 42.69 113 GLN B CA 1
ATOM 2718 C C . GLN B 1 121 ? -16.129 40.127 49.565 1.00 45.07 113 GLN B C 1
ATOM 2719 O O . GLN B 1 121 ? -16.143 39.332 48.616 1.00 47.86 113 GLN B O 1
ATOM 2725 N N . VAL B 1 122 ? -15.014 40.714 49.986 1.00 38.63 114 VAL B N 1
ATOM 2726 C CA . VAL B 1 122 ? -13.777 40.554 49.234 1.00 37.79 114 VAL B CA 1
ATOM 2727 C C . VAL B 1 122 ? -13.273 39.112 49.356 1.00 39.03 114 VAL B C 1
ATOM 2728 O O . VAL B 1 122 ? -12.725 38.561 48.394 1.00 36.52 114 VAL B O 1
ATOM 2732 N N . ALA B 1 123 ? -13.525 38.472 50.499 1.00 39.03 115 ALA B N 1
ATOM 2733 C CA . ALA B 1 123 ? -13.136 37.076 50.665 1.00 35.96 115 ALA B CA 1
ATOM 2734 C C . ALA B 1 123 ? -13.948 36.166 49.746 1.00 38.26 115 ALA B C 1
ATOM 2735 O O . ALA B 1 123 ? -13.410 35.255 49.107 1.00 41.51 115 ALA B O 1
ATOM 2737 N N . ALA B 1 124 ? -15.247 36.433 49.662 1.00 42.03 116 ALA B N 1
ATOM 2738 C CA . ALA B 1 124 ? -16.130 35.647 48.822 1.00 41.16 116 ALA B CA 1
ATOM 2739 C C . ALA B 1 124 ? -15.748 35.810 47.359 1.00 43.59 116 ALA B C 1
ATOM 2740 O O . ALA B 1 124 ? -15.778 34.852 46.583 1.00 46.38 116 ALA B O 1
ATOM 2742 N N . ASN B 1 125 ? -15.386 37.034 46.990 1.00 45.43 117 ASN B N 1
ATOM 2743 C CA . ASN B 1 125 ? -15.047 37.346 45.607 1.00 45.47 117 ASN B CA 1
ATOM 2744 C C . ASN B 1 125 ? -13.813 36.558 45.153 1.00 41.87 117 ASN B C 1
ATOM 2745 O O . ASN B 1 125 ? -13.759 36.081 44.014 1.00 46.47 117 ASN B O 1
ATOM 2750 N N . LEU B 1 126 ? -12.832 36.415 46.040 1.00 42.15 118 LEU B N 1
ATOM 2751 C CA . LEU B 1 126 ? -11.617 35.674 45.713 1.00 38.91 118 LEU B CA 1
ATOM 2752 C C . LEU B 1 126 ? -11.959 34.243 45.293 1.00 46.77 118 LEU B C 1
ATOM 2753 O O . LEU B 1 126 ? -11.471 33.740 44.278 1.00 48.68 118 LEU B O 1
ATOM 2758 N N . ALA B 1 127 ? -12.828 33.602 46.062 1.00 47.91 119 ALA B N 1
ATOM 2759 C CA . ALA B 1 127 ? -13.210 32.227 45.778 1.00 52.40 119 ALA B CA 1
ATOM 2760 C C . ALA B 1 127 ? -14.001 32.141 44.475 1.00 55.96 119 ALA B C 1
ATOM 2761 O O . ALA B 1 127 ? -13.888 31.166 43.730 1.00 62.62 119 ALA B O 1
ATOM 2763 N N . ALA B 1 128 ? -14.762 33.189 44.172 1.00 53.81 120 ALA B N 1
ATOM 2764 C CA . ALA B 1 128 ? -15.584 33.216 42.969 1.00 50.98 120 ALA B CA 1
ATOM 2765 C C . ALA B 1 128 ? -14.784 33.537 41.707 1.00 46.57 120 ALA B C 1
ATOM 2766 O O . ALA B 1 128 ? -15.288 33.382 40.601 1.00 48.72 120 ALA B O 1
ATOM 2768 N N . HIS B 1 129 ? -13.544 33.983 41.863 1.00 42.75 121 HIS B N 1
ATOM 2769 C CA . HIS B 1 129 ? -12.756 34.390 40.701 1.00 41.37 121 HIS B CA 1
ATOM 2770 C C . HIS B 1 129 ? -11.375 33.751 40.664 1.00 43.69 121 HIS B C 1
ATOM 2771 O O . HIS B 1 129 ? -10.369 34.429 40.869 1.00 41.89 121 HIS B O 1
ATOM 2778 N N . PRO B 1 130 ? -11.320 32.444 40.360 1.00 45.58 122 PRO B N 1
ATOM 2779 C CA . PRO B 1 130 ? -10.051 31.710 40.296 1.00 46.55 122 PRO B CA 1
ATOM 2780 C C . PRO B 1 130 ? -9.071 32.310 39.282 1.00 43.31 122 PRO B C 1
ATOM 2781 O O . PRO B 1 130 ? -7.865 32.077 39.379 1.00 44.20 122 PRO B O 1
ATOM 2785 N N . GLU B 1 131 ? -9.577 33.080 38.327 1.00 43.40 123 GLU B N 1
ATOM 2786 C CA . GLU B 1 131 ? -8.709 33.639 37.297 1.00 42.39 123 GLU B CA 1
ATOM 2787 C C . GLU B 1 131 ? -7.826 34.746 37.863 1.00 44.98 123 GLU B C 1
ATOM 2788 O O . GLU B 1 131 ? -6.921 35.211 37.186 1.00 39.50 123 GLU B O 1
ATOM 2794 N N . ALA B 1 132 ? -8.066 35.148 39.114 1.00 38.44 124 ALA B N 1
ATOM 2795 C CA . ALA B 1 132 ? -7.291 36.230 39.712 1.00 36.36 124 ALA B CA 1
ATOM 2796 C C . ALA B 1 132 ? -6.611 35.736 40.994 1.00 38.72 124 ALA B C 1
ATOM 2797 O O . ALA B 1 132 ? -7.148 34.881 41.677 1.00 37.15 124 ALA B O 1
ATOM 2799 N N . ALA B 1 133 ? -5.427 36.258 41.297 1.00 37.95 125 ALA B N 1
ATOM 2800 C CA . ALA B 1 133 ? -4.722 35.851 42.512 1.00 42.31 125 ALA B CA 1
ATOM 2801 C C . ALA B 1 133 ? -5.105 36.731 43.695 1.00 35.50 125 ALA B C 1
ATOM 2802 O O . ALA B 1 133 ? -4.876 36.373 44.848 1.00 38.06 125 ALA B O 1
ATOM 2804 N N . ILE B 1 134 ? -5.647 37.904 43.399 1.00 36.75 126 ILE B N 1
ATOM 2805 C CA . ILE B 1 134 ? -6.022 38.871 44.425 1.00 32.97 126 ILE B CA 1
ATOM 2806 C C . ILE B 1 134 ? -7.406 39.407 44.112 1.00 36.36 126 ILE B C 1
ATOM 2807 O O . ILE B 1 134 ? -7.718 39.701 42.936 1.00 31.98 126 ILE B O 1
ATOM 2812 N N . ALA B 1 135 ? -8.239 39.516 45.143 1.00 32.13 127 ALA B N 1
ATOM 2813 C CA . ALA B 1 135 ? -9.509 40.222 45.033 1.00 30.60 127 ALA B CA 1
ATOM 2814 C C . ALA B 1 135 ? -9.433 41.492 45.848 1.00 37.62 127 ALA B C 1
ATOM 2815 O O . ALA B 1 135 ? -8.869 41.498 46.955 1.00 34.73 127 ALA B O 1
ATOM 2817 N N . THR B 1 136 ? -9.983 42.572 45.301 1.00 31.41 128 THR B N 1
ATOM 2818 C CA . THR B 1 136 ? -10.021 43.837 46.016 1.00 31.69 128 THR B CA 1
ATOM 2819 C C . THR B 1 136 ? -11.307 44.588 45.655 1.00 37.97 128 THR B C 1
ATOM 2820 O O . THR B 1 136 ? -12.144 44.072 44.903 1.00 33.39 128 THR B O 1
ATOM 2824 N N . LEU B 1 137 ? -11.466 45.797 46.187 1.00 32.05 129 LEU B N 1
ATOM 2825 C CA . LEU B 1 137 ? -12.734 46.513 46.086 1.00 33.24 129 LEU B CA 1
ATOM 2826 C C . LEU B 1 137 ? -12.515 47.950 45.676 1.00 33.03 129 LEU B C 1
ATOM 2827 O O . LEU B 1 137 ? -11.418 48.487 45.840 1.00 32.30 129 LEU B O 1
ATOM 2832 N N . ALA B 1 138 ? -13.570 48.570 45.147 1.00 36.29 130 ALA B N 1
ATOM 2833 C CA . ALA B 1 138 ? -13.528 49.964 44.723 1.00 33.99 130 ALA B CA 1
ATOM 2834 C C . ALA B 1 138 ? -14.849 50.638 45.048 1.00 35.92 130 ALA B C 1
ATOM 2835 O O . ALA B 1 138 ? -15.859 49.967 45.252 1.00 43.28 130 ALA B O 1
ATOM 2837 N N . GLU B 1 139 ? -14.840 51.965 45.101 1.00 39.14 131 GLU B N 1
ATOM 2838 C CA . GLU B 1 139 ? -16.072 52.733 45.269 1.00 38.58 131 GLU B CA 1
ATOM 2839 C C . GLU B 1 139 ? -16.027 53.923 44.319 1.00 43.00 131 GLU B C 1
ATOM 2840 O O . GLU B 1 139 ? -14.944 54.319 43.886 1.00 40.97 131 GLU B O 1
ATOM 2846 N N . PRO B 1 140 ? -17.200 54.482 43.966 1.00 42.58 132 PRO B N 1
ATOM 2847 C CA . PRO B 1 140 ? -17.250 55.608 43.030 1.00 43.27 132 PRO B CA 1
ATOM 2848 C C . PRO B 1 140 ? -16.593 56.857 43.584 1.00 47.49 132 PRO B C 1
ATOM 2849 O O . PRO B 1 140 ? -16.598 57.088 44.801 1.00 43.26 132 PRO B O 1
ATOM 2853 N N . ILE B 1 141 ? -16.034 57.659 42.691 1.00 39.84 133 ILE B N 1
ATOM 2854 C CA . ILE B 1 141 ? -15.516 58.971 43.051 1.00 50.78 133 ILE B CA 1
ATOM 2855 C C . ILE B 1 141 ? -16.503 60.033 42.594 1.00 50.78 133 ILE B C 1
ATOM 2856 O O . ILE B 1 141 ? -16.892 60.044 41.436 1.00 48.40 133 ILE B O 1
ATOM 2861 N N . HIS B 1 142 ? -16.919 60.916 43.500 1.00 44.73 134 HIS B N 1
ATOM 2862 C CA . HIS B 1 142 ? -17.896 61.958 43.164 1.00 54.41 134 HIS B CA 1
ATOM 2863 C C . HIS B 1 142 ? -17.298 63.363 43.160 1.00 55.92 134 HIS B C 1
ATOM 2864 O O . HIS B 1 142 ? -17.951 64.315 42.739 1.00 64.59 134 HIS B O 1
ATOM 2871 N N . GLU B 1 143 ? -16.068 63.493 43.638 1.00 53.21 135 GLU B N 1
ATOM 2872 C CA . GLU B 1 143 ? -15.415 64.798 43.731 1.00 54.75 135 GLU B CA 1
ATOM 2873 C C . GLU B 1 143 ? -14.205 64.878 42.821 1.00 47.27 135 GLU B C 1
ATOM 2874 O O . GLU B 1 143 ? -13.305 64.039 42.908 1.00 46.14 135 GLU B O 1
ATOM 2880 N N . VAL B 1 144 ? -14.167 65.898 41.973 1.00 47.41 136 VAL B N 1
ATOM 2881 C CA . VAL B 1 144 ? -13.077 66.016 41.018 1.00 48.86 136 VAL B CA 1
ATOM 2882 C C . VAL B 1 144 ? -11.751 66.215 41.761 1.00 47.44 136 VAL B C 1
ATOM 2883 O O . VAL B 1 144 ? -10.703 65.777 41.290 1.00 49.27 136 VAL B O 1
ATOM 2887 N N . SER B 1 145 ? -11.797 66.841 42.934 1.00 53.30 137 SER B N 1
ATOM 2888 C CA . SER B 1 145 ? -10.573 67.090 43.686 1.00 54.64 137 SER B CA 1
ATOM 2889 C C . SER B 1 145 ? -9.896 65.771 44.065 1.00 55.64 137 SER B C 1
ATOM 2890 O O . SER B 1 145 ? -8.672 65.671 44.064 1.00 58.12 137 SER B O 1
ATOM 2893 N N . ALA B 1 146 ? -10.698 64.753 44.356 1.00 57.64 138 ALA B N 1
ATOM 2894 C CA . ALA B 1 146 ? -10.167 63.428 44.664 1.00 55.96 138 ALA B CA 1
ATOM 2895 C C . ALA B 1 146 ? -9.392 62.831 43.493 1.00 51.62 138 ALA B C 1
ATOM 2896 O O . ALA B 1 146 ? -8.417 62.114 43.697 1.00 48.09 138 ALA B O 1
ATOM 2898 N N . LEU B 1 147 ? -9.821 63.120 42.262 1.00 49.27 139 LEU B N 1
ATOM 2899 C CA . LEU B 1 147 ? -9.124 62.624 41.096 1.00 40.21 139 LEU B CA 1
ATOM 2900 C C . LEU B 1 147 ? -7.711 63.152 41.013 1.00 43.34 139 LEU B C 1
ATOM 2901 O O . LEU B 1 147 ? -6.792 62.442 40.594 1.00 46.71 139 LEU B O 1
ATOM 2906 N N . PHE B 1 148 ? -7.543 64.416 41.380 1.00 43.64 140 PHE B N 1
ATOM 2907 C CA . PHE B 1 148 ? -6.250 65.071 41.248 1.00 42.10 140 PHE B CA 1
ATOM 2908 C C . PHE B 1 148 ? -5.485 65.034 42.559 1.00 43.95 140 PHE B C 1
ATOM 2909 O O . PHE B 1 148 ? -4.472 65.709 42.723 1.00 45.65 140 PHE B O 1
ATOM 2917 N N . ASN B 1 149 ? -5.981 64.226 43.483 1.00 40.98 141 ASN B N 1
ATOM 2918 C CA . ASN B 1 149 ? -5.338 64.046 44.782 1.00 41.94 141 ASN B CA 1
ATOM 2919 C C . ASN B 1 149 ? -4.547 62.740 44.780 1.00 43.81 141 ASN B C 1
ATOM 2920 O O . ASN B 1 149 ? -5.135 61.669 44.756 1.00 40.29 141 ASN B O 1
ATOM 2925 N N . PRO B 1 150 ? -3.211 62.833 44.827 1.00 45.67 142 PRO B N 1
ATOM 2926 C CA . PRO B 1 150 ? -2.312 61.671 44.802 1.00 46.33 142 PRO B CA 1
ATOM 2927 C C . PRO B 1 150 ? -2.552 60.728 45.974 1.00 45.02 142 PRO B C 1
ATOM 2928 O O . PRO B 1 150 ? -2.199 59.556 45.915 1.00 45.60 142 PRO B O 1
ATOM 2932 N N . ASN B 1 151 ? -3.121 61.257 47.051 1.00 40.61 143 ASN B N 1
ATOM 2933 C CA . ASN B 1 151 ? -3.442 60.443 48.208 1.00 40.82 143 ASN B CA 1
ATOM 2934 C C . ASN B 1 151 ? -4.632 59.526 47.964 1.00 39.94 143 ASN B C 1
ATOM 2935 O O . ASN B 1 151 ? -4.860 58.586 48.718 1.00 42.04 143 ASN B O 1
ATOM 2940 N N . VAL B 1 152 ? -5.394 59.791 46.905 1.00 38.63 144 VAL B N 1
ATOM 2941 C CA . VAL B 1 152 ? -6.520 58.925 46.575 1.00 37.50 144 VAL B CA 1
ATOM 2942 C C . VAL B 1 152 ? -6.094 57.997 45.452 1.00 42.19 144 VAL B C 1
ATOM 2943 O O . VAL B 1 152 ? -5.639 58.458 44.410 1.00 38.87 144 VAL B O 1
ATOM 2947 N N . VAL B 1 153 ? -6.187 56.690 45.680 1.00 38.22 145 VAL B N 1
ATOM 2948 C CA . VAL B 1 153 ? -5.767 55.735 44.662 1.00 36.53 145 VAL B CA 1
ATOM 2949 C C . VAL B 1 153 ? -6.912 55.466 43.703 1.00 34.45 145 VAL B C 1
ATOM 2950 O O . VAL B 1 153 ? -8.005 55.068 44.125 1.00 37.29 145 VAL B O 1
ATOM 2954 N N . LYS B 1 154 ? -6.659 55.688 42.412 1.00 33.79 146 LYS B N 1
ATOM 2955 C CA . LYS B 1 154 ? -7.636 55.401 41.378 1.00 34.05 146 LYS B CA 1
ATOM 2956 C C . LYS B 1 154 ? -7.378 54.020 40.788 1.00 36.81 146 LYS B C 1
ATOM 2957 O O . LYS B 1 154 ? -6.234 53.551 40.756 1.00 36.27 146 LYS B O 1
ATOM 2963 N N . VAL B 1 155 ? -8.441 53.360 40.341 1.00 31.77 147 VAL B N 1
ATOM 2964 C CA . VAL B 1 155 ? -8.297 52.078 39.653 1.00 30.39 147 VAL B CA 1
ATOM 2965 C C . VAL B 1 155 ? -9.169 52.066 38.389 1.00 32.43 147 VAL B C 1
ATOM 2966 O O . VAL B 1 155 ? -10.291 52.582 38.393 1.00 33.95 147 VAL B O 1
ATOM 2970 N N . ALA B 1 156 ? -8.636 51.494 37.311 1.00 29.57 148 ALA B N 1
ATOM 2971 C CA . ALA B 1 156 ? -9.399 51.258 36.096 1.00 32.50 148 ALA B CA 1
ATOM 2972 C C . ALA B 1 156 ? -9.434 49.762 35.845 1.00 29.99 148 ALA B C 1
ATOM 2973 O O . ALA B 1 156 ? -8.420 49.085 35.994 1.00 29.58 148 ALA B O 1
ATOM 2975 N N . THR B 1 157 ? -10.600 49.249 35.478 1.00 28.72 149 THR B N 1
ATOM 2976 C CA . THR B 1 157 ? -10.759 47.822 35.240 1.00 30.71 149 THR B CA 1
ATOM 2977 C C . THR B 1 157 ? -11.228 47.539 33.815 1.00 35.60 149 THR B C 1
ATOM 2978 O O . THR B 1 157 ? -11.689 48.442 33.104 1.00 35.79 149 THR B O 1
ATOM 2982 N N . ASP B 1 158 ? -11.141 46.275 33.414 1.00 36.86 150 ASP B N 1
ATOM 2983 C CA . ASP B 1 158 ? -11.700 45.878 32.136 1.00 34.13 150 ASP B CA 1
ATOM 2984 C C . ASP B 1 158 ? -13.149 45.413 32.305 1.00 35.93 150 ASP B C 1
ATOM 2985 O O . ASP B 1 158 ? -13.709 45.464 33.401 1.00 36.00 150 ASP B O 1
ATOM 2990 N N . ILE B 1 159 ? -13.749 44.947 31.222 1.00 34.41 151 ILE B N 1
ATOM 2991 C CA . ILE B 1 159 ? -15.159 44.565 31.244 1.00 37.42 151 ILE B CA 1
ATOM 2992 C C . ILE B 1 159 ? -15.461 43.402 32.211 1.00 39.27 151 ILE B C 1
ATOM 2993 O O . ILE B 1 159 ? -16.606 43.230 32.615 1.00 36.85 151 ILE B O 1
ATOM 2998 N N . ASP B 1 160 ? -14.454 42.599 32.551 1.00 34.67 152 ASP B N 1
ATOM 2999 C CA . ASP B 1 160 ? -14.651 41.450 33.430 1.00 38.61 152 ASP B CA 1
ATOM 3000 C C . ASP B 1 160 ? -14.229 41.760 34.864 1.00 33.99 152 ASP B C 1
ATOM 3001 O O . ASP B 1 160 ? -14.066 40.852 35.669 1.00 42.06 152 ASP B O 1
ATOM 3006 N N . GLY B 1 161 ? -13.998 43.029 35.160 1.00 38.96 153 GLY B N 1
ATOM 3007 C CA . GLY B 1 161 ? -13.634 43.427 36.507 1.00 36.85 153 GLY B CA 1
ATOM 3008 C C . GLY B 1 161 ? -12.179 43.235 36.888 1.00 39.97 153 GLY B C 1
ATOM 3009 O O . GLY B 1 161 ? -11.803 43.429 38.046 1.00 35.61 153 GLY B O 1
ATOM 3010 N N . LEU B 1 162 ? -11.344 42.858 35.928 1.00 31.65 154 LEU B N 1
ATOM 3011 C CA . LEU B 1 162 ? -9.916 42.749 36.211 1.00 29.45 154 LEU B CA 1
ATOM 3012 C C . LEU B 1 162 ? -9.264 44.112 36.081 1.00 32.02 154 LEU B C 1
ATOM 3013 O O . LEU B 1 162 ? -9.549 44.862 35.148 1.00 32.82 154 LEU B O 1
ATOM 3018 N N . ALA B 1 163 ? -8.394 44.432 37.024 1.00 29.04 155 ALA B N 1
ATOM 3019 C CA . ALA B 1 163 ? -7.682 45.710 37.024 1.00 28.93 155 ALA B CA 1
ATOM 3020 C C . ALA B 1 163 ? -6.847 45.863 35.761 1.00 30.75 155 ALA B C 1
ATOM 3021 O O . ALA B 1 163 ? -6.148 44.929 35.361 1.00 28.93 155 ALA B O 1
ATOM 3023 N N . LEU B 1 164 ? -6.926 47.041 35.147 1.00 27.87 156 LEU B N 1
ATOM 3024 C CA . LEU B 1 164 ? -5.970 47.432 34.106 1.00 31.38 156 LEU B CA 1
ATOM 3025 C C . LEU B 1 164 ? -4.716 47.955 34.809 1.00 30.82 156 LEU B C 1
ATOM 3026 O O . LEU B 1 164 ? -3.618 47.423 34.644 1.00 30.70 156 LEU B O 1
ATOM 3031 N N . THR B 1 165 ? -4.884 49.001 35.602 1.00 28.52 157 THR B N 1
ATOM 3032 C CA . THR B 1 165 ? -3.839 49.354 36.546 1.00 30.35 157 THR B CA 1
ATOM 3033 C C . THR B 1 165 ? -4.421 50.155 37.707 1.00 32.67 157 THR B C 1
ATOM 3034 O O . THR B 1 165 ? -5.621 50.451 37.745 1.00 32.62 157 THR B O 1
ATOM 3038 N N . PHE B 1 166 ? -3.556 50.456 38.670 1.00 27.72 158 PHE B N 1
ATOM 3039 C CA . PHE B 1 166 ? -3.869 51.334 39.796 1.00 30.05 158 PHE B CA 1
ATOM 3040 C C . PHE B 1 166 ? -2.943 52.515 39.682 1.00 30.04 158 PHE B C 1
ATOM 3041 O O . PHE B 1 166 ? -1.774 52.335 39.347 1.00 31.06 158 PHE B O 1
ATOM 3049 N N . SER B 1 167 ? -3.416 53.707 40.019 1.00 30.21 159 SER B N 1
ATOM 3050 C CA . SER B 1 167 ? -2.545 54.874 39.971 1.00 29.79 159 SER B CA 1
ATOM 3051 C C . SER B 1 167 ? -3.050 56.000 40.841 1.00 33.07 159 SER B C 1
ATOM 3052 O O . SER B 1 167 ? -4.253 56.145 41.039 1.00 36.10 159 SER B O 1
ATOM 3055 N N . ARG B 1 168 ? -2.117 56.795 41.357 1.00 34.56 160 ARG B N 1
ATOM 3056 C CA . ARG B 1 168 ? -2.446 58.039 42.048 1.00 34.20 160 ARG B CA 1
ATOM 3057 C C . ARG B 1 168 ? -2.783 59.171 41.068 1.00 35.31 160 ARG B C 1
ATOM 3058 O O . ARG B 1 168 ? -3.340 60.196 41.460 1.00 38.41 160 ARG B O 1
ATOM 3066 N N . ALA B 1 169 ? -2.438 58.981 39.794 1.00 32.56 161 ALA B N 1
ATOM 3067 C CA . ALA B 1 169 ? -2.758 59.953 38.762 1.00 37.50 161 ALA B CA 1
ATOM 3068 C C . ALA B 1 169 ? -4.254 59.913 38.431 1.00 36.71 161 ALA B C 1
ATOM 3069 O O . ALA B 1 169 ? -4.910 58.907 38.683 1.00 36.81 161 ALA B O 1
ATOM 3071 N N . PRO B 1 170 ? -4.792 60.996 37.835 1.00 42.41 162 PRO B N 1
ATOM 3072 C CA . PRO B 1 170 ? -6.198 61.037 37.421 1.00 39.24 162 PRO B CA 1
ATOM 3073 C C . PRO B 1 170 ? -6.479 60.061 36.269 1.00 37.88 162 PRO B C 1
ATOM 3074 O O . PRO B 1 170 ? -6.230 60.375 35.101 1.00 40.20 162 PRO B O 1
ATOM 3078 N N . LEU B 1 171 ? -7.024 58.903 36.613 1.00 39.22 163 LEU B N 1
ATOM 3079 C CA . LEU B 1 171 ? -7.176 57.784 35.697 1.00 36.53 163 LEU B CA 1
ATOM 3080 C C . LEU B 1 171 ? -8.601 57.259 35.753 1.00 36.86 163 LEU B C 1
ATOM 3081 O O . LEU B 1 171 ? -9.134 57.029 36.841 1.00 37.44 163 LEU B O 1
ATOM 3086 N N . PRO B 1 172 ? -9.234 57.080 34.593 1.00 33.78 164 PRO B N 1
ATOM 3087 C CA . PRO B 1 172 ? -8.722 57.442 33.257 1.00 35.05 164 PRO B CA 1
ATOM 3088 C C . PRO B 1 172 ? -8.782 58.936 32.992 1.00 38.77 164 PRO B C 1
ATOM 3089 O O . PRO B 1 172 ? -9.498 59.657 33.683 1.00 37.50 164 PRO B O 1
ATOM 3093 N N . TRP B 1 173 ? -8.032 59.392 31.996 1.00 35.46 165 TRP B N 1
ATOM 3094 C CA . TRP B 1 173 ? -8.037 60.793 31.601 1.00 37.94 165 TRP B CA 1
ATOM 3095 C C . TRP B 1 173 ? -9.218 61.068 30.678 1.00 38.22 165 TRP B C 1
ATOM 3096 O O . TRP B 1 173 ? -9.396 60.379 29.681 1.00 37.32 165 TRP B O 1
ATOM 3107 N N . ALA B 1 174 ? -10.032 62.059 31.018 1.00 37.90 166 ALA B N 1
ATOM 3108 C CA . ALA B 1 174 ? -11.137 62.473 30.150 1.00 38.42 166 ALA B CA 1
ATOM 3109 C C . ALA B 1 174 ? -10.663 63.629 29.270 1.00 40.60 166 ALA B C 1
ATOM 3110 O O . ALA B 1 174 ? -10.730 64.796 29.671 1.00 36.80 166 ALA B O 1
ATOM 3112 N N . ARG B 1 175 ? -10.207 63.310 28.061 1.00 37.27 167 ARG B N 1
ATOM 3113 C CA A ARG B 1 175 ? -9.502 64.289 27.246 0.46 37.36 167 ARG B CA 1
ATOM 3114 C CA B ARG B 1 175 ? -9.497 64.297 27.246 0.54 37.42 167 ARG B CA 1
ATOM 3115 C C . ARG B 1 175 ? -10.312 65.553 26.968 1.00 37.64 167 ARG B C 1
ATOM 3116 O O . ARG B 1 175 ? -9.870 66.655 27.273 1.00 43.31 167 ARG B O 1
ATOM 3131 N N . ASP B 1 176 ? -11.486 65.391 26.372 1.00 39.05 168 ASP B N 1
ATOM 3132 C CA . ASP B 1 176 ? -12.282 66.546 25.976 1.00 41.58 168 ASP B CA 1
ATOM 3133 C C . ASP B 1 176 ? -12.744 67.337 27.185 1.00 40.71 168 ASP B C 1
ATOM 3134 O O . ASP B 1 176 ? -12.692 68.567 27.185 1.00 42.04 168 ASP B O 1
ATOM 3139 N N . ALA B 1 177 ? -13.215 66.621 28.201 1.00 44.07 169 ALA B N 1
ATOM 3140 C CA . ALA B 1 177 ? -13.688 67.233 29.442 1.00 42.70 169 ALA B CA 1
ATOM 3141 C C . ALA B 1 177 ? -12.609 68.072 30.115 1.00 41.53 169 ALA B C 1
ATOM 3142 O O . ALA B 1 177 ? -12.827 69.247 30.418 1.00 43.14 169 ALA B O 1
ATOM 3144 N N . PHE B 1 178 ? -11.446 67.470 30.339 1.00 40.07 170 PHE B N 1
ATOM 3145 C CA . PHE B 1 178 ? -10.363 68.162 31.033 1.00 40.46 170 PHE B CA 1
ATOM 3146 C C . PHE B 1 178 ? -9.718 69.266 30.201 1.00 41.49 170 PHE B C 1
ATOM 3147 O O . PHE B 1 178 ? -9.036 70.131 30.738 1.00 42.53 170 PHE B O 1
ATOM 3155 N N . ALA B 1 179 ? -9.918 69.233 28.884 1.00 41.39 171 ALA B N 1
ATOM 3156 C CA . ALA B 1 179 ? -9.434 70.310 28.036 1.00 42.60 171 ALA B CA 1
ATOM 3157 C C . ALA B 1 179 ? -10.313 71.535 28.196 1.00 44.58 171 ALA B C 1
ATOM 3158 O O . ALA B 1 179 ? -9.929 72.639 27.826 1.00 46.01 171 ALA B O 1
ATOM 3160 N N . ARG B 1 180 ? -11.520 71.324 28.697 1.00 44.88 172 ARG B N 1
ATOM 3161 C CA . ARG B 1 180 ? -12.495 72.402 28.824 1.00 47.01 172 ARG B CA 1
ATOM 3162 C C . ARG B 1 180 ? -12.475 72.966 30.238 1.00 48.17 172 ARG B C 1
ATOM 3163 O O . ARG B 1 180 ? -12.562 74.171 30.440 1.00 50.22 172 ARG B O 1
ATOM 3171 N N . ASP B 1 181 ? -12.363 72.073 31.211 1.00 47.02 173 ASP B N 1
ATOM 3172 C CA . ASP B 1 181 ? -12.420 72.468 32.614 1.00 49.44 173 ASP B CA 1
ATOM 3173 C C . ASP B 1 181 ? -11.806 71.375 33.475 1.00 46.51 173 ASP B C 1
ATOM 3174 O O . ASP B 1 181 ? -12.357 70.276 33.584 1.00 45.25 173 ASP B O 1
ATOM 3179 N N . ARG B 1 182 ? -10.641 71.673 34.046 1.00 51.79 174 ARG B N 1
ATOM 3180 C CA . ARG B 1 182 ? -9.955 70.745 34.940 1.00 51.22 174 ARG B CA 1
ATOM 3181 C C . ARG B 1 182 ? -10.670 70.655 36.260 1.00 50.83 174 ARG B C 1
ATOM 3182 O O . ARG B 1 182 ? -10.422 69.742 37.030 1.00 52.00 174 ARG B O 1
ATOM 3190 N N . ASP B 1 183 ? -11.548 71.619 36.518 1.00 55.07 175 ASP B N 1
ATOM 3191 C CA . ASP B 1 183 ? -12.107 71.820 37.860 1.00 58.25 175 ASP B CA 1
ATOM 3192 C C . ASP B 1 183 ? -13.557 71.358 38.010 1.00 55.44 175 ASP B C 1
ATOM 3193 O O . ASP B 1 183 ? -14.261 71.807 38.899 1.00 52.81 175 ASP B O 1
ATOM 3198 N N . SER B 1 184 ? -14.014 70.480 37.126 1.00 49.28 176 SER B N 1
ATOM 3199 C CA . SER B 1 184 ? -15.298 69.822 37.334 1.00 51.21 176 SER B CA 1
ATOM 3200 C C . SER B 1 184 ? -15.171 68.369 36.901 1.00 51.29 176 SER B C 1
ATOM 3201 O O . SER B 1 184 ? -14.371 68.042 36.020 1.00 48.16 176 SER B O 1
ATOM 3204 N N . LEU B 1 185 ? -15.944 67.501 37.543 1.00 46.73 177 LEU B N 1
ATOM 3205 C CA . LEU B 1 185 ? -15.880 66.065 37.296 1.00 48.87 177 LEU B CA 1
ATOM 3206 C C . LEU B 1 185 ? -16.539 65.722 35.967 1.00 49.27 177 LEU B C 1
ATOM 3207 O O . LEU B 1 185 ? -17.697 66.070 35.742 1.00 54.01 177 LEU B O 1
ATOM 3212 N N . PRO B 1 186 ? -15.802 65.035 35.079 1.00 50.15 178 PRO B N 1
ATOM 3213 C CA . PRO B 1 186 ? -16.309 64.684 33.746 1.00 47.27 178 PRO B CA 1
ATOM 3214 C C . PRO B 1 186 ? -17.562 63.821 33.815 1.00 49.47 178 PRO B C 1
ATOM 3215 O O . PRO B 1 186 ? -17.559 62.844 34.547 1.00 45.86 178 PRO B O 1
ATOM 3219 N N . GLU B 1 187 ? -18.602 64.165 33.058 1.00 51.98 179 GLU B N 1
ATOM 3220 C CA . GLU B 1 187 ? -19.856 63.418 33.106 1.00 56.54 179 GLU B CA 1
ATOM 3221 C C . GLU B 1 187 ? -19.729 62.103 32.345 1.00 65.59 179 GLU B C 1
ATOM 3222 O O . GLU B 1 187 ? -18.930 61.993 31.417 1.00 65.74 179 GLU B O 1
ATOM 3224 N N . GLY B 1 188 ? -20.501 61.100 32.756 1.00 75.40 180 GLY B N 1
ATOM 3225 C CA . GLY B 1 188 ? -20.505 59.809 32.082 1.00 79.72 180 GLY B CA 1
ATOM 3226 C C . GLY B 1 188 ? -19.204 59.014 32.096 1.00 77.31 180 GLY B C 1
ATOM 3227 O O . GLY B 1 188 ? -18.917 58.248 31.169 1.00 85.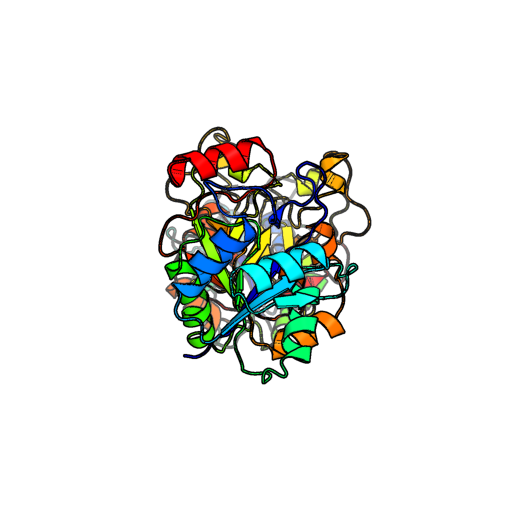30 180 GLY B O 1
ATOM 3228 N N . VAL B 1 189 ? -18.400 59.197 33.137 1.00 55.07 181 VAL B N 1
ATOM 3229 C CA . VAL B 1 189 ? -17.166 58.434 33.274 1.00 44.94 181 VAL B CA 1
ATOM 3230 C C . VAL B 1 189 ? -17.126 57.869 34.695 1.00 44.02 181 VAL B C 1
ATOM 3231 O O . VAL B 1 189 ? -17.053 58.631 35.654 1.00 50.55 181 VAL B O 1
ATOM 3235 N N . PRO B 1 190 ? -17.198 56.533 34.832 1.00 38.15 182 PRO B N 1
ATOM 3236 C CA . PRO B 1 190 ? -17.262 55.894 36.158 1.00 42.17 182 PRO B CA 1
ATOM 3237 C C . PRO B 1 190 ? -15.930 55.855 36.896 1.00 39.04 182 PRO B C 1
ATOM 3238 O O . PRO B 1 190 ? -15.274 54.811 36.933 1.00 42.22 182 PRO B O 1
ATOM 3242 N N . TYR B 1 191 ? -15.540 56.967 37.505 1.00 39.13 183 TYR B N 1
ATOM 3243 C CA . TYR B 1 191 ? -14.296 56.984 38.265 1.00 37.92 183 TYR B CA 1
ATOM 3244 C C . TYR B 1 191 ? -14.389 56.137 39.532 1.00 36.90 183 TYR B C 1
ATOM 3245 O O . TYR B 1 191 ? -15.432 56.087 40.195 1.00 38.57 183 TYR B O 1
ATOM 3254 N N . ARG B 1 192 ? -13.289 55.462 39.853 1.00 37.64 184 ARG B N 1
ATOM 3255 C CA . ARG B 1 192 ? -13.243 54.543 40.992 1.00 37.05 184 ARG B CA 1
ATOM 3256 C C . ARG B 1 192 ? -12.042 54.774 41.916 1.00 37.66 184 ARG B C 1
ATOM 3257 O O . ARG B 1 192 ? -10.892 54.802 41.459 1.00 38.58 184 ARG B O 1
ATOM 3265 N N . ARG B 1 193 ? -12.312 54.933 43.213 1.00 36.23 185 ARG B N 1
ATOM 3266 C CA . ARG B 1 193 ? -11.261 54.886 44.229 1.00 34.62 185 ARG B CA 1
ATOM 3267 C C . ARG B 1 193 ? -11.021 53.455 44.648 1.00 36.31 185 ARG B C 1
ATOM 3268 O O . ARG B 1 193 ? -11.967 52.728 44.958 1.00 39.07 185 ARG B O 1
ATOM 3276 N N . HIS B 1 194 ? -9.757 53.057 44.689 1.00 36.33 186 HIS B N 1
ATOM 3277 C CA . HIS B 1 194 ? -9.401 51.741 45.188 1.00 31.72 186 HIS B CA 1
ATOM 3278 C C . HIS B 1 194 ? -9.485 51.717 46.706 1.00 33.05 186 HIS B C 1
ATOM 3279 O O . HIS B 1 194 ? -8.890 52.554 47.365 1.00 34.63 186 HIS B O 1
ATOM 3286 N N . ILE B 1 195 ? -10.250 50.773 47.244 1.00 34.03 187 ILE B N 1
ATOM 3287 C CA . ILE B 1 195 ? -10.309 50.562 48.684 1.00 34.59 187 ILE B CA 1
ATOM 3288 C C . ILE B 1 195 ? -9.163 49.662 49.122 1.00 36.28 187 ILE B C 1
ATOM 3289 O O . ILE B 1 195 ? -8.936 48.613 48.530 1.00 35.48 187 ILE B O 1
ATOM 3294 N N . GLY B 1 196 ? -8.452 50.081 50.170 1.00 41.73 188 GLY B N 1
ATOM 3295 C CA . GLY B 1 196 ? -7.295 49.364 50.677 1.00 38.36 188 GLY B CA 1
ATOM 3296 C C . GLY B 1 196 ? -7.634 48.100 51.447 1.00 38.99 188 GLY B C 1
ATOM 3297 O O . GLY B 1 196 ? -7.501 48.034 52.674 1.00 38.76 188 GLY B O 1
ATOM 3298 N N . ILE B 1 197 ? -8.080 47.095 50.707 1.00 39.05 189 ILE B N 1
ATOM 3299 C CA . ILE B 1 197 ? -8.460 45.819 51.275 1.00 34.33 189 ILE B CA 1
ATOM 3300 C C . ILE B 1 197 ? -8.185 44.778 50.198 1.00 37.38 189 ILE B C 1
ATOM 3301 O O . ILE B 1 197 ? -8.467 45.004 49.022 1.00 36.64 189 ILE B O 1
ATOM 3306 N N . TYR B 1 198 ? -7.595 43.656 50.587 1.00 32.82 190 TYR B N 1
ATOM 3307 C CA . TYR B 1 198 ? -7.236 42.599 49.638 1.00 32.79 190 TYR B CA 1
ATOM 3308 C C . TYR B 1 198 ? -7.599 41.245 50.205 1.00 37.44 190 TYR B C 1
ATOM 3309 O O . TYR B 1 198 ? -7.459 41.023 51.410 1.00 33.21 190 TYR B O 1
ATOM 3318 N N . ALA B 1 199 ? -8.039 40.336 49.347 1.00 33.19 191 ALA B N 1
ATOM 3319 C CA . ALA B 1 199 ? -8.113 38.929 49.716 1.00 32.39 191 ALA B CA 1
ATOM 3320 C C . ALA B 1 199 ? -7.140 38.159 48.841 1.00 39.75 191 ALA B C 1
ATOM 3321 O O . ALA B 1 199 ? -7.067 38.393 47.636 1.00 32.81 191 ALA B O 1
ATOM 3323 N N . TYR B 1 200 ? -6.357 37.283 49.456 1.00 35.51 192 TYR B N 1
ATOM 3324 C CA . TYR B 1 200 ? -5.463 36.396 48.714 1.00 38.68 192 TYR B CA 1
ATOM 3325 C C . TYR B 1 200 ? -5.147 35.174 49.549 1.00 37.14 192 TYR B C 1
ATOM 3326 O O . TYR B 1 200 ? -5.327 35.182 50.770 1.00 36.49 192 TYR B O 1
ATOM 3335 N N . ARG B 1 201 ? -4.685 34.114 48.894 1.00 36.19 193 ARG B N 1
ATOM 3336 C CA . ARG B 1 201 ? -4.356 32.897 49.622 1.00 41.60 193 ARG B CA 1
ATOM 3337 C C . ARG B 1 201 ? -2.915 32.930 50.106 1.00 39.01 193 ARG B C 1
ATOM 3338 O O . ARG B 1 201 ? -2.075 33.629 49.544 1.00 41.33 193 ARG B O 1
ATOM 3346 N N . VAL B 1 202 ? -2.652 32.173 51.163 1.00 36.23 194 VAL B N 1
ATOM 3347 C CA . VAL B 1 202 ? -1.348 32.141 51.804 1.00 39.28 194 VAL B CA 1
ATOM 3348 C C . VAL B 1 202 ? -0.255 31.730 50.830 1.00 37.65 194 VAL B C 1
ATOM 3349 O O . VAL B 1 202 ? 0.815 32.327 50.816 1.00 36.91 194 VAL B O 1
ATOM 3353 N N . GLY B 1 203 ? -0.538 30.726 50.007 1.00 39.23 195 GLY B N 1
ATOM 3354 C CA . GLY B 1 203 ? 0.379 30.311 48.956 1.00 41.85 195 GLY B CA 1
ATOM 3355 C C . GLY B 1 203 ? 0.834 31.464 48.078 1.00 39.86 195 GLY B C 1
ATOM 3356 O O . GLY B 1 203 ? 2.013 31.585 47.741 1.00 41.00 195 GLY B O 1
ATOM 3357 N N . PHE B 1 204 ? -0.103 32.332 47.722 1.00 36.77 196 PHE B N 1
ATOM 3358 C CA . PHE B 1 204 ? 0.223 33.473 46.901 1.00 33.71 196 PHE B CA 1
ATOM 3359 C C . PHE B 1 204 ? 1.143 34.449 47.614 1.00 35.20 196 PHE B C 1
ATOM 3360 O O . PHE B 1 204 ? 2.065 35.002 47.023 1.00 36.13 196 PHE B O 1
ATOM 3368 N N . LEU B 1 205 ? 0.871 34.682 48.886 1.00 34.08 197 LEU B N 1
ATOM 3369 C CA . LEU B 1 205 ? 1.704 35.571 49.679 1.00 36.91 197 LEU B CA 1
ATOM 3370 C C . LEU B 1 205 ? 3.169 35.190 49.595 1.00 36.11 197 LEU B C 1
ATOM 3371 O O . LEU B 1 205 ? 4.031 36.062 49.525 1.00 33.83 197 LEU B O 1
ATOM 3376 N N . ALA B 1 206 ? 3.443 33.888 49.616 1.00 36.60 198 ALA B N 1
ATOM 3377 C CA . ALA B 1 206 ? 4.810 33.402 49.501 1.00 43.09 198 ALA B CA 1
ATOM 3378 C C . ALA B 1 206 ? 5.443 33.849 48.183 1.00 43.91 198 ALA B C 1
ATOM 3379 O O . ALA B 1 206 ? 6.576 34.335 48.165 1.00 45.74 198 ALA B O 1
ATOM 3381 N N . ASP B 1 207 ? 4.714 33.682 47.082 1.00 40.89 199 ASP B N 1
ATOM 3382 C CA . ASP B 1 207 ? 5.213 34.094 45.769 1.00 40.86 199 ASP B CA 1
ATOM 3383 C C . ASP B 1 207 ? 5.435 35.597 45.724 1.00 38.10 199 ASP B C 1
ATOM 3384 O O . ASP B 1 207 ? 6.407 36.092 45.153 1.00 36.58 199 ASP B O 1
ATOM 3389 N N . PHE B 1 208 ? 4.507 36.323 46.322 1.00 36.16 200 PHE B N 1
ATOM 3390 C CA . PHE B 1 208 ? 4.558 37.772 46.326 1.00 36.46 200 PHE B CA 1
ATOM 3391 C C . PHE B 1 208 ? 5.842 38.267 46.974 1.00 33.63 200 PHE B C 1
ATOM 3392 O O . PHE B 1 208 ? 6.533 39.139 46.435 1.00 33.91 200 PHE B O 1
ATOM 3400 N N . VAL B 1 209 ? 6.166 37.727 48.147 1.00 34.46 201 VAL B N 1
ATOM 3401 C CA . VAL B 1 209 ? 7.345 38.225 48.847 1.00 38.42 201 VAL B CA 1
ATOM 3402 C C . VAL B 1 209 ? 8.596 37.778 48.110 1.00 37.03 201 VAL B C 1
ATOM 3403 O O . VAL B 1 209 ? 9.593 38.492 48.095 1.00 40.10 201 VAL B O 1
ATOM 3407 N N . ALA B 1 210 ? 8.532 36.619 47.463 1.00 42.88 202 ALA B N 1
ATOM 3408 C CA . ALA B 1 210 ? 9.671 36.110 46.701 1.00 44.50 202 ALA B CA 1
ATOM 3409 C C . ALA B 1 210 ? 9.982 36.975 45.471 1.00 45.79 202 ALA B C 1
ATOM 3410 O O . ALA B 1 210 ? 11.131 37.039 45.031 1.00 47.61 202 ALA B O 1
ATOM 3412 N N . TRP B 1 211 ? 8.965 37.625 44.912 1.00 38.76 203 TRP B N 1
ATOM 3413 C CA . TRP B 1 211 ? 9.167 38.530 43.764 1.00 38.66 203 TRP B CA 1
ATOM 3414 C C . TRP B 1 211 ? 10.075 39.686 44.139 1.00 40.31 203 TRP B C 1
ATOM 3415 O O . TRP B 1 211 ? 10.917 40.118 43.350 1.00 38.71 203 TRP B O 1
ATOM 3426 N N . GLY B 1 212 ? 9.895 40.187 45.359 1.00 40.77 204 GLY B N 1
ATOM 3427 C CA . GLY B 1 212 ? 10.600 41.377 45.799 1.00 41.39 204 GLY B CA 1
ATOM 3428 C C . GLY B 1 212 ? 10.021 42.633 45.171 1.00 40.33 204 GLY B C 1
ATOM 3429 O O . GLY B 1 212 ? 9.194 42.557 44.257 1.00 36.68 204 GLY B O 1
ATOM 3430 N N . PRO B 1 213 ? 10.454 43.804 45.654 1.00 38.18 205 PRO B N 1
ATOM 3431 C CA . PRO B 1 213 ? 9.903 45.075 45.171 1.00 37.40 205 PRO B CA 1
ATOM 3432 C C . PRO B 1 213 ? 10.299 45.370 43.730 1.00 37.62 205 PRO B C 1
ATOM 3433 O O . PRO B 1 213 ? 11.418 45.060 43.348 1.00 39.22 205 PRO B O 1
ATOM 3437 N N . CYS B 1 214 ? 9.401 45.980 42.968 1.00 37.72 206 CYS B N 1
ATOM 3438 C CA . CYS B 1 214 ? 9.698 46.342 41.589 1.00 37.84 206 CYS B CA 1
ATOM 3439 C C . CYS B 1 214 ? 9.659 47.853 41.426 1.00 40.86 206 CYS B C 1
ATOM 3440 O O . CYS B 1 214 ? 9.166 48.567 42.302 1.00 36.45 206 CYS B O 1
ATOM 3443 N N . TRP B 1 215 ? 10.165 48.342 40.297 1.00 37.53 207 TRP B N 1
ATOM 3444 C CA . TRP B 1 215 ? 10.296 49.778 40.118 1.00 39.99 207 TRP B CA 1
ATOM 3445 C C . TRP B 1 215 ? 8.931 50.466 40.091 1.00 36.42 207 TRP B C 1
ATOM 3446 O O . TRP B 1 215 ? 8.788 51.592 40.556 1.00 36.79 207 TRP B O 1
ATOM 3457 N N . LEU B 1 216 ? 7.930 49.785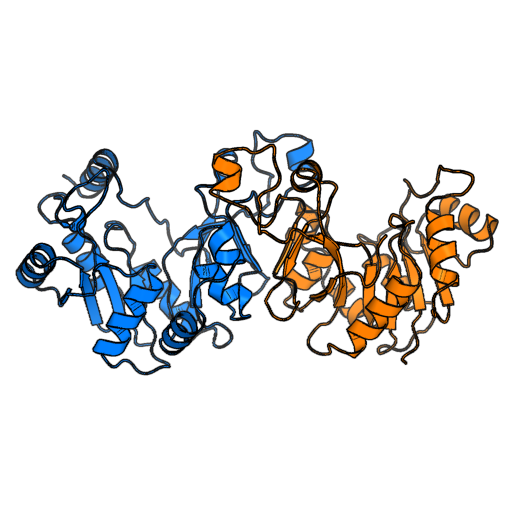 39.549 1.00 34.77 208 LEU B N 1
ATOM 3458 C CA . LEU B 1 216 ? 6.606 50.383 39.378 1.00 37.57 208 LEU B CA 1
ATOM 3459 C C . LEU B 1 216 ? 5.944 50.591 40.740 1.00 33.49 208 LEU B C 1
ATOM 3460 O O . LEU B 1 216 ? 5.433 51.668 41.034 1.00 34.08 208 LEU B O 1
ATOM 3465 N N . GLU B 1 217 ? 5.934 49.537 41.543 1.00 34.10 209 GLU B N 1
ATOM 3466 C CA . GLU B 1 217 ? 5.487 49.628 42.931 1.00 36.19 209 GLU B CA 1
ATOM 3467 C C . GLU B 1 217 ? 6.221 50.756 43.654 1.00 37.26 209 GLU B C 1
ATOM 3468 O O . GLU B 1 217 ? 5.592 51.569 44.325 1.00 39.99 209 GLU B O 1
ATOM 3474 N N . ASN B 1 218 ? 7.536 50.838 43.491 1.00 35.66 210 ASN B N 1
ATOM 3475 C CA . ASN B 1 218 ? 8.307 51.813 44.265 1.00 37.53 210 ASN B CA 1
ATOM 3476 C C . ASN B 1 218 ? 7.978 53.248 43.844 1.00 41.00 210 ASN B C 1
ATOM 3477 O O . ASN B 1 218 ? 7.952 54.151 44.675 1.00 38.95 210 ASN B O 1
ATOM 3482 N N . ALA B 1 219 ? 7.723 53.460 42.552 1.00 38.23 211 ALA B N 1
ATOM 3483 C CA . ALA B 1 219 ? 7.427 54.798 42.053 1.00 37.47 211 ALA B CA 1
ATOM 3484 C C . ALA B 1 219 ? 6.082 55.329 42.556 1.00 38.92 211 ALA B C 1
ATOM 3485 O O . ALA B 1 219 ? 5.988 56.473 43.006 1.00 37.63 211 ALA B O 1
ATOM 3487 N N . GLU B 1 220 ? 5.035 54.518 42.430 1.00 34.74 212 GLU B N 1
ATOM 3488 C CA . GLU B 1 220 ? 3.702 54.931 42.861 1.00 34.04 212 GLU B CA 1
ATOM 3489 C C . GLU B 1 220 ? 3.502 54.730 44.363 1.00 35.70 212 GLU B C 1
ATOM 3490 O O . GLU B 1 220 ? 2.522 55.217 44.917 1.00 35.46 212 GLU B O 1
ATOM 3496 N N . SER B 1 221 ? 4.415 53.996 44.987 1.00 35.17 213 SER B N 1
ATOM 3497 C CA A SER B 1 221 ? 4.234 53.560 46.377 0.47 36.93 213 SER B CA 1
ATOM 3498 C CA B SER B 1 221 ? 4.240 53.560 46.374 0.53 36.81 213 SER B CA 1
ATOM 3499 C C . SER B 1 221 ? 2.903 52.820 46.496 1.00 38.13 213 SER B C 1
ATOM 3500 O O . SER B 1 221 ? 2.086 53.123 47.370 1.00 38.44 213 SER B O 1
ATOM 3505 N N . LEU B 1 222 ? 2.693 51.863 45.590 1.00 36.77 214 LEU B N 1
ATOM 3506 C CA . LEU B 1 222 ? 1.493 51.029 45.530 1.00 32.60 214 LEU B CA 1
ATOM 3507 C C . LEU B 1 222 ? 1.892 49.556 45.429 1.00 34.68 214 LEU B C 1
ATOM 3508 O O . LEU B 1 222 ? 2.246 49.077 44.353 1.00 32.75 214 LEU B O 1
ATOM 3513 N N . GLU B 1 223 ? 1.830 48.827 46.537 1.00 31.49 215 GLU B N 1
ATOM 3514 C CA . GLU B 1 223 ? 2.385 47.476 46.565 1.00 30.98 215 GLU B CA 1
ATOM 3515 C C . GLU B 1 223 ? 1.661 46.526 45.610 1.00 31.89 215 GLU B C 1
ATOM 3516 O O . GLU B 1 223 ? 2.238 45.534 45.164 1.00 30.44 215 GLU B O 1
ATOM 3522 N N . GLN B 1 224 ? 0.399 46.811 45.306 1.00 30.18 216 GLN B N 1
ATOM 3523 C CA . GLN B 1 224 ? -0.378 45.911 44.464 1.00 31.64 216 GLN B CA 1
ATOM 3524 C C . GLN B 1 224 ? 0.149 45.919 43.026 1.00 29.92 216 GLN B C 1
ATOM 3525 O O . GLN B 1 224 ? -0.106 44.992 42.260 1.00 29.39 216 GLN B O 1
ATOM 3531 N N . LEU B 1 225 ? 0.915 46.940 42.669 1.00 28.70 217 LEU B N 1
ATOM 3532 C CA . LEU B 1 225 ? 1.444 46.992 41.301 1.00 33.23 217 LEU B CA 1
ATOM 3533 C C . LEU B 1 225 ? 2.524 45.929 41.124 1.00 33.92 217 LEU B C 1
ATOM 3534 O O . LEU B 1 225 ? 2.837 45.546 40.017 1.00 33.21 217 LEU B O 1
ATOM 3539 N N . ARG B 1 226 ? 3.063 45.410 42.225 1.00 30.79 218 ARG B N 1
ATOM 3540 C CA . ARG B 1 226 ? 4.019 44.315 42.105 1.00 30.27 218 ARG B CA 1
ATOM 3541 C C . ARG B 1 226 ? 3.346 43.091 41.490 1.00 31.90 218 ARG B C 1
ATOM 3542 O O . ARG B 1 226 ? 3.943 42.382 40.684 1.00 33.59 218 ARG B O 1
ATOM 3550 N N . ALA B 1 227 ? 2.101 42.847 41.891 1.00 29.51 219 ALA B N 1
ATOM 3551 C CA . ALA B 1 227 ? 1.318 41.758 41.322 1.00 31.37 219 ALA B CA 1
ATOM 3552 C C . ALA B 1 227 ? 1.050 42.020 39.833 1.00 31.63 219 ALA B C 1
ATOM 3553 O O . ALA B 1 227 ? 1.224 41.137 38.990 1.00 31.29 219 ALA B O 1
ATOM 3555 N N . LEU B 1 228 ? 0.645 43.236 39.500 1.00 27.97 220 LEU B N 1
ATOM 3556 C CA . LEU B 1 228 ? 0.399 43.540 38.067 1.00 27.95 220 LEU B CA 1
ATOM 3557 C C . LEU B 1 228 ? 1.686 43.429 37.262 1.00 31.55 220 LEU B C 1
ATOM 3558 O O . LEU B 1 228 ? 1.681 42.897 36.150 1.00 35.12 220 LEU B O 1
ATOM 3563 N N . TRP B 1 229 ? 2.795 43.907 37.823 1.00 30.13 221 TRP B N 1
ATOM 3564 C CA . TRP B 1 229 ? 4.089 43.831 37.135 1.00 30.52 221 TRP B CA 1
ATOM 3565 C C . TRP B 1 229 ? 4.433 42.387 36.768 1.00 31.31 221 TRP B C 1
ATOM 3566 O O . TRP B 1 229 ? 4.897 42.121 35.654 1.00 32.25 221 TRP B O 1
ATOM 3577 N N . HIS B 1 230 ? 4.161 41.446 37.676 1.00 35.50 222 HIS B N 1
ATOM 3578 C CA . HIS B 1 230 ? 4.521 40.053 37.422 1.00 34.32 222 HIS B CA 1
ATOM 3579 C C . HIS B 1 230 ? 3.428 39.267 36.711 1.00 38.67 222 HIS B C 1
ATOM 3580 O O . HIS B 1 230 ? 3.509 38.052 36.606 1.00 42.52 222 HIS B O 1
ATOM 3587 N N . GLY B 1 231 ? 2.417 39.969 36.207 1.00 38.64 223 GLY B N 1
ATOM 3588 C CA . GLY B 1 231 ? 1.465 39.363 35.292 1.00 37.53 223 GLY B CA 1
ATOM 3589 C C . GLY B 1 231 ? 0.272 38.656 35.904 1.00 36.93 223 GLY B C 1
ATOM 3590 O O . GLY B 1 231 ? -0.499 38.021 35.196 1.00 37.77 223 GLY B O 1
ATOM 3591 N N . VAL B 1 232 ? 0.101 38.735 37.218 1.00 32.77 224 VAL B N 1
ATOM 3592 C CA . VAL B 1 232 ? -1.080 38.096 37.783 1.00 37.56 224 VAL B CA 1
ATOM 3593 C C . VAL B 1 232 ? -2.235 39.089 37.744 1.00 36.74 224 VAL B C 1
ATOM 3594 O O . VAL B 1 232 ? -2.033 40.295 37.638 1.00 40.51 224 VAL B O 1
ATOM 3598 N N . ARG B 1 233 ? -3.452 38.570 37.776 1.00 29.22 225 ARG B N 1
ATOM 3599 C CA . ARG B 1 233 ? -4.618 39.407 37.596 1.00 31.67 225 ARG B CA 1
ATOM 3600 C C . ARG B 1 233 ? -5.250 39.731 38.944 1.00 33.88 225 ARG B C 1
ATOM 3601 O O . ARG B 1 233 ? -5.220 38.914 39.871 1.00 37.05 225 ARG B O 1
ATOM 3609 N N . ILE B 1 234 ? -5.818 40.929 39.052 1.00 28.82 226 ILE B N 1
ATOM 3610 C CA . ILE B 1 234 ? -6.480 41.346 40.293 1.00 27.91 226 ILE B CA 1
ATOM 3611 C C . ILE B 1 234 ? -7.945 41.659 40.001 1.00 30.57 226 ILE B C 1
ATOM 3612 O O . ILE B 1 234 ? -8.255 42.538 39.184 1.00 28.82 226 ILE B O 1
ATOM 3617 N N . HIS B 1 235 ? -8.853 40.934 40.648 1.00 33.47 227 HIS B N 1
ATOM 3618 C CA . HIS B 1 235 ? -10.276 41.207 40.461 1.00 31.48 227 HIS B CA 1
ATOM 3619 C C . HIS B 1 235 ? -10.709 42.370 41.348 1.00 36.23 227 HIS B C 1
ATOM 3620 O O . HIS B 1 235 ? -10.427 42.397 42.561 1.00 33.09 227 HIS B O 1
ATOM 3627 N N . VAL B 1 236 ? -11.397 43.322 40.729 1.00 33.33 228 VAL B N 1
ATOM 3628 C CA . VAL B 1 236 ? -11.919 44.493 41.411 1.00 31.31 228 VAL B CA 1
ATOM 3629 C C . VAL B 1 236 ? -13.445 44.489 41.369 1.00 37.36 228 VAL B C 1
ATOM 3630 O O . VAL B 1 236 ? -14.040 44.386 40.297 1.00 34.81 228 VAL B O 1
ATOM 3634 N N . ALA B 1 237 ? -14.090 44.604 42.524 1.00 34.34 229 ALA B N 1
ATOM 3635 C CA . ALA B 1 237 ? -15.549 44.686 42.555 1.00 39.42 229 ALA B CA 1
ATOM 3636 C C . ALA B 1 237 ? -15.989 45.984 43.220 1.00 38.89 229 ALA B C 1
ATOM 3637 O O . ALA B 1 237 ? -15.296 46.498 44.093 1.00 37.47 229 ALA B O 1
ATOM 3639 N N . ASP B 1 238 ? -17.132 46.523 42.812 1.00 36.78 230 ASP B N 1
ATOM 3640 C CA . ASP B 1 238 ? -17.663 47.692 43.497 1.00 37.95 230 ASP B CA 1
ATOM 3641 C C . ASP B 1 238 ? -18.111 47.278 44.893 1.00 39.40 230 ASP B C 1
ATOM 3642 O O . ASP B 1 238 ? -18.730 46.231 45.065 1.00 45.21 230 ASP B O 1
ATOM 3647 N N . ALA B 1 239 ? -17.796 48.109 45.877 1.00 43.38 231 ALA B N 1
ATOM 3648 C CA . ALA B 1 239 ? -18.206 47.859 47.258 1.00 46.49 231 ALA B CA 1
ATOM 3649 C C . ALA B 1 239 ? -19.721 47.688 47.356 1.00 51.76 231 ALA B C 1
ATOM 3650 O O . ALA B 1 239 ? -20.475 48.512 46.840 1.00 52.75 231 ALA B O 1
ATOM 3652 N N . ARG B 1 240 ? -20.153 46.619 48.024 1.00 55.30 232 ARG B N 1
ATOM 3653 C CA . ARG B 1 240 ? -21.564 46.233 48.061 1.00 60.36 232 ARG B CA 1
ATOM 3654 C C . ARG B 1 240 ? -22.416 47.175 48.915 1.00 65.53 232 ARG B C 1
ATOM 3655 O O . ARG B 1 240 ? -23.638 47.222 48.771 1.00 70.42 232 ARG B O 1
ATOM 3657 N N . GLU B 1 241 ? -21.777 47.919 49.810 1.00 65.52 233 GLU B N 1
ATOM 3658 C CA . GLU B 1 241 ? -22.473 48.973 50.538 1.00 74.78 233 GLU B CA 1
ATOM 3659 C C . GLU B 1 241 ? -21.549 50.174 50.695 1.00 81.67 233 GLU B C 1
ATOM 3660 O O . GLU B 1 241 ? -20.335 50.057 50.512 1.00 83.85 233 GLU B O 1
ATOM 3666 N N . ASN B 1 242 ? -22.125 51.328 51.019 1.00 83.88 234 ASN B N 1
ATOM 3667 C CA . ASN B 1 242 ? -21.347 52.555 51.130 1.00 80.35 234 ASN B CA 1
ATOM 3668 C C . ASN B 1 242 ? -20.369 52.482 52.308 1.00 84.49 234 ASN B C 1
ATOM 3669 O O . ASN B 1 242 ? -20.556 51.693 53.242 1.00 75.80 234 ASN B O 1
ATOM 3671 N N . MET B 1 243 ? -19.318 53.297 52.246 1.00 87.49 235 MET B N 1
ATOM 3672 C CA . MET B 1 243 ? -18.331 53.373 53.320 1.00 87.57 235 MET B CA 1
ATOM 3673 C C . MET B 1 243 ? -18.874 54.153 54.516 1.00 88.94 235 MET B C 1
ATOM 3674 O O . MET B 1 243 ? -18.901 53.653 55.640 1.00 90.39 235 MET B O 1
#

Foldseek 3Di:
DEEEEEEEQEQDADFDHRQQQDDFQHGGLLVLQVVQQVPAPYPYYEYEYQDPVVVVSCVVVPHHYDHFHNDDPDPLLSVLRVCVVVPPDLQHKYKYRYSQQSPFHNQQSNVQVVVCVVCVQAQKEFEKAFDAFLVLLCALVWKWWDADPQQWTPDIASHNPPDPVVVVVVDSRHDDPPDGTITTDPIMMGRSNVSVVLVVQPDDVVCVVSVNSVVVCVVVPGIYGYYYRPDDRDDGDRHPVRSVVSSVVVVD/DAAEAEEEEDEPQQPADDDPARLLVLLVVQQVPARHPYYEYFYQDVVVVVRQVVVPHHYDHAHPPDPDSLLSVLRVCVVVVHDQQHKYKYQYSNCSPDHNVLSVVQQVVCVVCVQFQKEFEKAFDQALVQLCALVWKWWDADPQQWTPDIASHNPPDDVVVCVVPSHHDDPPDGIITTRPMMMGGSNVSVVLVVLPDDPVCVVSVPSCVSCVVVPGIYGYYYRPDDD

InterPro domains:
  IPR003329 Acylneuraminate cytidylyltransferase [PF02348] (7-226)
  IPR004528 3-deoxy-D-manno-octulosonate cytidylyltransferase [MF_00057] (3-253)
  IPR004528 3-deoxy-D-manno-octulosonate cytidylyltransferase [TIGR00466] (4-246)
  IPR004528 3-deoxy-D-manno-octulosonate cytidylyltransferase [cd02517] (5-251)
  IPR029044 Nucleotide-diphospho-sugar transferases [G3DSA:3.90.550.10] (1-254)
  IPR029044 Nucleotide-diphospho-sugar transferases [SSF53448] (5-251)

Nearest PDB structures (foldseek):
  4xwi-assembly1_A  TM=1.004E+00  e=6.216E-57  Pseudomonas aeruginosa PAO1
  4xwi-assembly1_B  TM=9.258E-01  e=3.397E-45  Pseudomonas aeruginosa PAO1
  1vic-assembly3_B  TM=9.773E-01  e=1.236E-36  Haemophilus influenzae
  1vic-assembly1_A  TM=9.672E-01  e=3.807E-37  Haemophilus influenzae
  1vh3-assembly1_A  TM=9.173E-01  e=3.270E-27  Haemophilus influenzae

CATH classification: 3.90.550.10

Radius of gyration: 25.76 Å; Cα contacts (8 Å, |Δi|>4): 1083; chains: 2; bounding box: 41×47×86 Å

Organism: Pseudomonas aeruginosa (strain ATCC 15692 / DSM 22644 / CIP 104116 / JCM 14847 / LMG 12228 / 1C / PRS 101 / PAO1) (NCBI:txid208964)